Protein 5W4C (pdb70)

Solvent-accessible surface area: 28406 Å² total; per-residue (Å²): 104,57,63,109,122,4,151,144,109,16,63,89,9,214,105,39,68,9,79,0,0,0,9,12,8,12,16,4,0,2,0,0,0,0,4,0,3,100,17,130,8,137,0,5,0,3,10,3,113,118,35,87,63,43,46,46,4,15,64,28,43,101,48,105,92,13,42,37,2,0,1,21,36,90,19,11,51,0,74,93,0,6,88,65,0,76,48,0,0,95,123,39,44,9,109,27,44,64,40,21,8,36,95,5,47,2,60,38,7,13,0,33,0,2,4,88,64,51,80,113,118,137,41,36,8,0,0,38,0,0,0,3,8,37,17,4,33,34,63,58,91,136,17,91,28,1,99,87,20,77,113,36,4,1,2,20,47,1,90,77,32,0,44,62,114,61,6,116,139,87,44,0,0,0,15,7,31,16,48,51,1,4,48,27,0,73,48,0,16,130,35,1,42,44,0,50,2,3,12,74,57,52,63,72,207,5,45,81,55,56,12,55,50,10,62,89,54,117,66,9,46,17,40,92,20,7,52,9,60,64,3,74,29,102,68,142,25,0,48,12,0,23,27,84,31,77,141,105,37,137,86,36,81,22,84,2,25,0,0,0,3,8,56,33,40,88,7,20,5,92,26,2,131,115,56,8,92,45,38,119,66,19,12,5,74,25,56,84,38,30,2,24,0,9,2,42,0,0,6,1,0,5,17,0,33,21,80,127,21,93,42,17,1,11,8,0,3,22,0,0,31,0,0,9,16,0,2,76,14,8,0,80,28,33,1,68,62,149,102,28,116,14,82,96,11,31,31,9,34,28,13,67,17,0,49,60,106,61,63,110,130,6,152,126,118,15,116,84,8,205,103,38,70,10,81,0,0,0,8,12,9,13,13,4,0,1,0,0,0,0,17,0,6,99,36,120,20,128,0,6,0,5,10,4,124,116,35,62,61,25,45,46,4,15,52,27,29,104,35,117,83,10,27,22,2,0,2,24,26,162,19,19,59,0,78,90,0,5,92,62,0,72,33,0,0,95,111,42,46,12,121,32,39,59,41,22,7,31,151,6,46,0,61,43,6,10,0,38,0,23,6,96,66,54,87,44,142,131,48,22,11,0,0,42,0,0,0,2,8,26,16,2,30,33,43,83,54,171,8,56,15,22,133,64,12,66,113,35,3,0,2,12,15,0,32,58,33,0,38,60,115,56,7,112,111,82,37,0,0,0,16,4,14,4,58,6,0,4,26,6,0,27,62,0,16,72,47,0,46,48,0,48,0,2,0,135,92,60,121,7,84,8,59,89,46,20,16,50,30,6,62,68,19,88,60,7,50,14,44,79,23,9,24,7,50,73,4,87,29,101,58,64,50,1,58,11,0,22,24,87,34,66,152,96,37,130,87,32,83,13,79,0,33,0,0,0,1,0,32,11,16,40,19,19,4,97,32,2,119,116,57,8,82,35,34,122,85,13,10,6,86,25,54,83,36,28,2,28,0,8,3,46,0,0,6,0,0,6,15,0,32,19,78,95,18,28,5,20,1,13,11,0,3,22,0,0,30,0,1,40,30,0,56,128,10,11,49,82,26,96,31,47,93,208

Nearest PDB structures (foldseek):
  5w4c-assembly1_A  TM=1.003E+00  e=9.247E-76  Cryptococcus neoformans H99
  5w4c-assembly1_B  TM=9.927E-01  e=5.467E-64  Cryptococcus neoformans H99
  3itj-assembly2_B  TM=8.661E-01  e=1.093E-48  Saccharomyces cerevisiae W303
  4up3-assembly1_B  TM=7.907E-01  e=8.663E-45  Entamoeba histolytica
  4a65-assembly1_A  TM=6.947E-01  e=6.330E-44  Entamoeba histolytica

B-factor: mean 33.09, std 12.88, range [12.99, 96.42]

Foldseek 3Di:
DAADEAAQPDDAAPQAEAQEEEEAAELQRLLLLLQCLLLVRQYEYAQEPCVVNDHRHPPQVVAAWDCPPPPCPPTDRSVVVSVVSVCSSPVSRHRYHHWHWDAWDQRHPQIWTATPPQPPPNSTHGYRFYEYAHAWFADDDPAACCVQAVVQAEEADLVRCLQPVLAAQWEAEEEEAAPQRLVSQVVSVVGYVAYEYEELAQDHNYDRVSCVVQVVDPRYDYDHNKDFHHFDDDRRFTFWTWMARNPVGDTDIGTTRHYYYRHFIQAPCVRQQPPWDADPRGAFADDPPAQHTSYPRYGYAAPSHDRDPRDSNRRNVRSNRVSVVSQVVQLVVQVVPPVDDPVRRRDDDPDDDDDD/DAAAEAAAPDDAAPVAEFQEEEEAAELQRLLLLLLCLLVVRQYEYAQEQCPLVDHRHPPQQPAQWDCPDPPCPPTGRSVVVSVVSVVSSPVSHHRYHHFHWDAWDQRHPQIWTHTPPQPPPNSTHGYRFYEYAHFWHFDDDDAACCVQAVVQFEDADLVRCLADLLQAQAEEEEEDQEDLLLVSQVVSVVGYVAYEYFHQAQHRPYDPVSVVVQCPDPRYHYDHQKDFHYFDDPSRFTFWTWMARNVPRDIDIGTHRHYYYSDGGQQPQPRQVVNWDAPPRQAFDAPPPAQRISYPRYGYAANSHDPDDRDSNRRNVRSNRRSVVSVVVSVVVVVPPD

Radius of gyration: 27.3 Å; Cα contacts (8 Å, |Δi|>4): 1794; chains: 2; bounding box: 53×91×64 Å

Organism: Cryptococcus neoformans (strain H99 / ATCC 208821 / CBS 10515 / FGSC 9487) (NCBI:txid235443)

Secondary structure (DSSP, 8-state):
---B---S-PPPPSS-EEEEEEE--SHHHHHHHHHHHHTT---EEE--SSGGG--TTGGGGG-SEE-SSTT-TT-EEHHHHHHHHHHHHHHTT-EEE---EEEEE-SSSSEEEEETT--SGGG-EEEEEEEE---EEE-----TTHHHHBTTTEES-HHHHTTSGGGTTSEEEEE--SHHHHHHHHHHTTTSSEEEEE-SSSS-SS-TTHHHH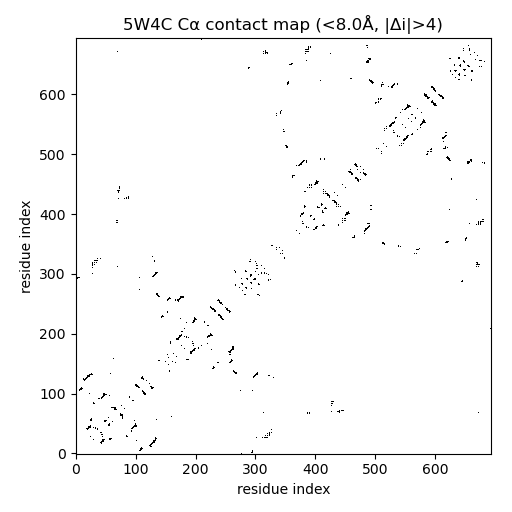HHT-TTEEEETTEEEEEEEESSSSEEEEEEEETTT--EEEE--SEEEE-S-EEE--GGGTTTS-B-TTSPBP-STTS-B-SBTTEEE-GGGG-SS---HHHHHHHHHHHHHHHHHHHHHHHHS-TTS-GGGS------SS---/---B---S-PPPPSS-EEEEEEE--SHHHHHHHHHHHHTT---EEE--SSGGG--TT-GGGG-S-B-SSTT-TT-B-HHHHHHHHHHHHHHTT-EEE---EEEEE-SSSSEEEEETT--SGGG-EEEEEEEE---EEE-PPP-TTHHHHBTTTEES-HHHHTTSGGGTTSEEEEE-SSHHHHHHHHHHHTTSSEEEEE-SSSS-SS-HHHHHHHHT-TTEEEETTEEEEEEEESSSSEEEEEEEETTT--EEEEE-SEEEES--EEE--GGGTTTS-B-TTSPBP--TTS-B-SBTTEEE-GGGG-SS---HHHHHHHHHHHHHHHHHHHHHHHHH--

CATH classification: 3.50.50.60

Sequence (694 aa):
FGVREPKRTGEVSKKMHSKVVIIGSGPGGHTAAIYLARANLEPVLYEGMLANGFAPGGQLTTTTDVENFPGFPEGVTGTEMMDKFRAQSERFGTKIITETVARVDLSVRPFKYWTEGEEEEHEFMTADTIILATGASAKRLFLPGEETYWQSGISACAVCDGAVPIFRQKPLAVIGGGDSAAEEATYLTKYGSHVYVLVRRDELRASKIMAKRLTSHPKVTVLWNTVATEAKGDGEVLTSLTIKNTKTGETGDLPVNGLFYAIGHEPATSLVKSQVELDSDGYIKTVPGTSQTSVHGVFAAGDVQDKKYRQAITSAGSGCIAALEAERLISEEEADDESLQTEDVHVPAEHYLGTDFGVREPKRTGEVSKKMHSKVVIIGSGPGGHTAAIYLARANLEPVLYEGMLANGFAPGGQLTTTTDVENFPGFPEGVTGTEMMDKFRAQSERFGTKIITETVARVDLSVRPFKYWTEGEEEEHEFMTADTIILATGASAKRLFLPGEETYWQSGISACAVCDGAVPIFRQKPLAVIGGGDSAAEEATYLTKYGSHVYVLVRRDELRASKIMAKRLTSHPKVTVLWNTVATEAKGDGEVLTSLTIKNTKTGETGDLPVNGLFYAIGHEPATSLVKSQVELDSDGYIKTVPGTSQTSVHGVFAAGDVQDKKYRQAITSAGSGCIAALEAERLISEEEADDE

Structure (mmCIF, N/CA/C/O backbone):
data_5W4C
#
_entry.id   5W4C
#
_cell.length_a   86.140
_cell.length_b   108.828
_cell.length_c   70.354
_cell.angle_alpha   90.00
_cell.angle_beta   90.00
_cell.angle_gamma   90.00
#
_symmetry.space_group_name_H-M   'P 21 21 21'
#
loop_
_entity.id
_entity.type
_entity.pdbx_description
1 polymer 'Thioredoxin reductase'
2 non-polymer 'FLAVIN-ADENINE DINUCLEOTIDE'
3 non-polymer GLYCEROL
4 non-polymer DI(HYDROXYETHYL)ETHER
5 non-polymer 'CALCIUM ION'
6 non-polymer 'ACETATE ION'
7 water water
#
loop_
_atom_site.group_PDB
_atom_site.id
_atom_site.type_symbol
_atom_site.label_atom_id
_atom_site.label_alt_id
_atom_site.label_comp_id
_atom_site.label_asym_id
_atom_site.label_entity_id
_atom_site.label_seq_id
_atom_site.pdbx_PDB_ins_code
_atom_site.Cartn_x
_atom_site.Cartn_y
_atom_site.Cartn_z
_atom_site.occupancy
_atom_site.B_iso_or_equiv
_atom_site.auth_seq_id
_atom_site.auth_comp_id
_atom_site.auth_asym_id
_atom_site.auth_atom_id
_atom_site.pdbx_PDB_model_num
ATOM 1 N N . PHE A 1 14 ? -15.290 6.243 16.793 0.50 48.80 14 PHE A N 1
ATOM 2 C CA . PHE A 1 14 ? -14.461 6.339 17.988 0.50 45.27 14 PHE A CA 1
ATOM 3 C C . PHE A 1 14 ? -14.554 7.741 18.587 0.50 46.03 14 PHE A C 1
ATOM 4 O O . PHE A 1 14 ? -15.036 8.669 17.936 0.50 44.61 14 PHE A O 1
ATOM 12 N N . GLY A 1 15 ? -14.094 7.891 19.832 1.00 52.70 15 GLY A N 1
ATOM 13 C CA . GLY A 1 15 ? -14.077 9.177 20.498 1.00 54.28 15 GLY A CA 1
ATOM 14 C C . GLY A 1 15 ? -12.676 9.760 20.542 1.00 50.81 15 GLY A C 1
ATOM 15 O O . GLY A 1 15 ? -11.694 9.056 20.315 1.00 53.91 15 GLY A O 1
ATOM 16 N N . VAL A 1 16 ? -12.591 11.064 20.817 1.00 41.89 16 VAL A N 1
ATOM 17 C CA . VAL A 1 16 ? -11.307 11.760 20.914 1.00 38.80 16 VAL A CA 1
ATOM 18 C C . VAL A 1 16 ? -11.045 12.067 22.384 1.00 40.52 16 VAL A C 1
ATOM 19 O O . VAL A 1 16 ? -11.744 12.882 22.999 1.00 46.08 16 VAL A O 1
ATOM 23 N N . ARG A 1 17 ? -10.039 11.412 22.948 1.00 30.08 17 ARG A N 1
ATOM 24 C CA . ARG A 1 17 ? -9.632 11.707 24.312 1.00 28.10 17 ARG A CA 1
ATOM 25 C C . ARG A 1 17 ? -8.885 13.032 24.342 1.00 27.32 17 ARG A C 1
ATOM 26 O O . ARG A 1 17 ? -8.062 13.330 23.465 1.00 27.11 17 ARG A O 1
ATOM 34 N N . GLU A 1 18 ? -9.188 13.837 25.347 1.00 27.50 18 GLU A N 1
ATOM 35 C CA . GLU A 1 18 ? -8.546 15.129 25.498 1.00 31.64 18 GLU A CA 1
ATOM 36 C C . GLU A 1 18 ? -7.537 15.023 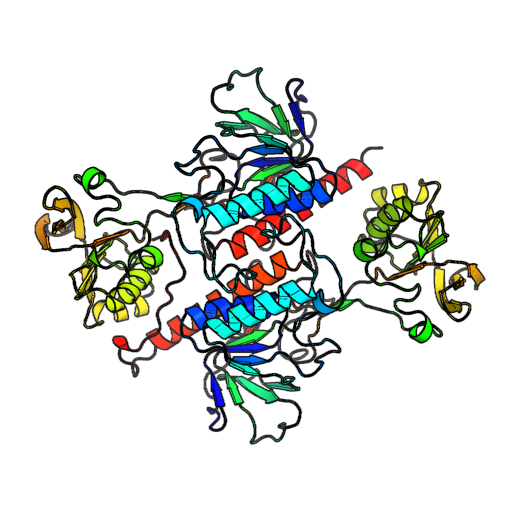26.624 1.00 31.92 18 GLU A C 1
ATOM 37 O O . GLU A 1 18 ? -7.945 14.901 27.789 1.00 30.60 18 GLU A O 1
ATOM 43 N N . PRO A 1 19 ? -6.234 15.029 26.344 1.00 29.11 19 PRO A N 1
ATOM 44 C CA . PRO A 1 19 ? -5.257 14.869 27.427 1.00 26.04 19 PRO A CA 1
ATOM 45 C C . PRO A 1 19 ? -5.226 16.112 28.292 1.00 29.09 19 PRO A C 1
ATOM 46 O O . PRO A 1 19 ? -5.392 17.226 27.796 1.00 36.32 19 PRO A O 1
ATOM 50 N N . LYS A 1 20 ? -5.054 15.914 29.599 1.00 27.37 20 LYS A N 1
ATOM 51 C CA . LYS A 1 20 ? -4.808 17.053 30.469 1.00 26.95 20 LYS A CA 1
ATOM 52 C C . LYS A 1 20 ? -3.503 17.720 30.068 1.00 26.10 20 LYS A C 1
ATOM 53 O O . LYS A 1 20 ? -2.541 17.060 29.667 1.00 25.23 20 LYS A O 1
ATOM 59 N N . ARG A 1 21 ? -3.485 19.040 30.136 1.00 28.05 21 ARG A N 1
ATOM 60 C CA . ARG A 1 21 ? -2.313 19.803 29.711 1.00 35.76 21 ARG A CA 1
ATOM 61 C C . ARG A 1 21 ? -1.423 20.119 30.904 1.00 37.49 21 ARG A C 1
ATOM 62 O O . ARG A 1 21 ? -0.937 21.228 31.097 1.00 33.67 21 ARG A O 1
ATOM 70 N N . THR A 1 22 ? -1.197 19.085 31.711 1.00 37.18 22 THR A N 1
ATOM 71 C CA . THR A 1 22 ? -0.530 19.203 32.997 1.00 39.48 22 THR A CA 1
ATOM 72 C C . THR A 1 22 ? 0.873 18.608 33.002 1.00 22.69 22 THR A C 1
ATOM 73 O O . THR A 1 22 ? 1.482 18.513 34.071 1.00 33.12 22 THR A O 1
ATOM 77 N N . GLY A 1 23 ? 1.405 18.201 31.843 1.00 28.64 23 GLY A N 1
ATOM 78 C CA . GLY A 1 23 ? 2.731 17.608 31.805 1.00 25.63 23 GLY A CA 1
ATOM 79 C C . GLY A 1 23 ? 3.847 18.647 31.855 1.00 30.92 23 GLY A C 1
ATOM 80 O O . GLY A 1 23 ? 3.675 19.821 31.517 1.00 24.40 23 GLY A O 1
ATOM 81 N N . GLU A 1 24 ? 5.023 18.203 32.286 1.00 25.51 24 GLU A N 1
ATOM 82 C CA . GLU A 1 24 ? 6.164 19.102 32.354 1.00 24.38 24 GLU A CA 1
ATOM 83 C C . GLU A 1 24 ? 6.725 19.375 30.962 1.00 23.08 24 GLU A C 1
ATOM 84 O O . GLU A 1 24 ? 6.609 18.556 30.043 1.00 26.65 24 GLU A O 1
ATOM 86 N N . VAL A 1 25 ? 7.331 20.535 30.816 1.00 21.78 25 VAL A N 1
ATOM 87 C CA . VAL A 1 25 ? 7.992 20.941 29.583 1.00 25.93 25 VAL A CA 1
ATOM 88 C C . VAL A 1 25 ? 9.423 20.437 29.633 1.00 25.29 25 VAL A C 1
ATOM 89 O O . VAL A 1 25 ? 10.074 20.481 30.680 1.00 28.65 25 VAL A O 1
ATOM 93 N N . SER A 1 26 ? 9.907 19.906 28.519 1.00 27.83 26 SER A N 1
ATOM 94 C CA . SER A 1 26 ? 11.280 19.425 28.489 1.00 28.24 26 SER A CA 1
ATOM 95 C C . SER A 1 26 ? 12.247 20.599 28.481 1.00 25.99 26 SER A C 1
ATOM 96 O O . SER A 1 26 ? 12.122 21.513 27.664 1.00 26.49 26 SER A O 1
ATOM 99 N N . LYS A 1 27 ? 13.215 20.571 29.390 1.00 27.83 27 LYS A N 1
ATOM 100 C CA . LYS A 1 27 ? 14.332 21.505 29.324 1.00 29.00 27 LYS A CA 1
ATOM 101 C C . LYS A 1 27 ? 15.331 21.127 28.242 1.00 27.86 27 LYS A C 1
ATOM 102 O O . LYS A 1 27 ? 16.133 21.974 27.836 1.00 45.68 27 LYS A O 1
ATOM 108 N N . LYS A 1 28 ? 15.301 19.884 27.762 1.00 28.41 28 LYS A N 1
ATOM 109 C CA . LYS A 1 28 ? 16.205 19.487 26.687 1.00 27.82 28 LYS A CA 1
ATOM 110 C C . LYS A 1 28 ? 15.742 20.055 25.348 1.00 32.05 28 LYS A C 1
ATOM 111 O O . LYS A 1 28 ? 16.517 20.709 24.647 1.00 34.63 28 LYS A O 1
ATOM 117 N N . MET A 1 29 ? 14.482 19.830 24.984 1.00 29.82 29 MET A N 1
ATOM 118 C CA . MET A 1 29 ? 13.916 20.467 23.802 1.00 21.56 29 MET A CA 1
ATOM 119 C C . MET A 1 29 ? 12.398 20.399 23.880 1.00 27.53 29 MET A C 1
ATOM 120 O O . MET A 1 29 ? 11.826 19.333 24.156 1.00 26.09 29 MET A O 1
ATOM 125 N N . HIS A 1 30 ? 11.761 21.547 23.657 1.00 24.92 30 HIS A N 1
ATOM 126 C CA . HIS A 1 30 ? 10.318 21.657 23.532 1.00 23.67 30 HIS A CA 1
ATOM 127 C C . HIS A 1 30 ? 9.966 22.221 22.165 1.00 25.60 30 HIS A C 1
ATOM 128 O O . HIS A 1 30 ? 10.576 23.196 21.709 1.00 28.95 30 HIS A O 1
ATOM 135 N N . SER A 1 31 ? 8.960 21.630 21.528 1.00 22.15 31 SER A N 1
ATOM 136 C CA . SER A 1 31 ? 8.497 22.091 20.226 1.00 22.30 31 SER A CA 1
ATOM 137 C C . SER A 1 31 ? 6.981 22.196 20.215 1.00 20.87 31 SER A C 1
ATOM 138 O O . SER A 1 31 ? 6.279 21.463 20.921 1.00 25.23 31 SER A O 1
ATOM 141 N N . LYS A 1 32 ? 6.477 23.106 19.389 1.00 23.59 32 LYS A N 1
ATOM 142 C CA . LYS A 1 32 ? 5.033 23.218 19.249 1.00 27.13 32 LYS A CA 1
ATOM 143 C C . LYS A 1 32 ? 4.469 22.089 18.396 1.00 22.02 32 LYS A C 1
ATOM 144 O O . LYS A 1 32 ? 3.324 21.668 18.609 1.00 24.74 32 LYS A O 1
ATOM 150 N N . VAL A 1 33 ? 5.262 21.578 17.458 1.00 15.77 33 VAL A N 1
ATOM 151 C CA . VAL A 1 33 ? 4.835 20.509 16.565 1.00 19.43 33 VAL A CA 1
ATOM 152 C C . VAL A 1 33 ? 6.050 19.662 16.200 1.00 24.78 33 VAL A C 1
ATOM 153 O O . VAL A 1 33 ? 7.091 20.181 15.774 1.00 20.30 33 VAL A O 1
ATOM 157 N N . VAL A 1 34 ? 5.925 18.351 16.390 1.00 20.39 34 VAL A N 1
ATOM 158 C CA . VAL A 1 34 ? 6.962 17.406 16.009 1.00 15.44 34 VAL A CA 1
ATOM 159 C C . VAL A 1 34 ? 6.373 16.478 14.952 1.00 20.17 34 VAL A C 1
ATOM 160 O O . VAL A 1 34 ? 5.261 15.961 15.121 1.00 18.53 34 VAL A O 1
ATOM 164 N N . ILE A 1 35 ? 7.098 16.287 13.856 1.00 17.76 35 ILE A N 1
ATOM 165 C CA . ILE A 1 35 ? 6.687 15.365 12.803 1.00 20.26 35 ILE A CA 1
ATOM 166 C C . ILE A 1 35 ? 7.555 14.114 12.894 1.00 19.67 35 ILE A C 1
ATOM 167 O O . ILE A 1 35 ? 8.792 14.209 12.894 1.00 14.85 35 ILE A O 1
ATOM 172 N N . ILE A 1 36 ? 6.920 12.941 12.933 1.00 19.85 36 ILE A N 1
ATOM 173 C CA . ILE A 1 36 ? 7.642 11.668 12.958 1.00 18.95 36 ILE A CA 1
ATOM 174 C C . ILE A 1 36 ? 7.455 10.978 11.609 1.00 19.20 36 ILE A C 1
ATOM 175 O O . ILE A 1 36 ? 6.355 10.525 11.278 1.00 18.68 36 ILE A O 1
ATOM 180 N N . GLY A 1 37 ? 8.529 10.912 10.818 1.00 23.25 37 GLY A N 1
ATOM 181 C CA . GLY A 1 37 ? 8.493 10.244 9.529 1.00 22.94 37 GLY A CA 1
ATOM 182 C C . GLY A 1 37 ? 8.871 11.157 8.381 1.00 23.92 37 GLY A C 1
ATOM 183 O O . GLY A 1 37 ? 8.587 12.363 8.432 1.00 19.28 37 GLY A O 1
ATOM 184 N N . SER A 1 38 ? 9.500 10.607 7.335 1.00 13.98 38 SER A N 1
ATOM 185 C CA . SER A 1 38 ? 10.128 11.440 6.303 1.00 18.23 38 SER A CA 1
ATOM 186 C C . SER A 1 38 ? 9.734 11.038 4.888 1.00 18.49 38 SER A C 1
ATOM 187 O O . SER A 1 38 ? 10.510 11.243 3.939 1.00 14.96 38 SER A O 1
ATOM 190 N N . GLY A 1 39 ? 8.538 10.482 4.718 1.00 16.92 39 GLY A N 1
ATOM 191 C CA . GLY A 1 39 ? 8.027 10.248 3.395 1.00 15.57 39 GLY A CA 1
ATOM 192 C C . GLY A 1 39 ? 7.299 11.480 2.895 1.00 23.82 39 GLY A C 1
ATOM 193 O O . GLY A 1 39 ? 7.374 12.567 3.488 1.00 18.26 39 GLY A O 1
ATOM 194 N N . PRO A 1 40 ? 6.560 11.322 1.796 1.00 16.85 40 PRO A N 1
ATOM 195 C CA . PRO A 1 40 ? 5.821 12.465 1.239 1.00 19.36 40 PRO A CA 1
ATOM 196 C C . PRO A 1 40 ? 4.849 13.078 2.238 1.00 22.93 40 PRO A C 1
ATOM 197 O O . PRO A 1 40 ? 4.650 14.303 2.233 1.00 19.87 40 PRO A O 1
ATOM 201 N N . GLY A 1 41 ? 4.271 12.267 3.122 1.00 17.66 41 GLY A N 1
ATOM 202 C CA . GLY A 1 41 ? 3.389 12.767 4.159 1.00 13.09 41 GLY A CA 1
ATOM 203 C C . GLY A 1 41 ? 4.072 13.723 5.124 1.00 19.67 41 GLY A C 1
ATOM 204 O O . GLY A 1 41 ? 3.618 14.860 5.311 1.00 17.15 41 GLY A O 1
ATOM 205 N N . GLY A 1 42 ? 5.173 13.281 5.737 1.00 18.07 42 GLY A N 1
ATOM 206 C CA . GLY A 1 42 ? 5.832 14.105 6.743 1.00 14.02 42 GLY A CA 1
ATOM 207 C C . GLY A 1 42 ? 6.456 15.374 6.180 1.00 17.51 42 GLY A C 1
ATOM 208 O O . GLY A 1 42 ? 6.400 16.438 6.809 1.00 13.61 42 GLY A O 1
ATOM 209 N N . HIS A 1 43 ? 7.070 15.284 4.995 1.00 18.51 43 HIS A N 1
ATOM 210 C CA . HIS A 1 43 ? 7.722 16.466 4.434 1.00 23.23 43 HIS A CA 1
ATOM 211 C C . HIS A 1 43 ? 6.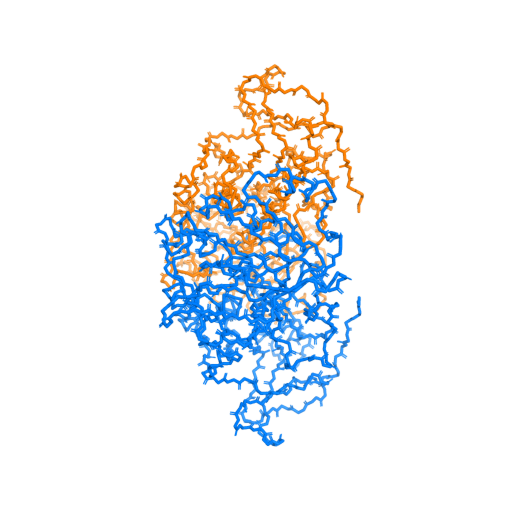731 17.531 3.990 1.00 17.38 43 HIS A C 1
ATOM 212 O O . HIS A 1 43 ? 7.039 18.723 4.080 1.00 22.66 43 HIS A O 1
ATOM 219 N N . THR A 1 44 ? 5.552 17.134 3.508 1.00 19.40 44 THR A N 1
ATOM 220 C CA . THR A 1 44 ? 4.550 18.123 3.132 1.00 13.58 44 THR A CA 1
ATOM 221 C C . THR A 1 44 ? 4.009 18.832 4.364 1.00 17.74 44 THR A C 1
ATOM 222 O O . THR A 1 44 ? 3.811 20.056 4.345 1.00 17.80 44 THR A O 1
ATOM 226 N N . ALA A 1 45 ? 3.787 18.082 5.452 1.00 15.70 45 ALA A N 1
ATOM 227 C CA . ALA A 1 45 ? 3.486 18.711 6.740 1.00 20.02 45 ALA A CA 1
ATOM 228 C C . ALA A 1 45 ? 4.569 19.707 7.135 1.00 16.89 45 ALA A C 1
ATOM 229 O O . ALA A 1 45 ? 4.268 20.817 7.589 1.00 24.21 45 ALA A O 1
ATOM 231 N N . ALA A 1 46 ? 5.840 19.330 6.961 1.00 19.47 46 ALA A N 1
ATOM 232 C CA . ALA A 1 46 ? 6.921 20.210 7.380 1.00 20.83 46 ALA A CA 1
ATOM 233 C C . ALA A 1 46 ? 6.954 21.479 6.537 1.00 17.35 46 ALA A C 1
ATOM 234 O O . ALA A 1 46 ? 7.118 22.580 7.079 1.00 22.41 46 ALA A O 1
ATOM 236 N N . ILE A 1 47 ? 6.815 21.340 5.216 1.00 15.41 47 ILE A N 1
ATOM 237 C CA . ILE A 1 47 ? 6.791 22.507 4.330 1.00 18.77 47 ILE A CA 1
ATOM 238 C C . ILE A 1 47 ? 5.751 23.510 4.809 1.00 25.08 47 ILE A C 1
ATOM 239 O O . ILE A 1 47 ? 6.034 24.706 4.958 1.00 24.60 47 ILE A O 1
ATOM 244 N N . TYR A 1 48 ? 4.544 23.024 5.097 1.00 21.98 48 TYR A N 1
ATOM 245 C CA . TYR A 1 48 ? 3.465 23.916 5.495 1.00 16.98 48 TYR A CA 1
ATOM 246 C C . TYR A 1 48 ? 3.735 24.551 6.857 1.00 17.77 48 TYR A C 1
ATOM 247 O O . TYR A 1 48 ? 3.597 25.768 7.021 1.00 19.63 48 TYR A O 1
ATOM 256 N N . LEU A 1 49 ? 4.164 23.754 7.832 1.00 20.15 49 LEU A N 1
ATOM 257 C CA . LEU A 1 49 ? 4.429 24.288 9.166 1.00 25.60 49 LEU A CA 1
ATOM 258 C C . LEU A 1 49 ? 5.647 25.200 9.178 1.00 27.13 49 LEU A C 1
ATOM 259 O O . LEU A 1 49 ? 5.669 26.203 9.904 1.00 19.30 49 LEU A O 1
ATOM 264 N N . ALA A 1 50 ? 6.695 24.843 8.432 1.00 20.24 50 ALA A N 1
ATOM 265 C CA . ALA A 1 50 ? 7.859 25.722 8.357 1.00 25.57 50 ALA A CA 1
ATOM 266 C C . ALA A 1 50 ? 7.485 27.071 7.735 1.00 31.90 50 ALA A C 1
ATOM 267 O O . ALA A 1 50 ? 7.847 28.130 8.262 1.00 28.95 50 ALA A O 1
ATOM 269 N N . ARG A 1 51 ? 6.721 27.062 6.637 1.00 25.52 51 ARG A N 1
ATOM 270 C CA . ARG A 1 51 ? 6.315 28.342 6.059 1.00 25.55 51 ARG A CA 1
ATOM 271 C C . ARG A 1 51 ? 5.425 29.133 7.008 1.00 24.97 51 ARG A C 1
ATOM 272 O O . ARG A 1 51 ? 5.387 30.363 6.934 1.00 29.21 51 ARG A O 1
ATOM 280 N N . ALA A 1 52 ? 4.711 28.455 7.910 1.00 25.47 52 ALA A N 1
ATOM 281 C CA . ALA A 1 52 ? 3.894 29.133 8.913 1.00 21.52 52 ALA A CA 1
ATOM 282 C C . ALA A 1 52 ? 4.718 29.637 10.093 1.00 21.34 52 ALA A C 1
ATOM 283 O O . ALA A 1 52 ? 4.138 30.095 11.081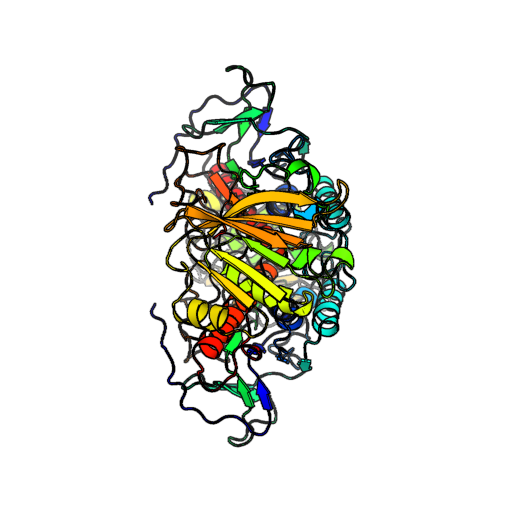 1.00 25.49 52 ALA A O 1
ATOM 285 N N . ASN A 1 53 ? 6.043 29.533 9.993 1.00 16.29 53 ASN A N 1
ATOM 286 C CA . ASN A 1 53 ? 6.990 29.951 11.018 1.00 32.65 53 ASN A CA 1
ATOM 287 C C . ASN A 1 53 ? 6.753 29.229 12.339 1.00 33.71 53 ASN A C 1
ATOM 288 O O . ASN A 1 53 ? 7.082 29.743 13.409 1.00 30.93 53 ASN A O 1
ATOM 293 N N . LEU A 1 54 ? 6.212 28.016 12.282 1.00 27.55 54 LEU A N 1
ATOM 294 C CA . LEU A 1 54 ? 5.975 27.258 13.497 1.00 23.61 54 LEU A CA 1
ATOM 295 C C . LEU A 1 54 ? 7.192 26.460 13.924 1.00 22.95 54 LEU A C 1
ATOM 296 O O . LEU A 1 54 ? 7.132 25.764 14.939 1.00 26.80 54 LEU A O 1
ATOM 301 N N . GLU A 1 55 ? 8.298 26.577 13.193 1.00 24.13 55 GLU A N 1
ATOM 302 C CA . GLU A 1 55 ? 9.534 25.868 13.478 1.00 26.70 55 GLU A CA 1
ATOM 303 C C . GLU A 1 55 ? 9.348 24.359 13.703 1.00 27.42 55 GLU A C 1
ATOM 304 O O . GLU A 1 55 ? 9.736 23.834 14.758 1.00 23.41 55 GLU A O 1
ATOM 310 N N . PRO A 1 56 ? 8.798 23.635 12.735 1.00 25.34 56 PRO A N 1
ATOM 311 C CA . PRO A 1 56 ? 8.579 22.199 12.935 1.00 23.33 56 PRO A CA 1
ATOM 312 C C . PRO A 1 56 ? 9.902 21.458 13.095 1.00 21.68 56 PRO A C 1
ATOM 313 O O . PRO A 1 56 ? 10.916 21.807 12.485 1.00 24.51 56 PRO A O 1
ATOM 317 N N . VAL A 1 57 ? 9.883 20.434 13.942 1.00 17.61 57 VAL A N 1
ATOM 318 C CA . VAL A 1 57 ? 10.959 19.454 14.036 1.00 15.51 57 VAL A CA 1
ATOM 319 C C . VAL A 1 57 ? 10.481 18.163 13.362 1.00 23.04 57 VAL A C 1
ATOM 320 O O . VAL A 1 57 ? 9.409 17.634 13.692 1.00 15.55 57 VAL A O 1
ATOM 324 N N . LEU A 1 58 ? 11.250 17.663 12.401 1.00 20.13 58 LEU A N 1
ATOM 325 C CA . LEU A 1 58 ? 10.896 16.430 11.700 1.00 18.65 58 LEU A CA 1
ATOM 326 C C . LEU A 1 58 ? 11.957 15.376 11.975 1.00 20.63 58 LEU A C 1
ATOM 327 O O . LEU A 1 58 ? 13.144 15.602 11.727 1.00 20.31 58 LEU A O 1
ATOM 332 N N . TYR A 1 59 ? 11.527 14.224 12.472 1.00 20.60 59 TYR A N 1
ATOM 333 C CA . TYR A 1 59 ? 12.428 13.094 12.672 1.00 18.44 59 TYR A CA 1
ATOM 334 C C . TYR A 1 59 ? 12.354 12.192 11.453 1.00 15.16 59 TYR A C 1
ATOM 335 O O . TYR A 1 59 ? 11.278 11.695 11.107 1.00 21.54 59 TYR A O 1
ATOM 344 N N . GLU A 1 60 ? 13.475 12.041 10.758 1.00 22.37 60 GLU A N 1
ATOM 345 C CA . GLU A 1 60 ? 13.460 11.311 9.500 1.00 18.17 60 GLU A CA 1
ATOM 346 C C . GLU A 1 60 ? 13.925 9.875 9.656 1.00 21.62 60 GLU A C 1
ATOM 347 O O . GLU A 1 60 ? 13.838 9.102 8.698 1.00 20.54 60 GLU A O 1
ATOM 353 N N . GLY A 1 61 ? 14.392 9.502 10.832 1.00 22.02 61 GLY A N 1
ATOM 354 C CA . GLY A 1 61 ? 14.750 8.119 11.059 1.00 21.30 61 GLY A CA 1
ATOM 355 C C . GLY A 1 61 ? 16.218 7.866 10.799 1.00 31.00 61 GLY A C 1
ATOM 356 O O . GLY A 1 61 ? 16.874 8.547 10.006 1.00 21.55 61 GLY A O 1
ATOM 357 N N . MET A 1 62 ? 16.744 6.869 11.503 1.00 31.74 62 MET A N 1
ATOM 358 C CA . MET A 1 62 ? 18.051 6.282 11.231 1.00 28.32 62 MET A CA 1
ATOM 359 C C . MET A 1 62 ? 17.776 4.861 10.748 1.00 27.55 62 MET A C 1
ATOM 360 O O . MET A 1 62 ? 17.787 3.899 11.521 1.00 22.54 62 MET A O 1
ATOM 365 N N . LEU A 1 63 ? 17.487 4.737 9.456 1.00 31.88 63 LEU A N 1
ATOM 366 C CA . LEU A 1 63 ? 16.939 3.493 8.918 1.00 34.81 63 LEU A CA 1
ATOM 367 C C . LEU A 1 63 ? 15.715 3.055 9.724 1.00 31.38 63 LEU A C 1
ATOM 368 O O . LEU A 1 63 ? 15.528 1.876 10.023 1.00 26.45 63 LEU A O 1
ATOM 373 N N . ALA A 1 64 ? 14.871 4.017 10.094 1.00 31.85 64 ALA A N 1
ATOM 374 C CA . ALA A 1 64 ? 13.695 3.688 10.888 1.00 32.55 64 ALA A CA 1
ATOM 375 C C . ALA A 1 64 ? 12.800 2.706 10.131 1.00 32.52 64 ALA A C 1
ATOM 376 O O . ALA A 1 64 ? 12.496 2.905 8.949 1.00 24.96 64 ALA A O 1
ATOM 378 N N . ASN A 1 65 ? 12.407 1.623 10.807 1.00 27.02 65 ASN A N 1
ATOM 379 C CA . ASN A 1 65 ? 11.547 0.596 10.223 1.00 28.68 65 ASN A CA 1
ATOM 380 C C . ASN A 1 65 ? 12.145 -0.010 8.948 1.00 25.10 65 ASN A C 1
ATOM 381 O O . ASN A 1 65 ? 11.419 -0.535 8.108 1.00 28.97 65 ASN A O 1
ATOM 386 N N . GLY A 1 66 ? 13.458 0.084 8.767 1.00 27.13 66 GLY A N 1
ATOM 387 C CA . GLY A 1 66 ? 14.107 -0.479 7.605 1.00 25.13 66 GLY A CA 1
ATOM 388 C C . GLY A 1 66 ? 14.263 0.454 6.418 1.00 32.43 66 GLY A C 1
ATOM 389 O O . GLY A 1 66 ? 14.905 0.065 5.441 1.00 32.36 66 GLY A O 1
ATOM 390 N N . PHE A 1 67 ? 13.710 1.667 6.462 1.00 25.68 67 PHE A N 1
ATOM 391 C CA . PHE A 1 67 ? 13.766 2.582 5.328 1.00 22.15 67 PHE A CA 1
ATOM 392 C C . PHE A 1 67 ? 14.744 3.713 5.604 1.00 22.62 67 PHE A C 1
ATOM 393 O O . PHE A 1 67 ? 14.812 4.226 6.723 1.00 28.41 67 PHE A O 1
ATOM 401 N N . ALA A 1 68 ? 15.512 4.086 4.582 1.00 25.81 68 ALA A N 1
ATOM 402 C CA . ALA A 1 68 ? 16.262 5.329 4.617 1.00 23.03 68 ALA A CA 1
ATOM 403 C C . ALA A 1 68 ? 15.305 6.508 4.809 1.00 20.58 68 ALA A C 1
ATOM 404 O O . ALA A 1 68 ? 14.103 6.398 4.530 1.00 26.26 68 ALA A O 1
ATOM 406 N N . PRO A 1 69 ? 15.806 7.641 5.309 1.00 18.43 69 PRO A N 1
ATOM 407 C CA . PRO A 1 69 ? 15.022 8.885 5.231 1.00 20.93 69 PRO A CA 1
ATOM 408 C C . PRO A 1 69 ? 14.473 9.062 3.826 1.00 21.61 69 PRO A C 1
ATOM 409 O O . PRO A 1 69 ? 15.157 8.783 2.840 1.00 25.40 69 PRO A O 1
ATOM 413 N N . GLY A 1 70 ? 13.204 9.445 3.731 1.00 21.14 70 GLY A N 1
ATOM 414 C CA . GLY A 1 70 ? 12.533 9.578 2.455 1.00 18.08 70 GLY A CA 1
ATOM 415 C C . GLY A 1 70 ? 11.483 8.520 2.172 1.00 26.67 70 GLY A C 1
ATOM 416 O O . GLY A 1 70 ? 10.621 8.739 1.305 1.00 21.10 70 GLY A O 1
ATOM 417 N N . GLY A 1 71 ? 11.535 7.376 2.845 1.00 17.28 71 GLY A N 1
ATOM 418 C CA . GLY A 1 71 ? 10.388 6.481 2.862 1.00 17.78 71 GLY A CA 1
ATOM 419 C C . GLY A 1 71 ? 10.365 5.490 1.715 1.00 24.89 71 GLY A C 1
ATOM 420 O O . GLY A 1 71 ? 11.376 5.197 1.063 1.00 21.67 71 GLY A O 1
ATOM 421 N N . GLN A 1 72 ? 9.157 4.985 1.452 1.00 19.03 72 GLN A N 1
ATOM 422 C CA . GLN A 1 72 ? 8.991 3.892 0.492 1.00 24.33 72 GLN A CA 1
ATOM 423 C C . GLN A 1 72 ? 9.455 4.261 -0.912 1.00 26.07 72 GLN A C 1
ATOM 424 O O . GLN A 1 72 ? 9.902 3.386 -1.661 1.00 25.38 72 GLN A O 1
ATOM 430 N N . LEU A 1 73 ? 9.353 5.538 -1.289 1.00 22.41 73 LEU A N 1
ATOM 431 C CA . LEU A 1 73 ? 9.749 5.951 -2.626 1.00 20.81 73 LEU A CA 1
ATOM 432 C C . LEU A 1 73 ? 11.237 5.765 -2.880 1.00 19.87 73 LEU A C 1
ATOM 433 O O . LEU A 1 73 ? 11.647 5.677 -4.046 1.00 28.31 73 LEU A O 1
ATOM 438 N N . THR A 1 74 ? 12.058 5.714 -1.829 1.00 18.17 74 THR A N 1
ATOM 439 C CA . THR A 1 74 ? 13.469 5.409 -2.040 1.00 21.26 74 THR A CA 1
ATOM 440 C C . THR A 1 74 ? 13.701 3.930 -2.329 1.00 23.70 74 THR A C 1
ATOM 441 O O . THR A 1 74 ? 14.858 3.529 -2.552 1.00 20.86 74 THR A O 1
ATOM 445 N N . THR A 1 75 ? 12.651 3.106 -2.354 1.00 17.14 75 THR A N 1
ATOM 446 C CA . THR A 1 75 ? 12.815 1.733 -2.816 1.00 21.28 75 THR A CA 1
ATOM 447 C C . THR A 1 75 ? 12.204 1.491 -4.192 1.00 25.24 75 THR A C 1
ATOM 448 O O . THR A 1 75 ? 12.159 0.343 -4.638 1.00 26.48 75 THR A O 1
ATOM 452 N N . THR A 1 76 ? 11.766 2.533 -4.896 1.00 22.57 76 THR A N 1
ATOM 453 C CA . THR A 1 76 ? 11.299 2.357 -6.270 1.00 20.86 76 THR A CA 1
ATOM 454 C C . THR A 1 76 ? 12.203 3.128 -7.216 1.00 23.10 76 THR A C 1
ATOM 455 O O . THR A 1 76 ? 13.146 3.808 -6.800 1.00 27.02 76 THR A O 1
ATOM 459 N N . THR A 1 77 ? 11.908 3.014 -8.507 1.00 17.35 77 THR A N 1
ATOM 460 C CA . THR A 1 77 ? 12.666 3.771 -9.492 1.00 20.53 77 THR A CA 1
ATOM 461 C C . THR A 1 77 ? 11.860 4.973 -9.996 1.00 19.99 77 THR A C 1
ATOM 462 O O . THR A 1 77 ? 11.653 5.946 -9.263 1.00 28.33 77 THR A O 1
ATOM 466 N N . ASP A 1 78 ? 11.410 4.929 -11.241 1.00 19.09 78 ASP A N 1
ATOM 467 C CA . ASP A 1 78 ? 10.690 6.058 -11.809 1.00 25.73 78 ASP A CA 1
ATOM 468 C C . ASP A 1 78 ? 9.301 6.191 -11.195 1.00 28.22 78 ASP A C 1
ATOM 469 O O . ASP A 1 78 ? 8.593 5.204 -10.969 1.00 31.71 78 ASP A O 1
ATOM 474 N N . VAL A 1 79 ? 8.917 7.419 -10.906 1.00 25.53 79 VAL A N 1
ATOM 475 C CA . VAL A 1 79 ? 7.555 7.736 -10.505 1.00 28.74 79 VAL A CA 1
ATOM 476 C C . VAL A 1 79 ? 6.925 8.566 -11.614 1.00 23.09 79 VAL A C 1
ATOM 477 O O . VAL A 1 79 ? 7.512 9.558 -12.061 1.00 18.70 79 VAL A O 1
ATOM 481 N N . GLU A 1 80 ? 5.739 8.160 -12.066 1.00 24.14 80 GLU A N 1
ATOM 482 C CA . GLU A 1 80 ? 5.126 8.779 -13.229 1.00 21.13 80 GLU A CA 1
ATOM 483 C C . GLU A 1 80 ? 3.735 9.329 -12.973 1.00 20.95 80 GLU A C 1
ATOM 484 O O . GLU A 1 80 ? 3.214 10.055 -13.827 1.00 22.65 80 GLU A O 1
ATOM 490 N N . ASN A 1 81 ? 3.131 9.018 -11.829 1.00 20.99 81 ASN A N 1
ATOM 491 C CA . ASN A 1 81 ? 1.811 9.504 -11.464 1.00 16.60 81 ASN A CA 1
ATOM 492 C C . ASN A 1 81 ? 1.835 10.568 -10.364 1.00 22.41 81 ASN A C 1
ATOM 493 O O . ASN A 1 81 ? 0.781 10.872 -9.793 1.00 25.95 81 ASN A O 1
ATOM 498 N N . PHE A 1 82 ? 2.998 11.130 -10.030 1.00 18.72 82 PHE A N 1
ATOM 499 C CA . PHE A 1 82 ? 3.016 12.317 -9.176 1.00 21.21 82 PHE A CA 1
ATOM 500 C C . PHE A 1 82 ? 2.980 13.560 -10.054 1.00 20.01 82 PHE A C 1
ATOM 501 O O . PHE A 1 82 ? 3.920 13.790 -10.830 1.00 20.26 82 PHE A O 1
ATOM 509 N N . PRO A 1 83 ? 1.934 14.371 -9.968 1.00 21.64 83 PRO A N 1
ATOM 510 C CA . PRO A 1 83 ? 1.734 15.434 -10.957 1.00 21.01 83 PRO A CA 1
ATOM 511 C C . PRO A 1 83 ? 2.767 16.543 -10.825 1.00 17.79 83 PRO A C 1
ATOM 512 O O . PRO A 1 83 ? 3.242 16.854 -9.736 1.00 23.65 83 PRO A O 1
ATOM 516 N N . GLY A 1 84 ? 3.080 17.172 -11.957 1.00 23.13 84 GLY A N 1
ATOM 517 C CA . GLY A 1 84 ? 4.132 18.161 -12.015 1.00 22.12 84 GLY A CA 1
ATOM 518 C C . GLY A 1 84 ? 5.422 17.647 -12.600 1.00 22.32 84 GLY A C 1
ATOM 519 O O . GLY A 1 84 ? 6.376 18.423 -12.740 1.00 19.95 84 GLY A O 1
ATOM 520 N N . PHE A 1 85 ? 5.477 16.371 -12.969 1.00 21.25 85 PHE A N 1
ATOM 521 C CA . PHE A 1 85 ? 6.668 15.757 -13.548 1.00 18.45 85 PHE A CA 1
ATOM 522 C C . PHE A 1 85 ? 6.255 15.028 -14.824 1.00 23.49 85 PHE A C 1
ATOM 523 O O . PHE A 1 85 ? 6.132 13.795 -14.840 1.00 23.44 85 PHE A O 1
ATOM 531 N N . PRO A 1 86 ? 6.031 15.764 -15.916 1.00 23.15 86 PRO A N 1
ATOM 532 C CA . PRO A 1 86 ? 5.541 15.122 -17.149 1.00 26.42 86 PRO A CA 1
ATOM 533 C C . PRO A 1 86 ? 6.508 14.126 -17.761 1.00 28.74 86 PRO A C 1
ATOM 534 O O . PRO A 1 86 ? 6.076 13.260 -18.522 1.00 29.34 86 PRO A O 1
ATOM 538 N N . GLU A 1 87 ? 7.797 14.203 -17.468 1.00 36.37 87 GLU A N 1
ATOM 539 C CA . GLU A 1 87 ? 8.740 13.224 -17.989 1.00 37.78 87 GLU A CA 1
ATOM 540 C C . GLU A 1 87 ? 9.154 12.212 -16.929 1.00 33.55 87 GLU A C 1
ATOM 541 O O . GLU A 1 87 ? 10.116 11.472 -17.130 1.00 32.90 87 GLU A O 1
ATOM 543 N N . GLY A 1 88 ? 8.454 12.166 -15.807 1.00 26.80 88 GLY A N 1
ATOM 544 C CA . GLY A 1 88 ? 8.805 11.250 -14.753 1.00 15.16 88 GLY A CA 1
ATOM 545 C C . GLY A 1 88 ? 9.945 11.772 -13.903 1.00 24.01 88 GLY A C 1
ATOM 546 O O . GLY A 1 88 ? 10.679 12.681 -14.280 1.00 24.24 88 GLY A O 1
ATOM 547 N N . VAL A 1 89 ? 10.075 11.175 -12.721 1.00 24.65 89 VAL A N 1
ATOM 548 C CA . VAL A 1 89 ? 11.133 11.486 -11.769 1.00 21.63 89 VAL A CA 1
ATOM 549 C C . VAL A 1 89 ? 11.362 10.235 -10.936 1.00 24.85 89 VAL A C 1
ATOM 550 O O . VAL A 1 89 ? 10.406 9.558 -10.547 1.00 28.11 89 VAL A O 1
ATOM 554 N N . THR A 1 90 ? 12.625 9.905 -10.674 1.00 26.42 90 THR A N 1
ATOM 555 C CA . THR A 1 90 ? 12.901 8.790 -9.773 1.00 28.60 90 THR A CA 1
ATOM 556 C C . THR A 1 90 ? 12.409 9.099 -8.350 1.00 27.22 90 THR A C 1
ATOM 557 O O . THR A 1 90 ? 12.396 10.250 -7.901 1.00 24.10 90 THR A O 1
ATOM 561 N N . GLY A 1 91 ? 11.990 8.044 -7.643 1.00 28.62 91 GLY A N 1
ATOM 562 C CA . GLY A 1 91 ? 11.615 8.191 -6.246 1.00 21.45 91 GLY A CA 1
ATOM 563 C C . GLY A 1 91 ? 12.706 8.826 -5.406 1.00 28.24 91 GLY A C 1
ATOM 564 O O . GLY A 1 91 ? 12.416 9.589 -4.480 1.00 31.23 91 GLY A O 1
ATOM 565 N N . THR A 1 92 ? 13.973 8.552 -5.736 1.00 20.59 92 THR A N 1
ATOM 566 C CA . THR A 1 92 ? 15.079 9.145 -4.988 1.00 21.91 92 THR A CA 1
ATOM 567 C C . THR A 1 92 ? 15.140 10.661 -5.181 1.00 25.26 92 THR A C 1
ATOM 568 O O . THR A 1 92 ? 15.251 11.419 -4.205 1.00 21.17 92 THR A O 1
ATOM 572 N N . GLU A 1 93 ? 15.102 11.116 -6.442 1.00 22.17 93 GLU A N 1
ATOM 573 C CA . GLU A 1 93 ? 15.138 12.545 -6.734 1.00 26.66 93 GLU A CA 1
ATOM 574 C C . GLU A 1 93 ? 13.937 13.261 -6.134 1.00 21.36 93 GLU A C 1
ATOM 575 O O . GLU A 1 93 ? 14.054 14.386 -5.635 1.00 23.91 93 GLU A O 1
ATOM 581 N N . MET A 1 94 ? 12.762 12.638 -6.211 1.00 14.97 94 MET A N 1
ATOM 582 C CA . MET A 1 94 ? 11.568 13.302 -5.719 1.00 18.68 94 MET A CA 1
ATOM 583 C C . MET A 1 94 ? 11.695 13.589 -4.232 1.00 22.65 94 MET A C 1
ATOM 584 O O . MET A 1 94 ? 11.371 14.696 -3.775 1.00 21.21 94 MET A O 1
ATOM 589 N N . MET A 1 95 ? 12.236 12.627 -3.474 1.00 16.32 95 MET A N 1
ATOM 590 C CA . MET A 1 95 ? 12.304 12.792 -2.031 1.00 23.17 95 MET A CA 1
ATOM 591 C C . MET A 1 95 ? 13.468 13.681 -1.621 1.00 23.17 95 MET A C 1
ATOM 592 O O . MET A 1 95 ? 13.406 14.316 -0.561 1.00 26.44 95 MET A O 1
ATOM 597 N N . ASP A 1 96 ? 14.519 13.761 -2.448 1.00 23.83 96 ASP A N 1
ATOM 598 C CA . ASP A 1 96 ? 15.501 14.832 -2.276 1.00 26.02 96 ASP A CA 1
ATOM 599 C C . ASP A 1 96 ? 14.850 16.194 -2.451 1.00 21.37 96 ASP A C 1
ATOM 600 O O . ASP A 1 96 ? 15.143 17.137 -1.707 1.00 22.37 96 ASP A O 1
ATOM 605 N N . LYS A 1 97 ? 13.978 16.324 -3.452 1.00 24.08 97 LYS A N 1
ATOM 606 C CA . LYS A 1 97 ? 13.292 17.592 -3.661 1.00 28.36 97 LYS A CA 1
ATOM 607 C C . LYS A 1 97 ? 12.439 17.947 -2.450 1.00 23.96 97 LYS A C 1
ATOM 608 O O . LYS A 1 97 ? 12.492 19.083 -1.953 1.00 18.54 97 LYS A O 1
ATOM 614 N N . PHE A 1 98 ? 11.653 16.976 -1.954 1.00 17.57 98 PHE A N 1
ATOM 615 C CA . PHE A 1 98 ? 10.817 17.204 -0.777 1.00 19.41 98 PHE A CA 1
ATOM 616 C C . PHE A 1 98 ? 11.663 17.678 0.398 1.00 20.08 98 PHE A C 1
ATOM 617 O O . PHE A 1 98 ? 11.344 18.682 1.040 1.00 19.40 98 PHE A O 1
ATOM 625 N N . ARG A 1 99 ? 12.756 16.963 0.680 1.00 18.75 99 ARG A N 1
ATOM 626 C CA . ARG A 1 99 ? 13.588 17.280 1.833 1.00 22.47 99 ARG A CA 1
ATOM 627 C C . ARG A 1 99 ? 14.215 18.664 1.699 1.00 24.13 99 ARG A C 1
ATOM 628 O O . ARG A 1 99 ? 14.343 19.386 2.691 1.00 17.36 99 ARG A O 1
ATOM 636 N N . ALA A 1 100 ? 14.616 19.044 0.481 1.00 20.72 100 ALA A N 1
ATOM 637 C CA . ALA A 1 100 ? 15.217 20.360 0.271 1.00 25.57 100 ALA A CA 1
ATOM 638 C C . ALA A 1 100 ? 14.198 21.468 0.508 1.00 25.03 100 ALA A C 1
ATOM 639 O O . ALA A 1 100 ? 14.519 22.498 1.115 1.00 26.01 100 ALA A O 1
ATOM 641 N N . GLN A 1 101 ? 12.960 21.250 0.059 1.00 22.14 101 GLN A N 1
ATOM 642 C CA . GLN A 1 101 ? 11.882 22.210 0.254 1.00 22.03 101 GLN A CA 1
ATOM 643 C C . GLN A 1 101 ? 11.539 22.357 1.735 1.00 23.19 101 GLN A C 1
ATOM 644 O O . GLN A 1 101 ? 11.357 23.477 2.231 1.00 18.19 101 GLN A O 1
ATOM 650 N N . SER A 1 102 ? 11.427 21.235 2.451 1.00 19.04 102 SER A N 1
ATOM 651 C CA . SER A 1 102 ? 11.230 21.266 3.900 1.00 20.06 102 SER A CA 1
ATOM 652 C C . SER A 1 102 ? 12.331 22.061 4.586 1.00 20.28 102 SER A C 1
ATOM 653 O O . SER A 1 102 ? 12.066 22.936 5.420 1.00 22.46 102 SER A O 1
ATOM 656 N N . GLU A 1 103 ? 13.580 21.755 4.243 1.00 20.84 103 GLU A N 1
ATOM 657 C CA . GLU A 1 103 ? 14.719 22.419 4.869 1.00 26.72 103 GLU A CA 1
ATOM 658 C C . GLU A 1 103 ? 14.738 23.900 4.530 1.00 28.46 103 GLU A C 1
ATOM 659 O O . GLU A 1 103 ? 14.942 24.748 5.408 1.00 27.63 103 GLU A O 1
ATOM 665 N N . ARG A 1 104 ? 14.513 24.225 3.258 1.00 25.56 104 ARG A N 1
ATOM 666 C CA . ARG A 1 104 ? 14.616 25.606 2.803 1.00 26.61 104 ARG A CA 1
ATOM 667 C C . ARG A 1 104 ? 13.792 26.545 3.671 1.00 29.35 104 ARG A C 1
ATOM 668 O O . ARG A 1 104 ? 14.247 27.634 4.026 1.00 22.18 104 ARG A O 1
ATOM 676 N N . PHE A 1 105 ? 12.591 26.136 4.054 1.00 24.14 105 PHE A N 1
ATOM 677 C CA . PHE A 1 105 ? 11.731 27.041 4.792 1.00 22.94 105 PHE A CA 1
ATOM 678 C C . PHE A 1 105 ? 11.940 26.960 6.299 1.00 22.21 105 PHE A C 1
ATOM 679 O O . PHE A 1 105 ? 11.199 27.600 7.048 1.00 17.44 105 PHE A O 1
ATOM 687 N N . GLY A 1 106 ? 12.959 26.236 6.751 1.00 20.81 106 GLY A N 1
ATOM 688 C CA . GLY A 1 106 ? 13.320 26.237 8.152 1.00 27.23 106 GLY A CA 1
ATOM 689 C C . GLY A 1 106 ? 12.868 25.049 8.978 1.00 25.62 106 GLY A C 1
ATOM 690 O O . GLY A 1 106 ? 12.867 25.147 10.205 1.00 20.63 106 GLY A O 1
ATOM 691 N N . THR A 1 107 ? 12.479 23.939 8.359 1.00 28.80 107 THR A N 1
ATOM 692 C CA . THR A 1 107 ? 12.274 22.727 9.135 1.00 26.79 107 THR A CA 1
ATOM 693 C C . THR A 1 107 ? 13.588 22.328 9.778 1.00 24.41 107 THR A C 1
ATOM 694 O O . THR A 1 107 ? 14.637 22.354 9.125 1.00 24.66 107 THR A O 1
ATOM 698 N N . LYS A 1 108 ? 13.529 21.956 11.055 1.00 22.92 108 LYS A N 1
ATOM 699 C CA . LYS A 1 108 ? 14.661 21.316 11.727 1.00 25.99 108 LYS A CA 1
ATOM 700 C C . LYS A 1 108 ? 14.567 19.805 11.482 1.00 24.26 108 LYS A C 1
ATOM 701 O O . LYS A 1 108 ? 13.764 19.104 12.108 1.00 23.65 108 LYS A O 1
ATOM 707 N N . ILE A 1 109 ? 15.373 19.293 10.562 1.00 25.76 109 ILE A N 1
ATOM 708 C CA . ILE A 1 109 ? 15.309 17.884 10.184 1.00 28.48 109 ILE A CA 1
ATOM 709 C C . ILE A 1 109 ? 16.365 17.120 10.975 1.00 27.81 109 ILE A C 1
ATOM 710 O O . ILE A 1 109 ? 17.564 17.410 10.877 1.00 29.35 109 ILE A O 1
ATOM 715 N N . ILE A 1 110 ? 15.932 16.143 11.765 1.00 21.58 110 ILE A N 1
ATOM 716 C CA . ILE A 1 110 ? 16.834 15.406 12.645 1.00 24.19 110 ILE A CA 1
ATOM 717 C C . ILE A 1 110 ? 16.893 13.957 12.177 1.00 28.69 110 ILE A C 1
ATOM 718 O O . ILE A 1 110 ? 15.870 13.262 12.123 1.00 25.37 110 ILE A O 1
ATOM 723 N N . THR A 1 111 ? 18.095 13.503 11.830 1.00 30.01 111 THR A N 1
ATOM 724 C CA . THR A 1 111 ? 18.291 12.134 11.352 1.00 33.46 111 THR A CA 1
ATOM 725 C C . THR A 1 111 ? 18.363 11.192 12.554 1.00 32.86 111 THR A C 1
ATOM 726 O O . THR A 1 111 ? 19.411 10.679 12.939 1.00 28.27 111 THR A O 1
ATOM 730 N N . GLU A 1 112 ? 17.202 10.980 13.165 1.00 30.94 112 GLU A N 1
ATOM 731 C CA . GLU A 1 112 ? 17.096 10.112 14.321 1.00 25.11 112 GLU A CA 1
ATOM 732 C C . GLU A 1 112 ? 15.767 9.382 14.260 1.00 27.72 112 GLU A C 1
ATOM 733 O O . GLU A 1 112 ? 14.788 9.880 13.695 1.00 24.90 112 GLU A O 1
ATOM 739 N N . THR A 1 113 ? 15.761 8.174 14.805 1.00 17.48 113 THR A N 1
ATOM 740 C CA . THR A 1 113 ? 14.537 7.410 14.983 1.00 21.66 113 THR A CA 1
ATOM 741 C C . THR A 1 113 ? 13.927 7.802 16.319 1.00 18.03 113 THR A C 1
ATOM 742 O O . THR A 1 113 ? 14.642 7.872 17.325 1.00 21.42 113 THR A O 1
ATOM 746 N N . VAL A 1 114 ? 12.631 8.104 16.315 1.00 16.70 114 VAL A N 1
ATOM 747 C CA . VAL A 1 114 ? 11.877 8.283 17.555 1.00 18.76 114 VAL A CA 1
ATOM 748 C C . VAL A 1 114 ? 11.567 6.902 18.127 1.00 23.79 114 VAL A C 1
ATOM 749 O O . VAL A 1 114 ? 10.905 6.081 17.474 1.00 19.47 114 VAL A O 1
ATOM 753 N N . ALA A 1 1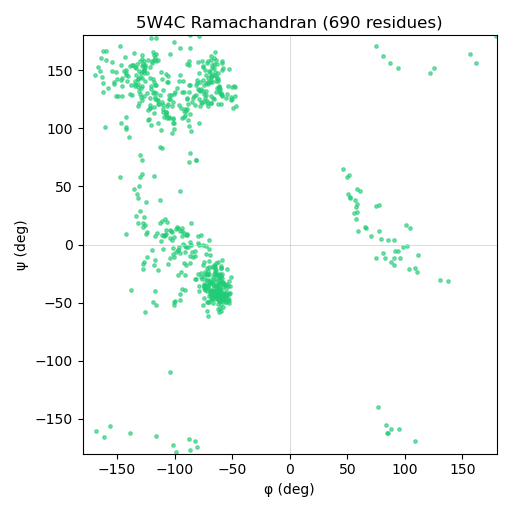15 ? 12.064 6.636 19.344 1.00 21.53 115 ALA A N 1
ATOM 754 C CA . ALA A 1 115 ? 11.965 5.303 19.939 1.00 23.37 115 ALA A CA 1
ATOM 755 C C . ALA A 1 115 ? 10.715 5.101 20.789 1.00 25.89 115 ALA A C 1
ATOM 756 O O . ALA A 1 115 ? 10.248 3.965 20.923 1.00 18.33 115 ALA A O 1
ATOM 758 N N . ARG A 1 116 ? 10.152 6.167 21.354 1.00 18.26 116 ARG A N 1
ATOM 759 C CA . ARG A 1 116 ? 9.046 6.025 22.285 1.00 18.51 116 ARG A CA 1
ATOM 760 C C . ARG A 1 116 ? 8.334 7.362 22.427 1.00 23.14 116 ARG A C 1
ATOM 761 O O . ARG A 1 116 ? 8.986 8.407 22.479 1.00 19.63 116 ARG A O 1
ATOM 769 N N . VAL A 1 117 ? 6.999 7.323 22.478 1.00 27.95 117 VAL A N 1
ATOM 770 C CA . VAL A 1 117 ? 6.184 8.501 22.774 1.00 24.37 117 VAL A CA 1
ATOM 771 C C . VAL A 1 117 ? 5.248 8.165 23.928 1.00 26.60 117 VAL A C 1
ATOM 772 O O . VAL A 1 117 ? 4.855 7.012 24.116 1.00 28.05 117 VAL A O 1
ATOM 776 N N . ASP A 1 118 ? 4.904 9.178 24.720 1.00 22.78 118 ASP A N 1
ATOM 777 C CA . ASP A 1 118 ? 3.943 9.037 25.810 1.00 19.44 118 ASP A CA 1
ATOM 778 C C . ASP A 1 118 ? 2.824 10.042 25.579 1.00 25.95 118 ASP A C 1
ATOM 779 O O . ASP A 1 118 ? 3.008 11.244 25.816 1.00 23.91 118 ASP A O 1
ATOM 784 N N . LEU A 1 119 ? 1.652 9.549 25.178 1.00 20.75 119 LEU A N 1
ATOM 785 C CA . LEU A 1 119 ? 0.519 10.407 24.841 1.00 23.04 119 LEU A CA 1
ATOM 786 C C . LEU A 1 119 ? -0.393 10.705 26.023 1.00 23.54 119 LEU A C 1
ATOM 787 O O . LEU A 1 119 ? -1.465 11.287 25.826 1.00 23.91 119 LEU A O 1
ATOM 792 N N . SER A 1 120 ? -0.003 10.323 27.238 1.00 25.55 120 SER A N 1
ATOM 793 C CA . SER A 1 120 ? -0.915 10.415 28.377 1.00 26.42 120 SER A CA 1
ATOM 794 C C . SER A 1 120 ? -1.321 11.862 28.663 1.00 27.92 120 SER A C 1
ATOM 795 O O . SER A 1 120 ? -2.514 12.173 28.769 1.00 32.41 120 SER A O 1
ATOM 798 N N . VAL A 1 121 ? -0.343 12.764 28.789 1.00 26.65 121 VAL A N 1
ATOM 799 C CA . VAL A 1 121 ? -0.611 14.166 29.084 1.00 22.27 121 VAL A CA 1
ATOM 800 C C . VAL A 1 121 ? 0.110 15.043 28.074 1.00 23.72 121 VAL A C 1
ATOM 801 O O . VAL A 1 121 ? 1.076 14.634 27.422 1.00 19.80 121 VAL A O 1
ATOM 805 N N . ARG A 1 122 ? -0.365 16.265 27.970 1.00 21.38 122 ARG A N 1
ATOM 806 C CA . ARG A 1 122 ? 0.230 17.248 27.098 1.00 28.76 122 ARG A CA 1
ATOM 807 C C . ARG A 1 122 ? 1.007 18.269 27.920 1.00 30.98 122 ARG A C 1
ATOM 808 O O . ARG A 1 122 ? 0.628 18.561 29.060 1.00 25.19 122 ARG A O 1
ATOM 816 N N . PRO A 1 123 ? 2.136 18.774 27.402 1.00 28.31 123 PRO A N 1
ATOM 817 C CA . PRO A 1 123 ? 2.739 18.421 26.104 1.00 19.02 123 PRO A CA 1
ATOM 818 C C . PRO A 1 123 ? 3.297 16.989 26.045 1.00 20.99 123 PRO A C 1
ATOM 819 O O . PRO A 1 123 ? 3.808 16.494 27.053 1.00 24.12 123 PRO A O 1
ATOM 823 N N . PHE A 1 124 ? 3.212 16.350 24.880 1.00 20.16 124 PHE A N 1
ATOM 824 C CA . PHE A 1 124 ? 3.571 14.939 24.775 1.00 22.75 124 PHE A CA 1
ATOM 825 C C . PHE A 1 124 ? 5.069 14.755 24.977 1.00 22.19 124 PHE A C 1
ATOM 826 O O . PHE A 1 124 ? 5.875 15.600 24.581 1.00 25.28 124 PHE A O 1
ATOM 834 N N . LYS A 1 125 ? 5.434 13.657 25.611 1.00 24.14 125 LYS A N 1
ATOM 835 C CA . LYS A 1 125 ? 6.833 13.295 25.787 1.00 24.62 125 LYS A CA 1
ATOM 836 C C . LYS A 1 125 ? 7.242 12.325 24.693 1.00 21.14 125 LYS A C 1
ATOM 837 O O . LYS A 1 125 ? 6.466 11.442 24.313 1.00 23.04 125 LYS A O 1
ATOM 843 N N . TYR A 1 126 ? 8.463 12.488 24.186 1.00 23.70 126 TYR A N 1
ATOM 844 C CA . TYR A 1 126 ? 9.023 11.503 23.266 1.00 20.84 126 TYR A CA 1
ATOM 845 C C . TYR A 1 126 ? 10.520 11.351 23.534 1.00 18.85 126 TYR A C 1
ATOM 846 O O . TYR A 1 126 ? 11.149 12.192 24.184 1.00 19.21 126 TYR A O 1
ATOM 855 N N . TRP A 1 127 ? 11.073 10.235 23.062 1.00 18.81 127 TRP A N 1
ATOM 856 C CA . TRP A 1 127 ? 12.482 9.898 23.219 1.00 21.37 127 TRP A CA 1
ATOM 857 C C . TRP A 1 127 ? 13.023 9.393 21.889 1.00 26.43 127 TRP A C 1
ATOM 858 O O . TRP A 1 127 ? 12.360 8.605 21.203 1.00 19.13 127 TRP A O 1
ATOM 869 N N . THR A 1 128 ? 14.224 9.851 21.526 1.00 28.32 128 THR A N 1
ATOM 870 C CA . THR A 1 128 ? 14.921 9.324 20.358 1.00 21.16 128 THR A CA 1
ATOM 871 C C . THR A 1 128 ? 15.746 8.114 20.758 1.00 20.45 128 THR A C 1
ATOM 872 O O . THR A 1 128 ? 16.140 7.953 21.924 1.00 22.09 128 THR A O 1
ATOM 876 N N . GLU A 1 129 ? 15.987 7.256 19.772 1.00 20.63 129 GLU A N 1
ATOM 877 C CA . GLU A 1 129 ? 16.792 6.057 19.943 1.00 24.13 129 GLU A CA 1
ATOM 878 C C . GLU A 1 129 ? 18.167 6.400 20.489 1.00 29.23 129 GLU A C 1
ATOM 879 O O . GLU A 1 129 ? 18.882 7.232 19.925 1.00 33.78 129 GLU A O 1
ATOM 885 N N . GLY A 1 130 ? 18.537 5.753 21.592 1.00 27.72 130 GLY A N 1
ATOM 886 C CA . GLY A 1 130 ? 19.790 6.033 22.260 1.00 22.53 130 GLY A CA 1
ATOM 887 C C . GLY A 1 130 ? 19.725 7.099 23.336 1.00 24.19 130 GLY A C 1
ATOM 888 O O . GLY A 1 130 ? 20.633 7.179 24.161 1.00 33.28 130 GLY A O 1
ATOM 889 N N . GLU A 1 131 ? 18.684 7.923 23.348 1.00 29.29 131 GLU A N 1
ATOM 890 C CA . GLU A 1 131 ? 18.496 8.907 24.404 1.00 22.04 131 GLU A CA 1
ATOM 891 C C . GLU A 1 131 ? 17.191 8.587 25.127 1.00 22.10 131 GLU A C 1
ATOM 892 O O . GLU A 1 131 ? 16.282 9.425 25.170 1.00 21.14 131 GLU A O 1
ATOM 898 N N . GLU A 1 132 ? 17.084 7.384 25.687 1.00 21.63 132 GLU A N 1
ATOM 899 C CA . GLU A 1 132 ? 15.811 6.841 26.143 1.00 29.17 132 GLU A CA 1
ATOM 900 C C . GLU A 1 132 ? 15.673 6.756 27.659 1.00 32.17 132 GLU A C 1
ATOM 901 O O . GLU A 1 132 ? 14.676 6.211 28.136 1.00 33.41 132 GLU A O 1
ATOM 907 N N . GLU A 1 133 ? 16.616 7.292 28.425 1.00 24.95 133 GLU A N 1
ATOM 908 C CA . GLU A 1 133 ? 16.396 7.425 29.860 1.00 30.06 133 GLU A CA 1
ATOM 909 C C . GLU A 1 133 ? 15.221 8.363 30.131 1.00 28.29 133 GLU A C 1
ATOM 910 O O . GLU A 1 133 ? 14.895 9.245 29.326 1.00 24.66 133 GLU A O 1
ATOM 916 N N . GLU A 1 134 ? 14.606 8.174 31.302 1.00 28.95 134 GLU A N 1
ATOM 917 C CA . GLU A 1 134 ? 13.391 8.902 31.657 1.00 26.09 134 GLU A CA 1
ATOM 918 C C . GLU A 1 134 ? 13.606 10.414 31.621 1.00 38.01 134 GLU A C 1
ATOM 919 O O . GLU A 1 134 ? 12.753 11.154 31.119 1.00 33.13 134 GLU A O 1
ATOM 925 N N . HIS A 1 135 ? 14.743 10.892 32.127 1.00 24.26 135 HIS A N 1
ATOM 926 C CA . HIS A 1 135 ? 15.020 12.322 32.188 1.00 33.44 135 HIS A CA 1
ATOM 927 C C . HIS A 1 135 ? 15.491 12.915 30.862 1.00 36.15 135 HIS A C 1
ATOM 928 O O . HIS A 1 135 ? 15.767 14.115 30.820 1.00 39.54 135 HIS A O 1
ATOM 935 N N . GLU A 1 136 ? 15.595 12.134 29.782 1.00 26.02 136 GLU A N 1
ATOM 936 C CA . GLU A 1 136 ? 15.989 12.681 28.489 1.00 24.90 136 GLU A CA 1
ATOM 937 C C . GLU A 1 136 ? 14.806 12.979 27.582 1.00 27.73 136 GLU A C 1
ATOM 938 O O . GLU A 1 136 ? 14.998 13.167 26.376 1.00 26.55 136 GLU A O 1
ATOM 944 N N . PHE A 1 137 ? 13.590 13.011 28.118 1.00 26.63 137 PHE A N 1
ATOM 945 C CA . PHE A 1 137 ? 12.430 13.231 27.264 1.00 23.77 137 PHE A CA 1
ATOM 946 C C . PHE A 1 137 ? 12.461 14.629 26.647 1.00 20.54 137 PHE A C 1
ATOM 947 O O . PHE A 1 137 ? 13.045 15.567 27.187 1.00 22.65 137 PHE A O 1
ATOM 955 N N . MET A 1 138 ? 11.853 14.740 25.484 1.00 28.57 138 MET A N 1
ATOM 956 C CA . MET A 1 138 ? 11.591 16.004 24.827 1.00 26.07 138 MET A CA 1
ATOM 957 C C . MET A 1 138 ? 10.077 16.127 24.737 1.00 19.14 138 MET A C 1
ATOM 958 O O . MET A 1 138 ? 9.359 15.133 24.873 1.00 21.21 138 MET A O 1
ATOM 963 N N . THR A 1 139 ? 9.569 17.337 24.544 1.00 19.41 139 THR A N 1
ATOM 964 C CA . THR A 1 139 ? 8.124 17.492 24.539 1.00 18.73 139 THR A CA 1
ATOM 965 C C . THR A 1 139 ? 7.664 18.185 23.273 1.00 20.45 139 THR A C 1
ATOM 966 O O . THR A 1 139 ? 8.418 18.901 22.606 1.00 21.12 139 THR A O 1
ATOM 970 N N . ALA A 1 140 ? 6.390 17.961 22.972 1.00 19.63 140 ALA A N 1
ATOM 971 C CA . ALA A 1 140 ? 5.753 18.442 21.757 1.00 17.80 140 ALA A CA 1
ATOM 972 C C . ALA A 1 140 ? 4.306 18.780 22.089 1.00 25.63 140 ALA A C 1
ATOM 973 O O . ALA A 1 140 ? 3.596 17.940 22.649 1.00 21.38 140 ALA A O 1
ATOM 975 N N . ASP A 1 141 ? 3.864 20.001 21.742 1.00 17.16 141 ASP A N 1
ATOM 976 C CA . ASP A 1 141 ? 2.475 20.344 22.018 1.00 20.25 141 ASP A CA 1
ATOM 977 C C . ASP A 1 141 ? 1.540 19.551 21.133 1.00 23.55 141 ASP A C 1
ATOM 978 O O . ASP A 1 141 ? 0.409 19.253 21.540 1.00 23.95 141 ASP A O 1
ATOM 983 N N . THR A 1 142 ? 1.990 19.243 19.916 1.00 18.39 142 THR A N 1
ATOM 984 C CA . THR A 1 142 ? 1.265 18.440 18.948 1.00 22.29 142 THR A CA 1
ATOM 985 C C . THR A 1 142 ? 2.272 17.556 18.221 1.00 19.50 142 THR A C 1
ATOM 986 O O . THR A 1 142 ? 3.438 17.918 18.056 1.00 18.70 142 THR A O 1
ATOM 990 N N . ILE A 1 143 ? 1.807 16.391 17.791 1.00 17.60 143 ILE A N 1
ATOM 991 C CA . ILE A 1 143 ? 2.615 15.414 17.070 1.00 15.54 143 ILE A CA 1
ATOM 992 C C . ILE A 1 143 ? 1.857 15.024 15.817 1.00 15.17 143 ILE A C 1
ATOM 993 O O . ILE A 1 143 ? 0.653 14.759 15.873 1.00 19.82 143 ILE A O 1
ATOM 998 N N . ILE A 1 144 ? 2.559 14.971 14.697 1.00 16.82 144 ILE A N 1
ATOM 999 C CA . ILE A 1 144 ? 2.003 14.468 13.453 1.00 15.00 144 ILE A CA 1
ATOM 1000 C C . ILE A 1 144 ? 2.705 13.145 13.192 1.00 19.51 144 ILE A C 1
ATOM 1001 O O . ILE A 1 144 ? 3.932 13.110 13.042 1.00 17.18 144 ILE A O 1
ATOM 1006 N N . LEU A 1 145 ? 1.943 12.054 13.194 1.00 19.84 145 LEU A N 1
ATOM 1007 C CA . LEU A 1 145 ? 2.489 10.726 12.936 1.00 14.60 145 LEU A CA 1
ATOM 1008 C C . LEU A 1 145 ? 2.435 10.469 11.437 1.00 14.27 145 LEU A C 1
ATOM 1009 O O . LEU A 1 145 ? 1.355 10.450 10.840 1.00 15.87 145 LEU A O 1
ATOM 1014 N N . ALA A 1 146 ? 3.600 10.312 10.828 1.00 15.52 146 ALA A N 1
ATOM 1015 C CA . ALA A 1 146 ? 3.695 10.074 9.395 1.00 19.97 146 ALA A CA 1
ATOM 1016 C C . ALA A 1 146 ? 4.692 8.948 9.132 1.00 19.62 146 ALA A C 1
ATOM 1017 O O . ALA A 1 146 ? 5.580 9.047 8.282 1.00 23.79 146 ALA A O 1
ATOM 1019 N N . THR A 1 147 ? 4.547 7.857 9.876 1.00 19.43 147 THR A N 1
ATOM 1020 C CA . THR A 1 147 ? 5.584 6.835 9.930 1.00 17.36 147 THR A CA 1
ATOM 1021 C C . THR A 1 147 ? 5.495 5.815 8.803 1.00 19.07 147 THR A C 1
ATOM 1022 O O . THR A 1 147 ? 6.394 4.972 8.690 1.00 25.32 147 THR A O 1
ATOM 1026 N N . GLY A 1 148 ? 4.451 5.860 7.981 1.00 13.98 148 GLY A N 1
ATOM 1027 C CA . GLY A 1 148 ? 4.418 5.046 6.781 1.00 15.47 148 GLY A CA 1
ATOM 1028 C C . GLY A 1 148 ? 3.950 3.614 6.998 1.00 17.54 148 GLY A C 1
ATOM 1029 O O . GLY A 1 148 ? 3.188 3.293 7.922 1.00 19.45 148 GLY A O 1
ATOM 1030 N N . ALA A 1 149 ? 4.389 2.746 6.086 1.00 24.25 149 ALA A N 1
ATOM 1031 C CA . ALA A 1 149 ? 3.977 1.343 6.057 1.00 20.88 149 ALA A CA 1
ATOM 1032 C C . ALA A 1 149 ? 5.007 0.555 5.258 1.00 22.58 149 ALA A C 1
ATOM 1033 O O . ALA A 1 149 ? 5.867 1.124 4.578 1.00 26.06 149 ALA A O 1
ATOM 1035 N N . SER A 1 150 ? 4.923 -0.773 5.370 1.00 24.15 150 SER A N 1
ATOM 1036 C CA . SER A 1 150 ? 5.728 -1.668 4.547 1.00 30.20 150 SER A CA 1
ATOM 1037 C C . SER A 1 150 ? 4.847 -2.786 4.006 1.00 29.91 150 SER A C 1
ATOM 1038 O O . SER A 1 150 ? 3.826 -3.138 4.601 1.00 33.51 150 SER A O 1
ATOM 1041 N N . ALA A 1 151 ? 5.235 -3.330 2.861 1.00 25.88 151 ALA A N 1
ATOM 1042 C CA . ALA A 1 151 ? 4.452 -4.405 2.263 1.00 33.34 151 ALA A CA 1
ATOM 1043 C C . ALA A 1 151 ? 4.636 -5.694 3.052 1.00 29.85 151 ALA A C 1
ATOM 1044 O O . ALA A 1 151 ? 5.732 -6.010 3.521 1.00 35.03 151 ALA A O 1
ATOM 1046 N N . LYS A 1 152 ? 3.545 -6.418 3.238 1.00 27.43 152 LYS A N 1
ATOM 1047 C CA . LYS A 1 152 ? 3.601 -7.656 3.995 1.00 34.87 152 LYS A CA 1
ATOM 1048 C C . LYS A 1 152 ? 4.258 -8.760 3.164 1.00 36.66 152 LYS A C 1
ATOM 1049 O O . LYS A 1 152 ? 3.898 -8.972 2.000 1.00 36.06 152 LYS A O 1
ATOM 1055 N N . ARG A 1 153 ? 5.244 -9.432 3.759 1.00 34.54 153 ARG A N 1
ATOM 1056 C CA . ARG A 1 153 ? 5.893 -10.614 3.204 1.00 37.63 153 ARG A CA 1
ATOM 1057 C C . ARG A 1 153 ? 5.683 -11.798 4.148 1.00 38.54 153 ARG A C 1
ATOM 1058 O O . ARG A 1 153 ? 5.264 -11.633 5.299 1.00 45.77 153 ARG A O 1
ATOM 1066 N N . LEU A 1 154 ? 5.954 -13.009 3.647 1.00 36.18 154 LEU A N 1
ATOM 1067 C CA . LEU A 1 154 ? 5.846 -14.220 4.462 1.00 37.07 154 LEU A CA 1
ATOM 1068 C C . LEU A 1 154 ? 7.198 -14.762 4.911 1.00 36.65 154 LEU A C 1
ATOM 1069 O O . LEU A 1 154 ? 7.233 -15.663 5.760 1.00 31.89 154 LEU A O 1
ATOM 1074 N N . PHE A 1 155 ? 8.298 -14.253 4.349 1.00 39.00 155 PHE A N 1
ATOM 1075 C CA . PHE A 1 155 ? 9.654 -14.677 4.696 1.00 42.08 155 PHE A CA 1
ATOM 1076 C C . PHE A 1 155 ? 9.792 -16.200 4.620 1.00 46.25 155 PHE A C 1
ATOM 1077 O O . PHE A 1 155 ? 10.107 -16.884 5.595 1.00 39.86 155 PHE A O 1
ATOM 1085 N N . LEU A 1 156 ? 9.538 -16.715 3.420 1.00 43.23 156 LEU A N 1
ATOM 1086 C CA . LEU A 1 156 ? 9.658 -18.133 3.161 1.00 38.00 156 LEU A CA 1
ATOM 1087 C C . LEU A 1 156 ? 11.122 -18.561 3.205 1.00 37.22 156 LEU A C 1
ATOM 1088 O O . LEU A 1 156 ? 12.013 -17.789 2.841 1.00 36.87 156 LEU A O 1
ATOM 1093 N N . PRO A 1 157 ? 11.396 -19.796 3.625 1.00 29.45 157 PRO A N 1
ATOM 1094 C CA . PRO A 1 157 ? 12.731 -20.356 3.390 1.00 31.59 157 PRO A CA 1
ATOM 1095 C C . PRO A 1 157 ? 13.154 -20.176 1.935 1.00 38.48 157 PRO A C 1
ATOM 1096 O O . PRO A 1 157 ? 12.506 -20.678 1.014 1.00 48.93 157 PRO A O 1
ATOM 1100 N N . GLY A 1 158 ? 14.227 -19.419 1.725 1.00 35.30 158 GLY A N 1
ATOM 1101 C CA . GLY A 1 158 ? 14.688 -19.039 0.418 1.00 34.77 158 GLY A CA 1
ATOM 1102 C C . GLY A 1 158 ? 14.364 -17.606 0.049 1.00 44.37 158 GLY A C 1
ATOM 1103 O O . GLY A 1 158 ? 15.032 -17.040 -0.822 1.00 51.17 158 GLY A O 1
ATOM 1104 N N . GLU A 1 159 ? 13.371 -17.002 0.710 1.00 43.39 159 GLU A N 1
ATOM 1105 C CA . GLU A 1 159 ? 12.958 -15.644 0.373 1.00 43.50 159 GLU A CA 1
ATOM 1106 C C . GLU A 1 159 ? 14.092 -14.647 0.575 1.00 52.25 159 GLU A C 1
ATOM 1107 O O . GLU A 1 159 ? 14.243 -13.702 -0.211 1.00 58.07 159 GLU A O 1
ATOM 1113 N N . GLU A 1 160 ? 14.905 -14.841 1.617 1.00 53.20 160 GLU A N 1
ATOM 1114 C CA . GLU A 1 160 ? 16.042 -13.955 1.837 1.00 53.64 160 GLU A CA 1
ATOM 1115 C C . GLU A 1 160 ? 16.942 -13.914 0.611 1.00 58.29 160 GLU A C 1
ATOM 1116 O O . GLU A 1 160 ? 17.500 -12.864 0.271 1.00 66.92 160 GLU A O 1
ATOM 1118 N N . THR A 1 161 ? 17.066 -15.042 -0.086 1.00 51.35 161 THR A N 1
ATOM 1119 C CA . THR A 1 161 ? 17.936 -15.104 -1.254 1.00 45.02 161 THR A CA 1
ATOM 1120 C C . THR A 1 161 ? 17.322 -14.383 -2.452 1.00 49.16 161 THR A C 1
ATOM 1121 O O . THR A 1 161 ? 18.001 -13.607 -3.137 1.00 50.58 161 THR A O 1
ATOM 1125 N N . TYR A 1 162 ? 16.037 -14.618 -2.722 1.00 45.47 162 TYR A N 1
ATOM 1126 C CA . TYR A 1 162 ? 15.432 -14.190 -3.975 1.00 42.82 162 TYR A CA 1
ATOM 1127 C C . TYR A 1 162 ? 14.545 -12.962 -3.835 1.00 44.86 162 TYR A C 1
ATOM 1128 O O . TYR A 1 162 ? 13.920 -12.554 -4.820 1.00 42.79 162 TYR A O 1
ATOM 1137 N N . TRP A 1 163 ? 14.492 -12.347 -2.655 1.00 42.40 163 TRP A N 1
ATOM 1138 C CA . TRP A 1 163 ? 13.813 -11.065 -2.535 1.00 42.44 163 TRP A CA 1
ATOM 1139 C C . TRP A 1 163 ? 14.460 -10.053 -3.470 1.00 47.47 163 TRP A C 1
ATOM 1140 O O . TRP A 1 163 ? 15.685 -9.899 -3.490 1.00 53.52 163 TRP A O 1
ATOM 1151 N N . GLN A 1 164 ? 13.629 -9.390 -4.270 1.00 44.97 164 GLN A N 1
ATOM 1152 C CA . GLN A 1 164 ? 14.036 -8.486 -5.341 1.00 45.07 164 GLN A CA 1
ATOM 1153 C C . GLN A 1 164 ? 14.896 -9.167 -6.386 1.00 49.04 164 GLN A C 1
ATOM 1154 O O . GLN A 1 164 ? 15.493 -8.492 -7.231 1.00 52.84 164 GLN A O 1
ATOM 1160 N N . SER A 1 165 ? 14.973 -10.490 -6.348 1.00 50.38 165 SER A N 1
ATOM 1161 C CA . SER A 1 165 ? 15.592 -11.305 -7.376 1.00 43.52 165 SER A CA 1
ATOM 1162 C C . SER A 1 165 ? 14.591 -12.342 -7.872 1.00 37.36 165 SER A C 1
ATOM 1163 O O . SER A 1 165 ? 14.938 -13.494 -8.162 1.00 37.22 165 SER A O 1
ATOM 1166 N N . GLY A 1 166 ? 13.321 -11.945 -7.957 1.00 29.76 166 GLY A N 1
ATOM 1167 C CA . GLY A 1 166 ? 12.272 -12.841 -8.409 1.00 31.45 166 GLY A CA 1
ATOM 1168 C C . GLY A 1 166 ? 11.028 -12.705 -7.559 1.00 27.54 166 GLY A C 1
ATOM 1169 O O . GLY A 1 166 ? 9.903 -12.878 -8.030 1.00 26.06 166 GLY A O 1
ATOM 1170 N N . ILE A 1 167 ? 11.228 -12.383 -6.293 1.00 26.12 167 ILE A N 1
ATOM 1171 C CA . ILE A 1 167 ? 10.138 -12.195 -5.349 1.00 25.25 167 ILE A CA 1
ATOM 1172 C C . ILE A 1 167 ? 9.902 -10.700 -5.203 1.00 22.12 167 ILE A C 1
ATOM 1173 O O . ILE A 1 167 ? 10.845 -9.932 -4.989 1.00 25.83 167 ILE A O 1
ATOM 1178 N N . SER A 1 168 ? 8.651 -10.286 -5.337 1.00 22.77 168 SER A N 1
ATOM 1179 C CA . SER A 1 168 ? 8.269 -8.888 -5.314 1.00 28.38 168 SER A CA 1
ATOM 1180 C C . SER A 1 168 ? 7.037 -8.724 -4.433 1.00 30.56 168 SER A C 1
ATOM 1181 O O . SER A 1 168 ? 6.362 -9.697 -4.076 1.00 28.93 168 SER A O 1
ATOM 1184 N N . ALA A 1 169 ? 6.760 -7.467 -4.065 1.00 32.78 169 ALA A N 1
ATOM 1185 C CA . ALA A 1 169 ? 5.533 -7.118 -3.362 1.00 31.87 169 ALA A CA 1
ATOM 1186 C C . ALA A 1 169 ? 4.788 -5.984 -4.052 1.00 31.20 169 ALA A C 1
ATOM 1187 O O . ALA A 1 169 ? 3.879 -5.397 -3.456 1.00 33.68 169 ALA A O 1
ATOM 1189 N N . CYS A 1 170 ? 5.133 -5.669 -5.294 1.00 29.39 170 CYS A N 1
ATOM 1190 C CA . CYS A 1 170 ? 4.360 -4.708 -6.072 1.00 38.52 170 CYS A CA 1
ATOM 1191 C C . CYS A 1 170 ? 4.315 -5.190 -7.520 1.00 41.73 170 CYS A C 1
ATOM 1192 O O . CYS A 1 170 ? 5.276 -5.001 -8.277 1.00 36.24 170 CYS A O 1
ATOM 1195 N N . ALA A 1 171 ? 3.184 -5.794 -7.898 1.00 42.96 171 ALA A N 1
ATOM 1196 C CA . ALA A 1 171 ? 3.042 -6.370 -9.231 1.00 34.64 171 ALA A CA 1
ATOM 1197 C C . ALA A 1 171 ? 3.013 -5.294 -10.303 1.00 34.00 171 ALA A C 1
ATOM 1198 O O . ALA A 1 171 ? 3.607 -5.460 -11.373 1.00 36.84 171 ALA A O 1
ATOM 1200 N N . VAL A 1 172 ? 2.335 -4.175 -10.036 1.00 37.78 172 VAL A N 1
ATOM 1201 C CA . VAL A 1 172 ? 2.307 -3.102 -11.018 1.00 35.39 172 VAL A CA 1
ATOM 1202 C C . VAL A 1 172 ? 3.655 -2.408 -11.124 1.00 32.49 172 VAL A C 1
ATOM 1203 O O . VAL A 1 172 ? 3.971 -1.847 -12.176 1.00 37.13 172 VAL A O 1
ATOM 1207 N N . CYS A 1 173 ? 4.498 -2.494 -10.091 1.00 33.36 173 CYS A N 1
ATOM 1208 C CA . CYS A 1 173 ? 5.833 -1.906 -10.175 1.00 34.63 173 CYS A CA 1
ATOM 1209 C C . CYS A 1 173 ? 6.795 -2.774 -10.967 1.00 39.97 173 CYS A C 1
ATOM 1210 O O . CYS A 1 173 ? 7.628 -2.255 -11.714 1.00 46.69 173 CYS A O 1
ATOM 1213 N N . ASP A 1 174 ? 6.733 -4.089 -10.786 1.00 37.91 174 ASP A N 1
ATOM 1214 C CA . ASP A 1 174 ? 7.769 -4.973 -11.290 1.00 33.07 174 ASP A CA 1
ATOM 1215 C C . ASP A 1 174 ? 7.295 -5.834 -12.447 1.00 28.60 174 ASP A C 1
ATOM 1216 O O . ASP A 1 174 ? 8.112 -6.541 -13.044 1.00 31.63 174 ASP A O 1
ATOM 1221 N N . GLY A 1 175 ? 6.008 -5.756 -12.803 1.00 27.34 175 GLY A N 1
ATOM 1222 C CA . GLY A 1 175 ? 5.441 -6.699 -13.757 1.00 29.52 175 GLY A CA 1
ATOM 1223 C C . GLY A 1 175 ? 6.177 -6.728 -15.084 1.00 38.50 175 GLY A C 1
ATOM 1224 O O . GLY A 1 175 ? 6.492 -7.799 -15.613 1.00 30.45 175 GLY A O 1
ATOM 1225 N N . ALA A 1 176 ? 6.469 -5.550 -15.639 1.00 34.95 176 ALA A N 1
ATOM 1226 C CA . ALA A 1 176 ? 7.084 -5.477 -16.957 1.00 28.62 176 ALA A CA 1
ATOM 1227 C C . ALA A 1 176 ? 8.579 -5.757 -16.933 1.00 25.97 176 ALA A C 1
ATOM 1228 O O . ALA A 1 176 ? 9.206 -5.748 -17.991 1.00 28.71 176 ALA A O 1
ATOM 1230 N N . VAL A 1 177 ? 9.161 -6.027 -15.769 1.00 32.19 177 VAL A N 1
ATOM 1231 C CA . VAL A 1 177 ? 10.610 -6.256 -15.719 1.00 34.55 177 VAL A CA 1
ATOM 1232 C C . VAL A 1 177 ? 10.957 -7.466 -16.579 1.00 44.99 177 VAL A C 1
ATOM 1233 O O . VAL A 1 177 ? 10.253 -8.498 -16.505 1.00 48.32 177 VAL A O 1
ATOM 1237 N N . PRO A 1 178 ? 12.016 -7.404 -17.407 1.00 42.26 178 PRO A N 1
ATOM 1238 C CA . PRO A 1 178 ? 12.301 -8.496 -18.359 1.00 36.71 178 PRO A CA 1
ATOM 1239 C C . PRO A 1 178 ? 12.344 -9.894 -17.763 1.00 36.79 178 PRO A C 1
ATOM 1240 O O . PRO A 1 178 ? 12.056 -10.864 -18.468 1.00 29.21 178 PRO A O 1
ATOM 1244 N N . ILE A 1 179 ? 12.684 -10.025 -16.482 1.00 43.37 179 ILE A N 1
ATOM 1245 C CA . ILE A 1 179 ? 12.853 -11.330 -15.854 1.00 39.16 179 ILE A CA 1
ATOM 1246 C C . ILE A 1 179 ? 11.540 -12.116 -15.772 1.00 38.44 179 ILE A C 1
ATOM 1247 O O . ILE A 1 179 ? 11.565 -13.343 -15.615 1.00 39.83 179 ILE A O 1
ATOM 1252 N N . PHE A 1 180 ? 10.392 -11.444 -15.883 1.00 27.33 180 PHE A N 1
ATOM 1253 C CA . PHE A 1 180 ? 9.089 -12.086 -15.807 1.00 22.03 180 PHE A CA 1
ATOM 1254 C C . PHE A 1 180 ? 8.453 -12.332 -17.170 1.00 24.02 180 PHE A C 1
ATOM 1255 O O . PHE A 1 180 ? 7.463 -13.075 -17.251 1.00 21.39 180 PHE A O 1
ATOM 1263 N N . ARG A 1 181 ? 9.015 -11.765 -18.240 1.00 24.16 181 ARG A N 1
ATOM 1264 C CA . ARG A 1 181 ? 8.311 -11.697 -19.515 1.00 26.62 181 ARG A CA 1
ATOM 1265 C C . ARG A 1 181 ? 8.160 -13.086 -20.128 1.00 24.43 181 ARG A C 1
ATOM 1266 O O . ARG A 1 181 ? 9.151 -13.778 -20.384 1.00 26.12 181 ARG A O 1
ATOM 1274 N N . GLN A 1 182 ? 6.911 -13.474 -20.374 1.00 27.48 182 GLN A N 1
ATOM 1275 C CA . GLN A 1 182 ? 6.560 -14.789 -20.911 1.00 30.67 182 GLN A CA 1
ATOM 1276 C C . GLN A 1 182 ? 7.096 -15.927 -20.044 1.00 27.68 182 GLN A C 1
ATOM 1277 O O . GLN A 1 182 ? 7.512 -16.978 -20.535 1.00 27.27 182 GLN A O 1
ATOM 1283 N N . LYS A 1 183 ? 7.047 -15.729 -18.743 1.00 31.53 183 LYS A N 1
ATOM 1284 C CA . LYS A 1 183 ? 7.450 -16.722 -17.773 1.00 25.17 183 LYS A CA 1
ATOM 1285 C C . LYS A 1 183 ? 6.271 -17.034 -16.865 1.00 23.47 183 LYS A C 1
ATOM 1286 O O . LYS A 1 183 ? 5.371 -16.205 -16.717 1.00 24.96 183 LYS A O 1
ATOM 1292 N N . PRO A 1 184 ? 6.208 -18.232 -16.290 1.00 18.98 184 PRO A N 1
ATOM 1293 C CA . PRO A 1 184 ? 5.150 -18.501 -15.315 1.00 20.72 184 PRO A CA 1
ATOM 1294 C C . PRO A 1 184 ? 5.363 -17.658 -14.062 1.00 25.99 184 PRO A C 1
ATOM 1295 O O . PRO A 1 184 ? 6.492 -17.477 -13.598 1.00 18.21 184 PRO A O 1
ATOM 1299 N N . LEU A 1 185 ? 4.265 -17.138 -13.519 1.00 31.84 185 LEU A N 1
ATOM 1300 C CA . LEU A 1 185 ? 4.307 -16.242 -12.373 1.00 29.79 185 LEU A CA 1
ATOM 1301 C C . LEU A 1 185 ? 3.309 -16.704 -11.322 1.00 22.30 185 LEU A C 1
ATOM 1302 O O . LEU A 1 185 ? 2.264 -17.277 -11.642 1.00 23.48 185 LEU A O 1
ATOM 1307 N N . ALA A 1 186 ? 3.625 -16.443 -10.059 1.00 21.22 186 ALA A N 1
ATOM 1308 C CA . ALA A 1 186 ? 2.706 -16.745 -8.972 1.00 25.07 186 ALA A CA 1
ATOM 1309 C C . ALA A 1 186 ? 2.327 -15.466 -8.244 1.00 28.89 186 ALA A C 1
ATOM 1310 O O . ALA A 1 186 ? 3.158 -14.566 -8.074 1.00 24.78 186 ALA A O 1
ATOM 1312 N N . VAL A 1 187 ? 1.062 -15.393 -7.835 1.00 25.34 187 VAL A N 1
ATOM 1313 C CA . VAL A 1 187 ? 0.563 -14.348 -6.947 1.00 30.68 187 VAL A CA 1
ATOM 1314 C C . VAL A 1 187 ? 0.046 -15.012 -5.678 1.00 29.29 187 VAL A C 1
ATOM 1315 O O . VAL A 1 187 ? -0.727 -15.975 -5.747 1.00 31.38 187 VAL A O 1
ATOM 1319 N N . ILE A 1 188 ? 0.474 -14.504 -4.525 1.00 31.50 188 ILE A N 1
ATOM 1320 C CA . ILE A 1 188 ? -0.026 -14.964 -3.233 1.00 30.12 188 ILE A CA 1
ATOM 1321 C C . ILE A 1 188 ? -0.958 -13.893 -2.687 1.00 35.43 188 ILE A C 1
ATOM 1322 O O . ILE A 1 188 ? -0.551 -12.740 -2.487 1.00 30.54 188 ILE A O 1
ATOM 1327 N N . GLY A 1 189 ? -2.200 -14.276 -2.447 1.00 33.24 189 GLY A N 1
ATOM 1328 C CA . GLY A 1 189 ? -3.218 -13.345 -2.019 1.00 38.65 189 GLY A CA 1
ATOM 1329 C C . GLY A 1 189 ? -4.584 -13.875 -2.355 1.00 49.90 189 GLY A C 1
ATOM 1330 O O . GLY A 1 189 ? -4.749 -14.797 -3.156 1.00 49.01 189 GLY A O 1
ATOM 1331 N N . GLY A 1 190 ? -5.587 -13.280 -1.724 1.00 57.59 190 GLY A N 1
ATOM 1332 C CA . GLY A 1 190 ? -6.943 -13.739 -1.929 1.00 64.06 190 GLY A CA 1
ATOM 1333 C C . GLY A 1 190 ? -7.959 -12.623 -1.968 1.00 65.57 190 GLY A C 1
ATOM 1334 O O . GLY A 1 190 ? -9.167 -12.878 -1.974 1.00 69.23 190 GLY A O 1
ATOM 1335 N N . GLY A 1 191 ? -7.484 -11.378 -1.992 1.00 65.34 191 GLY A N 1
ATOM 1336 C CA . GLY A 1 191 ? -8.349 -10.221 -1.995 1.00 65.74 191 GLY A CA 1
ATOM 1337 C C . GLY A 1 191 ? -8.491 -9.602 -3.374 1.00 61.19 191 GLY A C 1
ATOM 1338 O O . GLY A 1 191 ? -8.044 -10.142 -4.388 1.00 55.20 191 GLY A O 1
ATOM 1339 N N . ASP A 1 192 ? -9.155 -8.444 -3.399 0.50 66.77 192 ASP A N 1
ATOM 1340 C CA . ASP A 1 192 ? -9.193 -7.648 -4.619 0.50 70.57 192 ASP A CA 1
ATOM 1341 C C . ASP A 1 192 ? -7.790 -7.292 -5.083 1.00 65.36 192 ASP A C 1
ATOM 1342 O O . ASP A 1 192 ? -7.543 -7.184 -6.289 1.00 66.67 192 ASP A O 1
ATOM 1347 N N . SER A 1 193 ? -6.860 -7.117 -4.141 1.00 63.86 193 SER A N 1
ATOM 1348 C CA . SER A 1 193 ? -5.476 -6.819 -4.493 1.00 59.94 193 SER A CA 1
ATOM 1349 C C . SER A 1 193 ? -4.890 -7.907 -5.387 1.00 59.32 193 SER A C 1
ATOM 1350 O O . SER A 1 193 ? -4.271 -7.615 -6.418 1.00 62.53 193 SER A O 1
ATOM 1353 N N . ALA A 1 194 ? -5.097 -9.173 -5.014 1.00 50.34 194 ALA A N 1
ATOM 1354 C CA . ALA A 1 194 ? -4.471 -10.276 -5.737 1.00 48.13 194 ALA A CA 1
ATOM 1355 C C . ALA A 1 194 ? -5.105 -10.471 -7.113 1.00 44.07 194 ALA A C 1
ATOM 1356 O O . ALA A 1 194 ? -4.401 -10.564 -8.127 1.00 44.03 194 ALA A O 1
ATOM 1358 N N . ALA A 1 195 ? -6.438 -10.535 -7.165 1.00 36.11 195 ALA A N 1
ATOM 1359 C CA . ALA A 1 195 ? -7.129 -10.697 -8.438 1.00 39.91 195 ALA A CA 1
ATOM 1360 C C . ALA A 1 195 ? -6.851 -9.538 -9.384 1.00 36.43 195 ALA A C 1
ATOM 1361 O O . ALA A 1 195 ? -6.797 -9.730 -10.604 1.00 41.90 195 ALA A O 1
ATOM 1363 N N . GLU A 1 196 ? -6.667 -8.336 -8.848 1.00 32.61 196 GLU A N 1
ATOM 1364 C CA . GLU A 1 196 ? -6.285 -7.215 -9.695 0.50 31.44 196 GLU A CA 1
ATOM 1365 C C . GLU A 1 196 ? -4.853 -7.373 -10.172 1.00 39.39 196 GLU A C 1
ATOM 1366 O O . GLU A 1 196 ? -4.571 -7.244 -11.368 1.00 40.26 196 GLU A O 1
ATOM 1368 N N . GLU A 1 197 ? -3.929 -7.658 -9.249 1.00 40.03 197 GLU A N 1
ATOM 1369 C CA . GLU A 1 197 ? -2.535 -7.787 -9.649 0.50 39.12 197 GLU A CA 1
ATOM 1370 C C . GLU A 1 197 ? -2.340 -8.986 -10.569 1.00 34.63 197 GLU A C 1
ATOM 1371 O O . GLU A 1 197 ? -1.542 -8.928 -11.513 1.00 35.97 197 GLU A O 1
ATOM 1377 N N . ALA A 1 198 ? -3.086 -10.068 -10.342 1.00 30.59 198 ALA A N 1
ATOM 1378 C CA . ALA A 1 198 ? -2.959 -11.230 -11.220 1.00 33.16 198 ALA A CA 1
ATOM 1379 C C . ALA A 1 198 ? -3.388 -10.899 -12.641 1.00 37.72 198 ALA A C 1
ATOM 1380 O O . ALA A 1 198 ? -2.726 -11.294 -13.607 1.00 34.28 198 ALA A O 1
ATOM 1382 N N . THR A 1 199 ? -4.498 -10.175 -12.788 1.00 38.10 199 THR A N 1
ATOM 1383 C CA . THR A 1 199 ? -4.978 -9.829 -14.121 1.00 37.11 199 THR A CA 1
ATOM 1384 C C . THR A 1 199 ? -3.953 -8.982 -14.858 1.00 37.78 199 THR A C 1
ATOM 1385 O O . THR A 1 199 ? -3.671 -9.206 -16.044 1.00 40.75 199 THR A O 1
ATOM 1389 N N . TYR A 1 200 ? -3.360 -8.030 -14.148 1.00 30.60 200 TYR A N 1
ATOM 1390 C CA . TYR A 1 200 ? -2.316 -7.189 -14.708 1.00 31.78 200 TYR A CA 1
ATOM 1391 C C . TYR A 1 200 ? -1.109 -8.011 -15.149 1.00 30.49 200 TYR A C 1
ATOM 1392 O O . TYR A 1 200 ? -0.549 -7.772 -16.226 1.00 35.81 200 TYR A O 1
ATOM 1401 N N . LEU A 1 201 ? -0.690 -8.980 -14.325 1.00 24.49 201 LEU A N 1
ATOM 1402 C CA . LEU A 1 201 ? 0.489 -9.781 -14.640 1.00 27.38 201 LEU A CA 1
ATOM 1403 C C . LEU A 1 201 ? 0.299 -10.643 -15.878 1.00 25.76 201 LEU A C 1
ATOM 1404 O O . LEU A 1 201 ? 1.295 -11.070 -16.473 1.00 27.37 201 LEU A O 1
ATOM 1409 N N . THR A 1 202 ? -0.946 -10.914 -16.281 1.00 21.26 202 THR A N 1
ATOM 1410 C CA . THR A 1 202 ? -1.161 -11.637 -17.532 1.00 28.84 202 THR A CA 1
ATOM 1411 C C . THR A 1 202 ? -0.790 -10.815 -18.756 1.00 28.21 202 THR A C 1
ATOM 1412 O O . THR A 1 202 ? -0.784 -11.361 -19.860 1.00 28.33 202 THR A O 1
ATOM 1416 N N . LYS A 1 203 ? -0.503 -9.524 -18.600 1.00 25.85 203 LYS A N 1
ATOM 1417 C CA . LYS A 1 203 ? 0.046 -8.778 -19.724 1.00 28.19 203 LYS A CA 1
ATOM 1418 C C . LYS A 1 203 ? 1.468 -9.221 -20.037 1.00 27.17 203 LYS A C 1
ATOM 1419 O O . LYS A 1 203 ? 1.910 -9.084 -21.180 1.00 35.92 203 LYS A O 1
ATOM 1425 N N . TYR A 1 204 ? 2.196 -9.757 -19.050 1.00 30.20 204 TYR A N 1
ATOM 1426 C CA . TYR A 1 204 ? 3.629 -10.007 -19.191 1.00 32.11 204 TYR A CA 1
ATOM 1427 C C . TYR A 1 204 ? 4.019 -11.469 -19.059 1.00 31.33 204 TYR A C 1
ATOM 1428 O O . TYR A 1 204 ? 4.803 -11.968 -19.877 1.00 27.90 204 TYR A O 1
ATOM 1437 N N . GLY A 1 205 ? 3.553 -12.155 -18.018 1.00 26.70 205 GLY A N 1
ATOM 1438 C CA . GLY A 1 205 ? 3.919 -13.541 -17.832 1.00 36.43 205 GLY A CA 1
ATOM 1439 C C . GLY A 1 205 ? 3.326 -14.450 -18.895 1.00 33.23 205 GLY A C 1
ATOM 1440 O O . GLY A 1 205 ? 2.375 -14.111 -19.600 1.00 26.86 205 GLY A O 1
ATOM 1441 N N . SER A 1 206 ? 3.903 -15.643 -19.020 1.00 27.76 206 SER A N 1
ATOM 1442 C CA . SER A 1 206 ? 3.243 -16.639 -19.858 1.00 29.31 206 SER A CA 1
ATOM 1443 C C . SER A 1 206 ? 2.019 -17.227 -19.158 1.00 27.73 206 SER A C 1
ATOM 1444 O O . SER A 1 206 ? 1.075 -17.669 -19.823 1.00 32.01 206 SER A O 1
ATOM 1447 N N . HIS A 1 207 ? 2.012 -17.238 -17.827 1.00 24.27 207 HIS A N 1
ATOM 1448 C CA . HIS A 1 207 ? 0.926 -17.828 -17.056 1.00 28.49 207 HIS A CA 1
ATOM 1449 C C . HIS A 1 207 ? 1.044 -17.292 -15.638 1.00 22.00 207 HIS A C 1
ATOM 1450 O O . HIS A 1 207 ? 2.151 -17.048 -15.157 1.00 27.93 207 HIS A O 1
ATOM 1457 N N . VAL A 1 208 ? -0.095 -17.066 -14.992 1.00 22.24 208 VAL A N 1
ATOM 1458 C CA . VAL A 1 208 ? -0.135 -16.534 -13.638 1.00 20.20 208 VAL A CA 1
ATOM 1459 C C . VAL A 1 208 ? -0.906 -17.517 -12.755 1.00 29.25 208 VAL A C 1
ATOM 1460 O O . VAL A 1 208 ? -2.112 -17.730 -12.950 1.00 29.16 208 VAL A O 1
ATOM 1464 N N . TYR A 1 209 ? -0.220 -18.105 -11.779 1.00 23.50 209 TYR A N 1
ATOM 1465 C CA . TYR A 1 209 ? -0.873 -18.895 -10.740 1.00 22.01 209 TYR A CA 1
ATOM 1466 C C . TYR A 1 209 ? -1.203 -18.012 -9.543 1.00 25.86 209 TYR A C 1
ATOM 1467 O O . TYR A 1 209 ? -0.342 -17.277 -9.049 1.00 28.22 209 TYR A O 1
ATOM 1476 N N . VAL A 1 210 ? -2.439 -18.099 -9.062 1.00 31.90 210 VAL A N 1
ATOM 1477 C CA . VAL A 1 210 ? -2.877 -17.358 -7.881 1.00 28.32 210 VAL A CA 1
ATOM 1478 C C . VAL A 1 210 ? -3.021 -18.359 -6.738 1.00 27.15 210 VAL A C 1
ATOM 1479 O O . VAL A 1 210 ? -3.888 -19.238 -6.778 1.00 21.71 210 VAL A O 1
ATOM 1483 N N . LEU A 1 211 ? -2.181 -18.233 -5.714 1.00 31.77 211 LEU A N 1
ATOM 1484 C CA . LEU A 1 211 ? -2.247 -19.117 -4.551 1.00 29.40 211 LEU A CA 1
ATOM 1485 C C . LEU A 1 211 ? -3.154 -18.474 -3.508 1.00 35.77 211 LEU A C 1
ATOM 1486 O O . LEU A 1 211 ? -2.846 -17.393 -2.989 1.00 37.86 211 LEU A O 1
ATOM 1491 N N . VAL A 1 212 ? -4.277 -19.125 -3.226 1.00 31.61 212 VAL A N 1
ATOM 1492 C CA . VAL A 1 212 ? -5.261 -18.661 -2.256 1.00 40.52 212 VAL A CA 1
ATOM 1493 C C . VAL A 1 212 ? -5.291 -19.647 -1.098 1.00 42.09 212 VAL A C 1
ATOM 1494 O O . VAL A 1 212 ? -5.495 -20.850 -1.310 1.00 41.31 212 VAL A O 1
ATOM 1498 N N . ARG A 1 213 ? -5.079 -19.141 0.123 1.00 41.75 213 ARG A N 1
ATOM 1499 C CA . ARG A 1 213 ? -5.121 -20.005 1.299 1.00 51.09 213 ARG A CA 1
ATOM 1500 C C . ARG A 1 213 ? -6.491 -20.640 1.478 1.00 51.62 213 ARG A C 1
ATOM 1501 O O . ARG A 1 213 ? -6.589 -21.783 1.938 0.50 53.40 213 ARG A O 1
ATOM 1503 N N . ARG A 1 214 ? -7.552 -19.936 1.096 1.00 55.44 214 ARG A N 1
ATOM 1504 C CA . ARG A 1 214 ? -8.919 -20.397 1.286 0.50 61.09 214 ARG A CA 1
ATOM 1505 C C . ARG A 1 214 ? -9.487 -20.981 -0.004 1.00 64.11 214 ARG A C 1
ATOM 1506 O O . ARG A 1 214 ? -8.869 -20.934 -1.069 1.00 64.87 214 ARG A O 1
ATOM 1508 N N . ASP A 1 215 ? -10.687 -21.544 0.106 0.50 64.10 215 ASP A N 1
ATOM 1509 C CA . ASP A 1 215 ? -11.386 -22.090 -1.049 1.00 65.99 215 ASP A CA 1
ATOM 1510 C C . ASP A 1 215 ? -12.272 -21.067 -1.741 1.00 70.42 215 ASP A C 1
ATOM 1511 O O . ASP A 1 215 ? -12.886 -21.396 -2.761 1.00 80.18 215 ASP A O 1
ATOM 1513 N N . GLU A 1 216 ? -12.356 -19.847 -1.223 0.50 60.36 216 GLU A N 1
ATOM 1514 C CA . GLU A 1 216 ? -13.275 -18.854 -1.764 0.50 53.97 216 GLU A CA 1
ATOM 1515 C C . GLU A 1 216 ? -12.572 -17.502 -1.811 0.50 53.34 216 GLU A C 1
ATOM 1516 O O . GLU A 1 216 ? -11.344 -17.398 -1.715 0.50 47.71 216 GLU A O 1
ATOM 1518 N N . LEU A 1 217 ? -13.373 -16.448 -1.924 0.50 59.83 217 LEU A N 1
ATOM 1519 C CA . LEU A 1 217 ? -12.949 -15.171 -2.470 0.50 61.59 217 LEU A CA 1
ATOM 1520 C C . LEU A 1 217 ? -13.153 -14.054 -1.457 0.50 62.93 217 LEU A C 1
ATOM 1521 O O . LEU A 1 217 ? -14.136 -14.053 -0.708 0.50 66.58 217 LEU A O 1
ATOM 1526 N N . ARG A 1 218 ? -12.226 -13.099 -1.446 0.50 57.53 218 ARG A N 1
ATOM 1527 C CA . ARG A 1 218 ? -12.512 -11.790 -0.876 0.50 53.62 218 ARG A CA 1
ATOM 1528 C C . ARG A 1 218 ? -13.039 -10.838 -1.942 0.50 52.27 218 ARG A C 1
ATOM 1529 O O . ARG A 1 218 ? -13.961 -10.060 -1.679 0.50 51.02 218 ARG A O 1
ATOM 1537 N N . ALA A 1 219 ? -12.477 -10.909 -3.147 0.50 51.59 219 ALA A N 1
ATOM 1538 C CA . ALA A 1 219 ? -12.927 -10.083 -4.256 0.50 51.94 219 ALA A CA 1
ATOM 1539 C C . ALA A 1 219 ? -14.329 -10.488 -4.696 0.50 53.11 219 ALA A C 1
ATOM 1540 O O . ALA A 1 219 ? -14.757 -11.630 -4.505 0.50 53.08 219 ALA A O 1
ATOM 1542 N N . SER A 1 220 ? -15.043 -9.527 -5.290 0.50 51.70 220 SER A N 1
ATOM 1543 C CA . SER A 1 220 ? -16.432 -9.716 -5.705 0.50 49.74 220 SER A CA 1
ATOM 1544 C C . SER A 1 220 ? -16.589 -10.990 -6.521 0.50 49.94 220 SER A C 1
ATOM 1545 O O . SER A 1 220 ? -15.916 -11.175 -7.538 0.50 49.88 220 SER A O 1
ATOM 1546 N N . LYS A 1 221 ? -17.508 -11.852 -6.075 0.50 54.92 221 LYS A N 1
ATOM 1547 C CA . LYS A 1 221 ? -17.610 -13.218 -6.582 0.50 56.43 221 LYS A CA 1
ATOM 1548 C C . LYS A 1 221 ? -17.747 -13.294 -8.097 0.50 63.61 221 LYS A C 1
ATOM 1549 O O . LYS A 1 221 ? -17.460 -14.345 -8.682 0.50 64.56 221 LYS A O 1
ATOM 1551 N N . ILE A 1 222 ? -18.182 -12.214 -8.746 0.50 66.14 222 ILE A N 1
ATOM 1552 C CA . ILE A 1 222 ? -18.227 -12.214 -10.203 0.50 61.31 222 ILE A CA 1
ATOM 1553 C C . ILE A 1 222 ? -16.857 -11.895 -10.782 0.01 64.48 222 ILE A C 1
ATOM 1554 O O . ILE A 1 222 ? -16.515 -12.366 -11.872 0.50 63.06 222 ILE A O 1
ATOM 1556 N N . MET A 1 223 ? -16.049 -11.111 -10.067 0.50 69.90 223 MET A N 1
ATOM 1557 C CA . MET A 1 223 ? -14.757 -10.695 -10.603 0.50 74.37 223 MET A CA 1
ATOM 1558 C C . MET A 1 223 ? -13.781 -11.862 -10.671 0.50 72.78 223 MET A C 1
ATOM 1559 O O . MET A 1 223 ? -13.145 -12.090 -11.705 0.50 77.04 223 MET A O 1
ATOM 1564 N N . ALA A 1 224 ? -13.634 -12.609 -9.576 0.50 63.73 224 ALA A N 1
ATOM 1565 C CA . ALA A 1 224 ? -12.756 -13.771 -9.632 0.50 57.84 224 ALA A CA 1
ATOM 1566 C C . ALA A 1 224 ? -13.338 -14.889 -10.484 0.50 53.33 224 ALA A C 1
ATOM 1567 O O . ALA A 1 224 ? -12.612 -15.822 -10.842 0.50 54.50 224 ALA A O 1
ATOM 1569 N N . LYS A 1 225 ? -14.625 -14.820 -10.819 0.50 49.91 225 LYS A N 1
ATOM 1570 C CA . LYS A 1 225 ? -15.128 -15.662 -11.894 0.50 52.53 225 LYS A CA 1
ATOM 1571 C C . LYS A 1 225 ? -14.435 -15.310 -13.204 0.50 55.52 225 LYS A C 1
ATOM 1572 O O . LYS A 1 225 ? -14.183 -16.186 -14.043 1.00 57.49 225 LYS A O 1
ATOM 1574 N N . ARG A 1 226 ? -14.099 -14.029 -13.389 1.00 55.82 226 ARG A N 1
ATOM 1575 C CA . ARG A 1 226 ? -13.313 -13.646 -14.556 0.50 57.23 226 ARG A CA 1
ATOM 1576 C C . ARG A 1 226 ? -11.868 -14.113 -14.432 0.50 61.55 226 ARG A C 1
ATOM 1577 O O . ARG A 1 226 ? -11.191 -14.292 -15.450 0.50 61.89 226 ARG A O 1
ATOM 1579 N N . LEU A 1 227 ? -11.377 -14.305 -13.204 1.00 65.84 227 LEU A N 1
ATOM 1580 C CA . LEU A 1 227 ? -10.056 -14.897 -13.010 1.00 63.78 227 LEU A CA 1
ATOM 1581 C C . LEU A 1 227 ? -10.013 -16.304 -13.583 1.00 63.04 227 LEU A C 1
ATOM 1582 O O . LEU A 1 227 ? -9.194 -16.614 -14.454 1.00 60.45 227 LEU A O 1
ATOM 1587 N N . THR A 1 228 ? -10.902 -17.170 -13.094 1.00 62.96 228 THR A N 1
ATOM 1588 C CA . THR A 1 228 ? -10.907 -18.565 -13.515 1.00 59.93 228 THR A CA 1
ATOM 1589 C C . THR A 1 228 ? -11.072 -18.693 -15.024 1.00 57.15 228 THR A C 1
ATOM 1590 O O . THR A 1 228 ? -10.359 -19.469 -15.670 1.00 61.43 228 THR A O 1
ATOM 1594 N N . SER A 1 229 ? -11.985 -17.914 -15.607 0.50 48.55 229 SER A N 1
ATOM 1595 C CA . SER A 1 229 ? -12.260 -18.005 -17.036 0.50 42.44 229 SER A CA 1
ATOM 1596 C C . SER A 1 229 ? -11.052 -17.658 -17.894 0.50 36.88 229 SER A C 1
ATOM 1597 O O . SER A 1 229 ? -11.053 -17.945 -19.094 0.50 33.14 229 SER A O 1
ATOM 1600 N N . HIS A 1 230 ? -10.038 -17.051 -17.320 1.00 40.79 230 HIS A N 1
ATOM 1601 C CA . HIS A 1 230 ? -8.908 -16.568 -18.104 1.00 43.31 230 HIS A CA 1
ATOM 1602 C C . HIS A 1 230 ? -7.975 -17.722 -18.471 1.00 46.07 230 HIS A C 1
ATOM 1603 O O . HIS A 1 230 ? -7.614 -18.526 -17.601 1.00 45.21 230 HIS A O 1
ATOM 1610 N N . PRO A 1 231 ? -7.569 -17.834 -19.742 1.00 42.19 231 PRO A N 1
ATOM 1611 C CA . PRO A 1 231 ? -6.702 -18.952 -20.148 1.00 38.54 231 PRO A CA 1
ATOM 1612 C C . PRO A 1 231 ? -5.275 -18.848 -19.647 1.00 37.21 231 PRO A C 1
ATOM 1613 O O . PRO A 1 231 ? -4.574 -19.867 -19.617 1.00 45.51 231 PRO A O 1
ATOM 1617 N N . LYS A 1 232 ? -4.813 -17.660 -19.277 1.00 34.52 232 LYS A N 1
ATOM 1618 C CA . LYS A 1 232 ? -3.478 -17.493 -18.724 1.00 36.08 232 LYS A CA 1
ATOM 1619 C C . LYS A 1 232 ? -3.460 -17.495 -17.195 1.00 36.35 232 LYS A C 1
ATOM 1620 O O . LYS A 1 232 ? -2.431 -17.169 -16.596 1.00 32.57 232 LYS A O 1
ATOM 1626 N N . VAL A 1 233 ? -4.562 -17.870 -16.548 1.00 36.21 233 VAL A N 1
ATOM 1627 C CA . VAL A 1 233 ? -4.673 -17.768 -15.101 1.00 33.92 233 VAL A CA 1
ATOM 1628 C C . VAL A 1 233 ? -5.168 -19.087 -14.533 1.00 34.66 233 VAL A C 1
ATOM 1629 O O . VAL A 1 233 ? -6.173 -19.633 -15.000 1.00 38.99 233 VAL A O 1
ATOM 1633 N N . THR A 1 234 ? -4.466 -19.590 -13.523 1.00 35.31 234 THR A N 1
ATOM 1634 C CA . THR A 1 234 ? -4.900 -20.751 -12.759 1.00 32.76 234 THR A CA 1
ATOM 1635 C C . THR A 1 234 ? -5.010 -20.335 -11.302 1.00 35.87 234 THR A C 1
ATOM 1636 O O . THR A 1 234 ? -4.013 -19.931 -10.691 1.00 35.79 234 THR A O 1
ATOM 1640 N N . VAL A 1 235 ? -6.217 -20.407 -10.756 1.00 34.07 235 VAL A N 1
ATOM 1641 C CA . VAL A 1 235 ? -6.429 -20.166 -9.335 1.00 33.69 235 VAL A CA 1
ATOM 1642 C C . VAL A 1 235 ? -6.249 -21.497 -8.616 1.00 32.90 235 VAL A C 1
ATOM 1643 O O . VAL A 1 235 ? -6.939 -22.476 -8.915 1.00 37.80 235 VAL A O 1
ATOM 1647 N N . LEU A 1 236 ? -5.302 -21.545 -7.691 1.00 35.81 236 LEU A N 1
ATOM 1648 C CA . LEU A 1 236 ? -5.060 -22.734 -6.877 1.00 36.55 236 LEU A CA 1
ATOM 1649 C C . LEU A 1 236 ? -5.678 -22.486 -5.506 1.00 30.96 236 LEU A C 1
ATOM 1650 O O . LEU A 1 236 ? -5.063 -21.871 -4.631 1.00 30.46 236 LEU A O 1
ATOM 1655 N N . TRP A 1 237 ? -6.902 -22.965 -5.317 1.00 37.55 237 TRP A N 1
ATOM 1656 C CA . TRP A 1 237 ? -7.548 -22.813 -4.021 1.00 42.25 237 TRP A CA 1
ATOM 1657 C C . TRP A 1 237 ? -6.896 -23.721 -2.980 1.00 41.29 237 TRP A C 1
ATOM 1658 O O . TRP A 1 237 ? -6.248 -24.722 -3.306 1.00 35.20 237 TRP A O 1
ATOM 1669 N N . ASN A 1 238 ? -7.072 -23.342 -1.707 1.00 41.94 238 ASN A N 1
ATOM 1670 C CA . ASN A 1 238 ? -6.563 -24.106 -0.565 1.00 39.15 238 ASN A CA 1
ATOM 1671 C C . ASN A 1 238 ? -5.060 -24.341 -0.667 1.00 45.37 238 ASN A C 1
ATOM 1672 O O . ASN A 1 238 ? -4.532 -25.318 -0.131 1.00 50.96 238 ASN A O 1
ATOM 1677 N N . THR A 1 239 ? -4.354 -23.450 -1.356 1.00 39.04 239 THR A N 1
ATOM 1678 C CA . THR A 1 239 ? -2.961 -23.674 -1.703 1.00 34.79 239 THR A CA 1
ATOM 1679 C C . THR A 1 239 ? -2.092 -22.635 -1.020 1.00 33.98 239 THR A C 1
ATOM 1680 O O . THR A 1 239 ? -2.433 -21.449 -0.996 1.00 31.24 239 THR A O 1
ATOM 1684 N N . VAL A 1 240 ? -0.962 -23.080 -0.478 1.00 31.91 240 VAL A N 1
ATOM 1685 C CA . VAL A 1 240 ? 0.007 -22.170 0.120 1.00 33.78 240 VAL A CA 1
ATOM 1686 C C . VAL A 1 240 ? 1.395 -22.505 -0.389 1.00 29.00 240 VAL A C 1
ATOM 1687 O O . VAL A 1 240 ? 1.686 -23.647 -0.765 1.00 30.33 240 VAL A O 1
ATOM 1691 N N . ALA A 1 241 ? 2.261 -21.501 -0.356 1.00 22.62 241 ALA A N 1
ATOM 1692 C CA . ALA A 1 241 ? 3.664 -21.649 -0.706 1.00 25.40 241 ALA A CA 1
ATOM 1693 C C . ALA A 1 241 ? 4.474 -21.825 0.566 1.00 32.34 241 ALA A C 1
ATOM 1694 O O . ALA A 1 241 ? 4.274 -21.092 1.539 1.00 40.92 241 ALA A O 1
ATOM 1696 N N . THR A 1 242 ? 5.391 -22.794 0.554 1.00 30.40 242 THR A N 1
ATOM 1697 C CA . THR A 1 242 ? 6.151 -23.148 1.740 1.00 32.62 242 THR A CA 1
ATOM 1698 C C . THR A 1 242 ? 7.650 -22.967 1.578 1.00 35.51 242 THR A C 1
ATOM 1699 O O . THR A 1 242 ? 8.383 -23.182 2.548 1.00 31.12 242 THR A O 1
ATOM 1703 N N . GLU A 1 243 ? 8.126 -22.609 0.385 1.00 35.28 243 GLU A N 1
ATOM 1704 C CA . GLU A 1 243 ? 9.555 -22.464 0.134 1.00 35.68 243 GLU A CA 1
ATOM 1705 C C . GLU A 1 243 ? 9.754 -21.804 -1.218 1.00 36.98 243 GLU A C 1
ATOM 1706 O O . GLU A 1 243 ? 8.975 -22.027 -2.150 1.00 38.30 243 GLU A O 1
ATOM 1712 N N . ALA A 1 244 ? 10.810 -20.998 -1.306 1.00 34.54 244 ALA A N 1
ATOM 1713 C CA . ALA A 1 244 ? 11.238 -20.340 -2.534 1.00 33.96 244 ALA A CA 1
ATOM 1714 C C . ALA A 1 244 ? 12.592 -20.910 -2.938 1.00 34.87 244 ALA A C 1
ATOM 1715 O O . ALA A 1 244 ? 13.560 -20.805 -2.179 1.00 43.42 244 ALA A O 1
ATOM 1717 N N . LYS A 1 245 ? 12.661 -21.496 -4.133 1.00 28.84 245 LYS A N 1
ATOM 1718 C CA . LYS A 1 245 ? 13.884 -22.086 -4.654 1.00 28.72 245 LYS A CA 1
ATOM 1719 C C . LYS A 1 245 ? 14.349 -21.341 -5.898 1.00 33.84 245 LYS A C 1
ATOM 1720 O O . LYS A 1 245 ? 13.595 -20.585 -6.521 1.00 32.81 245 LYS A O 1
ATOM 1726 N N . GLY A 1 246 ? 15.603 -21.572 -6.256 1.00 37.27 246 GLY A N 1
ATOM 1727 C CA . GLY A 1 246 ? 16.177 -20.901 -7.398 1.00 38.97 246 GLY A CA 1
ATOM 1728 C C . GLY A 1 246 ? 17.502 -21.510 -7.785 1.00 43.90 246 GLY A C 1
ATOM 1729 O O . GLY A 1 246 ? 17.817 -22.639 -7.409 1.00 43.90 246 GLY A O 1
ATOM 1730 N N . ASP A 1 247 ? 18.283 -20.738 -8.543 1.00 52.51 247 ASP A N 1
ATOM 1731 C CA . ASP A 1 247 ? 19.529 -21.222 -9.126 1.00 58.96 247 ASP A CA 1
ATOM 1732 C C . ASP A 1 247 ? 20.736 -20.369 -8.756 1.00 72.54 247 ASP A C 1
ATOM 1733 O O . ASP A 1 247 ? 21.800 -20.527 -9.365 1.00 80.34 247 ASP A O 1
ATOM 1738 N N . GLY A 1 248 ? 20.595 -19.453 -7.802 1.00 80.73 248 GLY A N 1
ATOM 1739 C CA . GLY A 1 248 ? 21.671 -18.559 -7.433 1.00 81.87 248 GLY A CA 1
ATOM 1740 C C . GLY A 1 248 ? 21.600 -17.183 -8.056 1.00 77.62 248 GLY A C 1
ATOM 1741 O O . GLY A 1 248 ? 22.458 -16.342 -7.757 1.00 77.01 248 GLY A O 1
ATOM 1742 N N . GLU A 1 249 ? 20.611 -16.925 -8.907 1.00 72.57 249 GLU A N 1
ATOM 1743 C CA . GLU A 1 249 ? 20.461 -15.605 -9.506 1.00 65.01 249 GLU A CA 1
ATOM 1744 C C . GLU A 1 249 ? 19.001 -15.166 -9.527 1.00 60.53 249 GLU A C 1
ATOM 1745 O O . GLU A 1 249 ? 18.697 -13.991 -9.298 1.00 54.34 249 GLU A O 1
ATOM 1751 N N . VAL A 1 250 ? 18.090 -16.098 -9.800 1.00 57.58 250 VAL A N 1
ATOM 1752 C CA . VAL A 1 250 ? 16.670 -15.793 -9.904 1.00 46.20 250 VAL A CA 1
ATOM 1753 C C . VAL A 1 250 ? 15.877 -16.941 -9.299 1.00 38.54 250 VAL A C 1
ATOM 1754 O O . VAL A 1 250 ? 16.282 -18.107 -9.371 1.00 34.74 250 VAL A O 1
ATOM 1758 N N . LEU A 1 251 ? 14.752 -16.589 -8.675 1.00 28.51 251 LEU A N 1
ATOM 1759 C CA . LEU A 1 251 ? 13.731 -17.567 -8.317 1.00 34.49 251 LEU A CA 1
ATOM 1760 C C . LEU A 1 251 ? 13.383 -18.444 -9.517 1.00 30.48 251 LEU A C 1
ATOM 1761 O O . LEU A 1 251 ? 13.222 -17.953 -10.637 1.00 24.54 251 LEU A O 1
ATOM 1766 N N . THR A 1 252 ? 13.283 -19.754 -9.282 1.00 29.72 252 THR A N 1
ATOM 1767 C CA . THR A 1 252 ? 12.879 -20.683 -10.333 1.00 30.71 252 THR A CA 1
ATOM 1768 C C . THR A 1 252 ? 11.704 -21.584 -9.967 1.00 32.92 252 THR A C 1
ATOM 1769 O O . THR A 1 252 ? 11.115 -22.186 -10.876 1.00 33.13 252 THR A O 1
ATOM 1773 N N . SER A 1 253 ? 11.340 -21.704 -8.695 1.00 28.05 253 SER A N 1
ATOM 1774 C CA . SER A 1 253 ? 10.155 -22.475 -8.347 1.00 33.85 253 SER A CA 1
ATOM 1775 C C . SER A 1 253 ? 9.710 -22.154 -6.929 1.00 26.78 253 SER A C 1
ATOM 1776 O O . SER A 1 253 ? 10.474 -21.643 -6.108 1.00 26.33 253 SER A O 1
ATOM 1779 N N . LEU A 1 254 ? 8.452 -22.476 -6.657 1.00 30.27 254 LEU A N 1
ATOM 1780 C CA . LEU A 1 254 ? 7.897 -22.436 -5.315 1.00 20.12 254 LEU A CA 1
ATOM 1781 C C . LEU A 1 254 ? 7.485 -23.842 -4.926 1.00 27.79 254 LEU A C 1
ATOM 1782 O O . LEU A 1 254 ? 6.910 -24.571 -5.738 1.00 32.14 254 LEU A O 1
ATOM 1787 N N . THR A 1 255 ? 7.789 -24.237 -3.694 1.00 32.39 255 THR A N 1
ATOM 1788 C CA . THR A 1 255 ? 7.120 -25.397 -3.132 1.00 24.85 255 THR A CA 1
ATOM 1789 C C . THR A 1 255 ? 5.739 -24.964 -2.670 1.00 29.76 255 THR A C 1
ATOM 1790 O O . THR A 1 255 ? 5.599 -23.995 -1.912 1.00 36.14 255 THR A O 1
ATOM 1794 N N . ILE A 1 256 ? 4.718 -25.654 -3.162 1.00 23.55 256 ILE A N 1
ATOM 1795 C CA . ILE A 1 256 ? 3.340 -25.327 -2.847 1.00 27.06 256 ILE A CA 1
ATOM 1796 C C . ILE A 1 256 ? 2.672 -26.553 -2.245 1.00 34.44 256 ILE A C 1
ATOM 1797 O O . ILE A 1 256 ? 3.110 -27.691 -2.434 1.00 33.09 256 ILE A O 1
ATOM 1802 N N . LYS A 1 257 ? 1.586 -26.308 -1.520 1.00 27.91 257 LYS A N 1
ATOM 1803 C CA . LYS A 1 257 ? 0.843 -27.393 -0.910 1.00 24.82 257 LYS A CA 1
ATOM 1804 C C . LYS A 1 257 ? -0.643 -27.077 -0.894 1.00 25.73 257 LYS A C 1
ATOM 1805 O O . LYS A 1 257 ? -1.047 -25.960 -0.556 1.00 28.10 257 LYS A O 1
ATOM 1811 N N . ASN A 1 258 ? -1.453 -28.071 -1.242 1.00 24.61 258 ASN A N 1
ATOM 1812 C CA . ASN A 1 258 ? -2.887 -27.989 -1.029 1.00 28.10 258 ASN A CA 1
ATOM 1813 C C . ASN A 1 258 ? -3.177 -28.437 0.402 1.00 32.93 258 ASN A C 1
ATOM 1814 O O . ASN A 1 258 ? -2.813 -29.546 0.795 1.00 27.32 258 ASN A O 1
ATOM 1819 N N . THR A 1 259 ? -3.811 -27.566 1.185 1.00 33.77 259 THR A N 1
ATOM 1820 C CA . THR A 1 259 ? -4.018 -27.858 2.593 1.00 35.43 259 THR A CA 1
ATOM 1821 C C . THR A 1 259 ? -5.249 -28.708 2.854 1.00 38.97 259 THR A C 1
ATOM 1822 O O . THR A 1 259 ? -5.424 -29.167 3.982 1.00 46.81 259 THR A O 1
ATOM 1826 N N . LYS A 1 260 ? -6.109 -28.910 1.861 1.00 37.91 260 LYS A N 1
ATOM 1827 C CA . LYS A 1 260 ? -7.242 -29.817 1.993 1.00 23.56 260 LYS A CA 1
ATOM 1828 C C . LYS A 1 260 ? -6.943 -31.207 1.446 1.00 26.56 260 LYS A C 1
ATOM 1829 O O . LYS A 1 260 ? -7.307 -32.211 2.073 1.00 32.27 260 LYS A O 1
ATOM 1835 N N . THR A 1 261 ? -6.282 -31.295 0.294 1.00 23.73 261 THR A N 1
ATOM 1836 C CA . THR A 1 261 ? -5.964 -32.591 -0.293 1.00 34.58 261 THR A CA 1
ATOM 1837 C C . THR A 1 261 ? -4.597 -33.114 0.126 1.00 31.23 261 THR A C 1
ATOM 1838 O O . THR A 1 261 ? -4.327 -34.309 -0.052 1.00 33.07 261 THR A O 1
ATOM 1842 N N . GLY A 1 262 ? -3.729 -32.257 0.668 1.00 28.56 262 GLY A N 1
ATOM 1843 C CA . GLY A 1 262 ? -2.379 -32.656 1.006 1.00 23.37 262 GLY A CA 1
ATOM 1844 C C . GLY A 1 262 ? -1.403 -32.662 -0.149 1.00 27.01 262 GLY A C 1
ATOM 1845 O O . GLY A 1 262 ? -0.206 -32.866 0.085 1.00 28.23 262 GLY A O 1
ATOM 1846 N N . GLU A 1 263 ? -1.869 -32.458 -1.386 1.00 28.98 263 GLU A N 1
ATOM 1847 C CA . GLU A 1 263 ? -0.990 -32.476 -2.551 1.00 32.20 263 GLU A CA 1
ATOM 1848 C C . GLU A 1 263 ? 0.082 -31.397 -2.423 1.00 29.03 263 GLU A C 1
ATOM 1849 O O . GLU A 1 263 ? -0.211 -30.233 -2.119 1.00 26.37 263 GLU A O 1
ATOM 1855 N N . THR A 1 264 ? 1.331 -31.799 -2.615 1.00 27.29 264 THR A N 1
ATOM 1856 C CA . THR A 1 264 ? 2.454 -30.881 -2.529 1.00 32.81 264 THR A CA 1
ATOM 1857 C C . THR A 1 264 ? 3.479 -31.241 -3.589 1.00 31.59 264 THR A C 1
ATOM 1858 O O . THR A 1 264 ? 3.648 -32.415 -3.949 1.00 31.30 264 THR A O 1
ATOM 1862 N N . GLY A 1 265 ? 4.153 -30.213 -4.083 1.00 29.62 265 GLY A N 1
ATOM 1863 C CA . GLY A 1 265 ? 5.113 -30.367 -5.164 1.00 28.75 265 GLY A CA 1
ATOM 1864 C C . GLY A 1 265 ? 5.695 -29.016 -5.524 1.00 27.83 265 GLY A C 1
ATOM 1865 O O . GLY A 1 265 ? 5.359 -27.986 -4.933 1.00 33.10 265 GLY A O 1
ATOM 1866 N N . ASP A 1 266 ? 6.601 -29.037 -6.489 1.00 30.65 266 ASP A N 1
ATOM 1867 C CA . ASP A 1 266 ? 7.301 -27.836 -6.909 1.00 30.45 266 ASP A CA 1
ATOM 1868 C C . ASP A 1 266 ? 6.575 -27.191 -8.084 1.00 33.19 266 ASP A C 1
ATOM 1869 O O . ASP A 1 266 ? 6.215 -27.870 -9.053 1.00 39.97 266 ASP A O 1
ATOM 1874 N N . LEU A 1 267 ? 6.350 -25.881 -7.985 1.00 27.10 267 LEU A N 1
ATOM 1875 C CA . LEU A 1 267 ? 5.712 -25.090 -9.034 1.00 29.23 267 LEU A CA 1
ATOM 1876 C C . LEU A 1 267 ? 6.741 -24.138 -9.615 1.00 20.82 267 LEU A C 1
ATOM 1877 O O . LEU A 1 267 ? 7.013 -23.087 -9.023 1.00 26.97 267 LEU A O 1
ATOM 1882 N N . PRO A 1 268 ? 7.349 -24.456 -10.750 1.00 25.81 268 PRO A N 1
ATOM 1883 C CA . PRO A 1 268 ? 8.366 -23.559 -11.301 1.00 22.55 268 PRO A CA 1
ATOM 1884 C C . PRO A 1 268 ? 7.764 -22.229 -11.724 1.00 33.04 268 PRO A C 1
ATOM 1885 O O . PRO A 1 268 ? 6.805 -22.184 -12.500 1.00 25.32 268 PRO A O 1
ATOM 1889 N N . VAL A 1 269 ? 8.335 -21.152 -11.185 1.00 18.77 269 VAL A N 1
ATOM 1890 C CA . VAL A 1 269 ? 7.963 -19.787 -11.529 1.00 22.70 269 VAL A CA 1
ATOM 1891 C C . VAL A 1 269 ? 9.225 -18.937 -11.441 1.00 28.87 269 VAL A C 1
ATOM 1892 O O . VAL A 1 269 ? 10.061 -19.134 -10.552 1.00 24.62 269 VAL A O 1
ATOM 1896 N N . ASN A 1 270 ? 9.359 -17.989 -12.367 1.00 23.54 270 ASN A N 1
ATOM 1897 C CA . ASN A 1 270 ? 10.386 -16.967 -12.244 1.00 25.29 270 ASN A CA 1
ATOM 1898 C C . ASN A 1 270 ? 9.928 -15.770 -11.426 1.00 25.58 270 ASN A C 1
ATOM 1899 O O . ASN A 1 270 ? 10.752 -14.911 -11.109 1.00 30.00 270 ASN A O 1
ATOM 1904 N N . GLY A 1 271 ? 8.644 -15.682 -11.099 1.00 19.97 271 GLY A N 1
ATOM 1905 C CA . GLY A 1 271 ? 8.158 -14.552 -10.335 1.00 22.11 271 GLY A CA 1
ATOM 1906 C C . GLY A 1 271 ? 7.176 -14.922 -9.244 1.00 24.35 271 GLY A C 1
ATOM 1907 O O . GLY A 1 271 ? 6.281 -15.751 -9.450 1.00 29.22 271 GLY A O 1
ATOM 1908 N N . LEU A 1 272 ? 7.340 -14.313 -8.072 1.00 19.56 272 LEU A N 1
ATOM 1909 C CA . LEU A 1 272 ? 6.378 -14.427 -6.981 1.00 21.72 272 LEU A CA 1
ATOM 1910 C C . LEU A 1 272 ? 6.025 -13.027 -6.515 1.00 30.80 272 LEU A C 1
ATOM 1911 O O . LEU A 1 272 ? 6.915 -12.259 -6.143 1.00 26.30 272 LEU A O 1
ATOM 1916 N N . PHE A 1 273 ? 4.734 -12.701 -6.521 1.00 28.13 273 PHE A N 1
ATOM 1917 C CA . PHE A 1 273 ? 4.260 -11.370 -6.158 1.00 22.97 273 PHE A CA 1
ATOM 1918 C C . PHE A 1 273 ? 3.363 -11.477 -4.937 1.00 25.08 273 PHE A C 1
ATOM 1919 O O . PHE A 1 273 ? 2.282 -12.073 -5.003 1.00 29.34 273 PHE A O 1
ATOM 1927 N N . TYR A 1 274 ? 3.822 -10.915 -3.819 1.00 27.35 274 TYR A N 1
ATOM 1928 C CA . TYR A 1 274 ? 2.984 -10.825 -2.628 1.00 35.56 274 TYR A CA 1
ATOM 1929 C C . TYR A 1 274 ? 1.915 -9.753 -2.826 1.00 30.23 274 TYR A C 1
ATOM 1930 O O . TYR A 1 274 ? 2.224 -8.608 -3.170 1.00 28.90 274 TYR A O 1
ATOM 1939 N N . ALA A 1 275 ? 0.658 -10.132 -2.629 1.00 30.10 275 ALA A N 1
ATOM 1940 C CA . ALA A 1 275 ? -0.466 -9.206 -2.608 1.00 29.35 275 ALA A CA 1
ATOM 1941 C C . ALA A 1 275 ? -1.306 -9.478 -1.354 1.00 34.56 275 ALA A C 1
ATOM 1942 O O . ALA A 1 275 ? -2.494 -9.797 -1.419 1.00 28.54 275 ALA A O 1
ATOM 1944 N N . ILE A 1 276 ? -0.669 -9.371 -0.187 1.00 33.02 276 ILE A N 1
ATOM 1945 C CA . ILE A 1 276 ? -1.338 -9.705 1.063 1.00 37.39 276 ILE A CA 1
ATOM 1946 C C . ILE A 1 276 ? -1.499 -8.495 1.976 1.00 39.28 276 ILE A C 1
ATOM 1947 O O . ILE A 1 276 ? -1.877 -8.651 3.137 1.00 53.91 276 ILE A O 1
ATOM 1952 N N . GLY A 1 277 ? -1.221 -7.295 1.482 1.00 31.57 277 GLY A N 1
ATOM 1953 C CA . GLY A 1 277 ? -1.472 -6.065 2.212 1.00 25.78 277 GLY A CA 1
ATOM 1954 C C . GLY A 1 277 ? -0.192 -5.404 2.687 1.00 28.59 277 GLY A C 1
ATOM 1955 O O . GLY A 1 277 ? 0.925 -5.763 2.302 1.00 31.77 277 GLY A O 1
ATOM 1956 N N . HIS A 1 278 ? -0.372 -4.413 3.549 1.00 30.75 278 HIS A N 1
ATOM 1957 C CA . HIS A 1 278 ? 0.743 -3.644 4.075 1.00 26.69 278 HIS A CA 1
ATOM 1958 C C . HIS A 1 278 ? 0.674 -3.603 5.591 1.00 25.62 278 HIS A C 1
ATOM 1959 O O . HIS A 1 278 ? -0.395 -3.751 6.184 1.00 33.15 278 HIS A O 1
ATOM 1966 N N . GLU A 1 279 ? 1.833 -3.433 6.212 1.00 29.89 279 GLU A N 1
ATOM 1967 C CA . GLU A 1 279 ? 1.918 -3.336 7.664 1.00 32.53 279 GLU A CA 1
ATOM 1968 C C . GLU A 1 279 ? 2.188 -1.891 8.048 1.00 28.91 279 GLU A C 1
ATOM 1969 O O . GLU A 1 279 ? 3.301 -1.389 7.818 1.00 22.36 279 GLU A O 1
ATOM 1975 N N . PRO A 1 280 ? 1.219 -1.193 8.629 1.00 22.86 280 PRO A N 1
ATOM 1976 C CA . PRO A 1 280 ? 1.456 0.200 9.036 1.00 17.47 280 PRO A CA 1
ATOM 1977 C C . PRO A 1 280 ? 2.435 0.290 10.191 1.00 21.08 280 PRO A C 1
ATOM 1978 O O . PRO A 1 280 ? 2.419 -0.527 11.114 1.00 26.67 280 PRO A O 1
ATOM 1982 N N . ALA A 1 281 ? 3.294 1.312 10.136 1.00 31.08 281 ALA A N 1
ATOM 1983 C CA . ALA A 1 281 ? 4.358 1.499 11.126 1.00 22.99 281 ALA A CA 1
ATOM 1984 C C . ALA A 1 281 ? 3.788 2.177 12.374 1.00 21.14 281 ALA A C 1
ATOM 1985 O O . ALA A 1 281 ? 4.055 3.342 12.664 1.00 21.97 281 ALA A O 1
ATOM 1987 N N . THR A 1 282 ? 3.020 1.399 13.135 1.00 15.58 282 THR A N 1
ATOM 1988 C CA . THR A 1 282 ? 2.285 1.882 14.297 1.00 18.48 282 THR A CA 1
ATOM 1989 C C . THR A 1 282 ? 2.937 1.532 15.627 1.00 19.82 282 THR A C 1
ATOM 1990 O O . THR A 1 282 ? 2.323 1.780 16.672 1.00 24.61 282 THR A O 1
ATOM 1994 N N . SER A 1 283 ? 4.181 1.040 15.629 1.00 18.01 283 SER A N 1
ATOM 1995 C CA . SER A 1 283 ? 4.768 0.571 16.885 1.00 25.49 283 SER A CA 1
ATOM 1996 C C . SER A 1 283 ? 4.819 1.665 17.945 1.00 28.86 283 SER A C 1
ATOM 1997 O O . SER A 1 283 ? 4.681 1.369 19.134 1.00 27.82 283 SER A O 1
ATOM 2000 N N . LEU A 1 284 ? 5.010 2.927 17.551 1.00 22.33 284 LEU A N 1
ATOM 2001 C CA . LEU A 1 284 ? 5.114 3.976 18.558 1.00 28.89 284 LEU A CA 1
ATOM 2002 C C . LEU A 1 284 ? 3.822 4.181 19.339 1.00 21.70 284 LEU A C 1
ATOM 2003 O O . LEU A 1 284 ? 3.880 4.662 20.470 1.00 23.96 284 LEU A O 1
ATOM 2008 N N . VAL A 1 285 ? 2.661 3.839 18.778 1.00 20.41 285 VAL A N 1
ATOM 2009 C CA . VAL A 1 285 ? 1.408 4.283 19.389 1.00 23.31 285 VAL A CA 1
ATOM 2010 C C . VAL A 1 285 ? 0.388 3.156 19.558 1.00 27.44 285 VAL A C 1
ATOM 2011 O O . VAL A 1 285 ? -0.803 3.419 19.765 1.00 31.86 285 VAL A O 1
ATOM 2015 N N . LYS A 1 286 ? 0.845 1.903 19.506 1.00 27.65 286 LYS A N 1
ATOM 2016 C CA . LYS A 1 286 ? -0.067 0.759 19.393 1.00 40.18 286 LYS A CA 1
ATOM 2017 C C . LYS A 1 286 ? -1.122 0.725 20.497 1.00 35.78 286 LYS A C 1
ATOM 2018 O O . LYS A 1 286 ? -2.304 0.460 20.240 1.00 46.64 286 LYS A O 1
ATOM 2024 N N . SER A 1 287 ? -0.717 0.983 21.730 1.00 28.07 287 SER A N 1
ATOM 2025 C CA . SER A 1 287 ? -1.638 0.978 22.853 1.00 36.89 287 SER A CA 1
ATOM 2026 C C . SER A 1 287 ? -2.134 2.370 23.221 1.00 30.57 287 SER A C 1
ATOM 2027 O O . SER A 1 287 ? -2.687 2.550 24.310 1.00 29.42 287 SER A O 1
ATOM 2030 N N . GLN A 1 288 ? -1.939 3.366 22.361 1.00 29.56 288 GLN A N 1
ATOM 2031 C CA . GLN A 1 288 ? -2.236 4.746 22.744 1.00 30.35 288 GLN A CA 1
ATOM 2032 C C . GLN A 1 288 ? -3.150 5.493 21.780 1.00 29.28 288 GLN A C 1
ATOM 2033 O O . GLN A 1 288 ? -3.706 6.528 22.169 1.00 30.65 288 GLN A O 1
ATOM 2039 N N . VAL A 1 289 ? -3.328 5.022 20.555 1.00 17.98 289 VAL A N 1
ATOM 2040 C CA . VAL A 1 289 ? -4.350 5.561 19.675 1.00 26.73 289 VAL A CA 1
ATOM 2041 C C . VAL A 1 289 ? -5.181 4.391 19.167 1.00 26.33 289 VAL A C 1
ATOM 2042 O O . VAL A 1 289 ? -4.685 3.266 19.033 1.00 30.00 289 VAL A O 1
ATOM 2046 N N . GLU A 1 290 ? -6.459 4.663 18.898 1.00 20.84 290 GLU A N 1
ATOM 2047 C CA . GLU A 1 290 ? -7.326 3.657 18.298 1.00 22.01 290 GLU A CA 1
ATOM 2048 C C . GLU A 1 290 ? -6.791 3.236 16.934 1.00 26.94 290 GLU A C 1
ATOM 2049 O O . GLU A 1 290 ? -6.422 4.077 16.107 1.00 24.58 290 GLU A O 1
ATOM 2055 N N . LEU A 1 291 ? -6.758 1.928 16.703 1.00 22.72 291 LEU A N 1
ATOM 2056 C CA . LEU A 1 291 ? -6.348 1.349 15.438 1.00 19.78 291 LEU A CA 1
ATOM 2057 C C . LEU A 1 291 ? -7.487 0.534 14.842 1.00 30.20 291 LEU A C 1
ATOM 2058 O O . LEU A 1 291 ? -8.368 0.056 15.556 1.00 34.82 291 LEU A O 1
ATOM 2063 N N . ASP A 1 292 ? -7.459 0.357 13.521 1.00 26.80 292 ASP A N 1
ATOM 2064 C CA . ASP A 1 292 ? -8.486 -0.441 12.871 1.00 25.41 292 ASP A CA 1
ATOM 2065 C C . ASP A 1 292 ? -8.091 -1.925 12.892 1.00 27.62 292 ASP A C 1
ATOM 2066 O O . ASP A 1 292 ? -7.032 -2.303 13.394 1.00 24.09 292 ASP A O 1
ATOM 2071 N N . SER A 1 293 ? -8.943 -2.782 12.329 1.00 31.01 293 SER A N 1
ATOM 2072 C CA . SER A 1 293 ? -8.690 -4.221 12.426 1.00 36.86 293 SER A CA 1
ATOM 2073 C C . SER A 1 293 ? -7.377 -4.615 11.767 1.00 38.62 293 SER A C 1
ATOM 2074 O O . SER A 1 293 ? -6.751 -5.595 12.178 1.00 38.89 293 SER A O 1
ATOM 2077 N N . ASP A 1 294 ? -6.934 -3.865 10.762 1.00 34.82 294 ASP A N 1
ATOM 2078 C CA . ASP A 1 294 ? -5.679 -4.153 10.081 1.00 29.45 294 ASP A CA 1
ATOM 2079 C C . ASP A 1 294 ? -4.497 -3.388 10.661 1.00 30.65 294 ASP A C 1
ATOM 2080 O O . ASP A 1 294 ? -3.405 -3.438 10.092 1.00 27.50 294 ASP A O 1
ATOM 2085 N N . GLY A 1 295 ? -4.686 -2.691 11.779 1.00 22.47 295 GLY A N 1
ATOM 2086 C CA . GLY A 1 295 ? -3.603 -2.014 12.447 1.00 24.87 295 GLY A CA 1
ATOM 2087 C C . GLY A 1 295 ? -3.361 -0.587 12.011 1.00 25.17 295 GLY A C 1
ATOM 2088 O O . GLY A 1 295 ? -2.394 0.023 12.476 1.00 20.69 295 GLY A O 1
ATOM 2089 N N . TYR A 1 296 ? -4.182 -0.040 11.119 1.00 15.96 296 TYR A N 1
ATOM 2090 C CA . TYR A 1 296 ? -3.987 1.334 10.677 1.00 18.23 296 TYR A CA 1
ATOM 2091 C C . TYR A 1 296 ? -4.523 2.297 11.724 1.00 22.42 296 TYR A C 1
ATOM 2092 O O . TYR A 1 296 ? -5.505 2.008 12.419 1.00 22.92 296 TYR A O 1
ATOM 2101 N N . ILE A 1 297 ? -3.869 3.454 11.823 1.00 21.66 297 ILE A N 1
ATOM 2102 C CA . ILE A 1 297 ? -4.346 4.499 12.710 1.00 22.70 297 ILE A CA 1
ATOM 2103 C C . ILE A 1 297 ? -5.680 5.014 12.193 1.00 16.84 297 ILE A C 1
ATOM 2104 O O . ILE A 1 297 ? -5.805 5.396 11.030 1.00 20.63 297 ILE A O 1
ATOM 2109 N N . LYS A 1 298 ? -6.684 5.009 13.053 1.00 18.68 298 LYS A N 1
ATOM 2110 C CA . LYS A 1 298 ? -7.989 5.554 12.704 1.00 24.24 298 LYS A CA 1
ATOM 2111 C C . LYS A 1 298 ? -7.999 7.072 12.828 1.00 29.03 298 LYS A C 1
ATOM 2112 O O . LYS A 1 298 ? -7.463 7.646 13.786 1.00 22.56 298 LYS A O 1
ATOM 2118 N N . THR A 1 299 ? -8.642 7.713 11.866 1.00 30.08 299 THR A N 1
ATOM 2119 C CA . THR A 1 299 ? -8.770 9.160 11.813 1.00 34.59 299 THR A CA 1
ATOM 2120 C C . THR A 1 299 ? -10.231 9.517 11.593 1.00 32.15 299 THR A C 1
ATOM 2121 O O . THR A 1 299 ? -10.948 8.802 10.885 1.00 32.00 299 THR A O 1
ATOM 2125 N N . VAL A 1 300 ? -10.670 10.616 12.204 1.00 29.24 300 VAL A N 1
ATOM 2126 C CA . VAL A 1 300 ? -11.958 11.207 11.853 1.00 23.31 300 VAL A CA 1
ATOM 2127 C C . VAL A 1 300 ? -11.995 11.280 10.331 1.00 30.55 300 VAL A C 1
ATOM 2128 O O . VAL A 1 300 ? -11.036 11.764 9.709 1.00 29.22 300 VAL A O 1
ATOM 2132 N N . PRO A 1 301 ? -13.041 10.761 9.691 1.00 32.89 301 PRO A N 1
ATOM 2133 C CA . PRO A 1 301 ? -12.995 10.581 8.232 1.00 42.06 301 PRO A CA 1
ATOM 2134 C C . PRO A 1 301 ? -12.827 11.913 7.512 1.00 41.20 301 PRO A C 1
ATOM 2135 O O . PRO A 1 301 ? -13.511 12.894 7.816 1.00 38.91 301 PRO A O 1
ATOM 2139 N N . GLY A 1 302 ? -11.879 11.945 6.576 1.00 41.22 302 GLY A N 1
ATOM 2140 C CA . GLY A 1 302 ? -11.541 13.176 5.880 1.00 43.55 302 GLY A CA 1
ATOM 2141 C C . GLY A 1 302 ? -10.726 14.148 6.706 1.00 47.57 302 GLY A C 1
ATOM 2142 O O . GLY A 1 302 ? -10.862 15.367 6.543 1.00 45.90 302 GLY A O 1
ATOM 2143 N N . THR A 1 303 ? -9.862 13.642 7.577 1.00 40.67 303 THR A N 1
ATOM 2144 C CA . THR A 1 303 ? -9.246 14.482 8.589 1.00 38.28 303 THR A CA 1
ATOM 2145 C C . THR A 1 303 ? -7.991 13.765 9.062 1.00 35.71 303 THR A C 1
ATOM 2146 O O . THR A 1 303 ? -7.839 12.559 8.854 1.00 38.53 303 THR A O 1
ATOM 2150 N N . SER A 1 304 ? -7.064 14.524 9.644 1.00 24.62 304 SER A N 1
ATOM 2151 C CA . SER A 1 304 ? -5.848 13.944 10.195 1.00 18.65 304 SER A CA 1
ATOM 2152 C C . SER A 1 304 ? -5.983 13.568 11.669 1.00 19.02 304 SER A C 1
ATOM 2153 O O . SER A 1 304 ? -5.035 13.020 12.245 1.00 25.04 304 SER A O 1
ATOM 2156 N N . GLN A 1 305 ? -7.135 13.817 12.284 1.00 20.83 305 GLN A N 1
ATOM 2157 C CA . GLN A 1 305 ? -7.254 13.744 13.736 1.00 25.70 305 GLN A CA 1
ATOM 2158 C C . GLN A 1 305 ? -7.342 12.296 14.215 1.00 23.05 305 GLN A C 1
ATOM 2159 O O . GLN A 1 305 ? -8.250 11.553 13.822 1.00 19.76 305 GLN A O 1
ATOM 2165 N N . THR A 1 306 ? -6.417 11.903 15.090 1.00 20.80 306 THR A N 1
ATOM 2166 C CA . THR A 1 306 ? -6.461 10.575 15.680 1.00 23.50 306 THR A CA 1
ATOM 2167 C C . THR A 1 306 ? -7.466 10.564 16.822 1.00 27.01 306 THR A C 1
ATOM 2168 O O . THR A 1 306 ? -8.156 11.551 17.088 1.00 24.12 306 THR A O 1
ATOM 2172 N N . SER A 1 307 ? -7.528 9.436 17.534 1.00 20.82 307 SER A N 1
ATOM 2173 C CA . SER A 1 307 ? -8.338 9.330 18.737 1.00 24.62 307 SER A CA 1
ATOM 2174 C C . SER A 1 307 ? -7.763 10.091 19.922 1.00 26.96 307 SER A C 1
ATOM 2175 O O . SER A 1 307 ? -8.398 10.089 20.982 1.00 27.05 307 SER A O 1
ATOM 2178 N N . VAL A 1 308 ? -6.603 10.737 19.787 1.00 30.02 308 VAL A N 1
ATOM 2179 C CA . VAL A 1 308 ? -6.016 11.545 20.856 1.00 19.16 308 VAL A CA 1
ATOM 2180 C C . VAL A 1 308 ? -5.924 12.984 20.365 1.00 23.26 308 VAL A C 1
ATOM 2181 O O . VAL A 1 308 ? -5.240 13.267 19.376 1.00 24.03 308 VAL A O 1
ATOM 2185 N N . HIS A 1 309 ? -6.622 13.884 21.051 1.00 26.10 309 HIS A N 1
ATOM 2186 C CA . HIS A 1 309 ? -6.526 15.316 20.801 1.00 22.66 309 HIS A CA 1
ATOM 2187 C C . HIS A 1 309 ? -5.072 15.776 20.789 1.00 29.38 309 HIS A C 1
ATOM 2188 O O . HIS A 1 309 ? -4.330 15.539 21.744 1.00 28.92 309 HIS A O 1
ATOM 2195 N N . GLY A 1 310 ? -4.672 16.455 19.709 1.00 24.04 310 GLY A N 1
ATOM 2196 C CA . GLY A 1 310 ? -3.316 16.942 19.574 1.00 19.47 310 GLY A CA 1
ATOM 2197 C C . GLY A 1 310 ? -2.374 16.018 18.834 1.00 23.02 310 GLY A C 1
ATOM 2198 O O . GLY A 1 310 ? -1.214 16.397 18.594 1.00 18.86 310 GLY A O 1
ATOM 2199 N N . VAL A 1 311 ? -2.818 14.819 18.476 1.00 22.50 311 VAL A N 1
ATOM 2200 C CA . VAL A 1 311 ? -2.014 13.871 17.708 1.00 17.01 311 VAL A CA 1
ATOM 2201 C C . VAL A 1 311 ? -2.718 13.688 16.375 1.00 21.76 311 VAL A C 1
ATOM 2202 O O . VAL A 1 311 ? -3.913 13.360 16.333 1.00 24.84 311 VAL A O 1
ATOM 2206 N N . PHE A 1 312 ? -1.989 13.925 15.293 1.00 22.01 312 PHE A N 1
ATOM 2207 C CA . PHE A 1 312 ? -2.509 13.790 13.950 1.00 16.33 312 PHE A CA 1
ATOM 2208 C C . PHE A 1 312 ? -1.697 12.739 13.211 1.00 14.74 312 PHE A C 1
ATOM 2209 O O . PHE A 1 312 ? -0.568 12.431 13.578 1.00 18.28 312 PHE A O 1
ATOM 2217 N N . ALA A 1 313 ? -2.289 12.180 12.170 1.00 17.06 313 ALA A N 1
ATOM 2218 C CA . ALA A 1 313 ? -1.636 11.141 11.396 1.00 19.97 313 ALA A CA 1
ATOM 2219 C C . ALA A 1 313 ? -1.800 11.456 9.923 1.00 22.16 313 ALA A C 1
ATOM 2220 O O . ALA A 1 313 ? -2.818 12.008 9.507 1.00 22.98 313 ALA A O 1
ATOM 2222 N N . ALA A 1 314 ? -0.783 11.104 9.142 1.00 17.28 314 ALA A N 1
ATOM 2223 C CA . ALA A 1 314 ? -0.811 11.386 7.721 1.00 18.66 314 ALA A CA 1
ATOM 2224 C C . ALA A 1 314 ? -0.078 10.276 6.991 1.00 16.62 314 ALA A C 1
ATOM 2225 O O . ALA A 1 314 ? 0.804 9.627 7.549 1.00 21.33 314 ALA A O 1
ATOM 2227 N N . GLY A 1 315 ? -0.441 10.080 5.741 1.00 13.47 315 GLY A N 1
ATOM 2228 C CA . GLY A 1 315 ? 0.206 9.086 4.919 1.00 15.34 315 GLY A CA 1
ATOM 2229 C C . GLY A 1 315 ? -0.380 7.696 5.113 1.00 20.91 315 GLY A C 1
ATOM 2230 O O . GLY A 1 315 ? -1.481 7.488 5.645 1.00 15.80 315 GLY A O 1
ATOM 2231 N N . ASP A 1 316 ? 0.414 6.721 4.677 1.00 17.14 316 ASP A N 1
ATOM 2232 C CA . ASP A 1 316 ? -0.028 5.334 4.646 1.00 21.36 316 ASP A CA 1
ATOM 2233 C C . ASP A 1 316 ? -0.348 4.798 6.032 1.00 13.94 316 ASP A C 1
ATOM 2234 O O . ASP A 1 316 ? -1.155 3.875 6.156 1.00 20.93 316 ASP A O 1
ATOM 2239 N N . VAL A 1 317 ? 0.254 5.359 7.083 1.00 15.74 317 VAL A N 1
ATOM 2240 C CA . VAL A 1 317 ? -0.021 4.854 8.429 1.00 17.49 317 VAL A CA 1
ATOM 2241 C C . VAL A 1 317 ? -1.502 4.967 8.767 1.00 20.26 317 VAL A C 1
ATOM 2242 O O . VAL A 1 317 ? -2.000 4.235 9.633 1.00 22.67 317 VAL A O 1
ATOM 2246 N N . GLN A 1 318 ? -2.236 5.825 8.060 1.00 19.29 318 GLN A N 1
ATOM 2247 C CA . GLN A 1 318 ? -3.663 6.008 8.302 1.00 20.86 318 GLN A CA 1
ATOM 2248 C C . GLN A 1 318 ? -4.453 5.863 7.013 1.00 20.20 318 GLN A C 1
ATOM 2249 O O . GLN A 1 318 ? -5.594 6.328 6.939 1.00 19.85 318 GLN A O 1
ATOM 2255 N N . ASP A 1 319 ? -3.860 5.254 5.990 1.00 16.66 319 ASP A N 1
ATOM 2256 C CA . ASP A 1 319 ? -4.551 5.054 4.717 1.00 17.05 319 ASP A CA 1
ATOM 2257 C C . ASP A 1 319 ? -4.164 3.688 4.161 1.00 23.34 319 ASP A C 1
ATOM 2258 O O . ASP A 1 319 ? -3.017 3.486 3.752 1.00 21.47 319 ASP A O 1
ATOM 2263 N N . LYS A 1 320 ? -5.109 2.745 4.167 1.00 27.43 320 LYS A N 1
ATOM 2264 C CA . LYS A 1 320 ? -4.911 1.445 3.537 1.00 34.18 320 LYS A CA 1
ATOM 2265 C C . LYS A 1 320 ? -5.594 1.335 2.184 1.00 29.87 320 LYS A C 1
ATOM 2266 O O . LYS A 1 320 ? -5.447 0.307 1.520 1.00 29.47 320 LYS A O 1
ATOM 2272 N N . LYS A 1 321 ? -6.331 2.364 1.761 1.00 27.38 321 LYS A N 1
ATOM 2273 C CA . LYS A 1 321 ? -7.166 2.291 0.568 1.00 22.01 321 LYS A CA 1
ATOM 2274 C C . LYS A 1 321 ? -6.473 2.824 -0.681 1.00 26.71 321 LYS A C 1
ATOM 2275 O O . LYS A 1 321 ? -6.525 2.177 -1.725 1.00 26.75 321 LYS A O 1
ATOM 2281 N N . TYR A 1 322 ? -5.840 4.000 -0.611 1.00 19.77 322 TYR A N 1
ATOM 2282 C CA . TYR A 1 322 ? -5.305 4.633 -1.817 1.00 21.90 322 TYR A CA 1
ATOM 2283 C C . TYR A 1 322 ? -3.801 4.436 -1.976 1.00 24.32 322 TYR A C 1
ATOM 2284 O O . TYR A 1 322 ? -3.350 4.031 -3.047 1.00 25.13 322 TYR A O 1
ATOM 2293 N N . ARG A 1 323 ? -3.017 4.764 -0.941 1.00 23.58 323 ARG A N 1
ATOM 2294 C CA . ARG A 1 323 ? -1.601 4.389 -0.844 1.00 26.73 323 ARG A CA 1
ATOM 2295 C C . ARG A 1 323 ? -0.762 4.969 -1.980 1.00 23.81 323 ARG A C 1
ATOM 2296 O O . ARG A 1 323 ? 0.062 4.274 -2.575 1.00 26.05 323 ARG A O 1
ATOM 2304 N N . GLN A 1 324 ? -0.946 6.249 -2.274 1.00 22.89 324 GLN A N 1
ATOM 2305 C CA . GLN A 1 324 ? -0.115 6.933 -3.253 1.00 18.10 324 GLN A CA 1
ATOM 2306 C C . GLN A 1 324 ? 0.724 8.012 -2.575 1.00 19.81 324 GLN A C 1
ATOM 2307 O O . GLN A 1 324 ? 0.419 8.484 -1.477 1.00 25.37 324 GLN A O 1
ATOM 2313 N N . ALA A 1 325 ? 1.808 8.385 -3.242 1.00 18.90 325 ALA A N 1
ATOM 2314 C CA . ALA A 1 325 ? 2.570 9.542 -2.799 1.00 19.90 325 ALA A CA 1
ATOM 2315 C C . ALA A 1 325 ? 1.706 10.798 -2.813 1.00 17.99 325 ALA A C 1
ATOM 2316 O O . ALA A 1 325 ? 1.746 11.585 -1.865 1.00 17.91 325 ALA A O 1
ATOM 2318 N N . ILE A 1 326 ? 0.882 10.985 -3.853 1.00 15.31 326 ILE A N 1
ATOM 2319 C CA . ILE A 1 326 ? 0.177 12.264 -3.992 1.00 13.71 326 ILE A CA 1
ATOM 2320 C C . ILE A 1 326 ? -0.916 12.397 -2.937 1.00 19.22 326 ILE A C 1
ATOM 2321 O O . ILE A 1 326 ? -1.170 13.500 -2.441 1.00 20.64 326 ILE A O 1
ATOM 2326 N N . THR A 1 327 ? -1.571 11.282 -2.569 1.00 14.43 327 THR A N 1
ATOM 2327 C CA . THR A 1 327 ? -2.537 11.308 -1.468 1.00 17.10 327 THR A CA 1
ATOM 2328 C C . THR A 1 327 ? -1.833 11.420 -0.118 1.00 20.00 327 THR A C 1
ATOM 2329 O O . THR A 1 327 ? -2.319 12.109 0.787 1.00 17.81 327 THR A O 1
ATOM 2333 N N . SER A 1 328 ? -0.691 10.747 0.042 1.00 16.46 328 SER A N 1
ATOM 2334 C CA . SER A 1 328 ? 0.090 10.906 1.268 1.00 16.04 328 SER A CA 1
ATOM 2335 C C . SER A 1 328 ? 0.522 12.368 1.463 1.00 16.65 328 SER A C 1
ATOM 2336 O O . SER A 1 328 ? 0.462 12.903 2.578 1.00 20.52 328 SER A O 1
ATOM 2339 N N . ALA A 1 329 ? 0.975 13.016 0.385 1.00 16.39 329 ALA A N 1
ATOM 2340 C CA . ALA A 1 329 ? 1.337 14.436 0.427 1.00 14.89 329 ALA A CA 1
ATOM 2341 C C . ALA A 1 329 ? 0.148 15.308 0.824 1.00 14.04 329 ALA A C 1
ATOM 2342 O O . ALA A 1 329 ? 0.235 16.094 1.772 1.00 17.14 329 ALA A O 1
ATOM 2344 N N . GLY A 1 330 ? -0.978 15.188 0.106 1.00 13.96 330 GLY A N 1
ATOM 2345 C CA . GLY A 1 330 ? -2.167 15.941 0.488 1.00 14.04 330 GLY A CA 1
ATOM 2346 C C . GLY A 1 330 ? -2.553 15.726 1.938 1.00 23.82 330 GLY A C 1
ATOM 2347 O O . GLY A 1 330 ? -2.883 16.676 2.656 1.00 23.11 330 GLY A O 1
ATOM 2348 N N . SER A 1 331 ? -2.475 14.470 2.394 1.00 19.66 331 SER A N 1
ATOM 2349 C CA . SER A 1 331 ? -2.787 14.096 3.767 1.00 20.66 331 SER A CA 1
ATOM 2350 C C . SER A 1 331 ? -1.836 14.735 4.781 1.00 19.03 331 SER A C 1
ATOM 2351 O O . SER A 1 331 ? -2.261 15.074 5.885 1.00 17.64 331 SER A O 1
ATOM 2354 N N . GLY A 1 332 ? -0.554 14.889 4.444 1.00 15.23 332 GLY A N 1
ATOM 2355 C CA . GLY A 1 332 ? 0.348 15.581 5.343 1.00 18.31 332 GLY A CA 1
ATOM 2356 C C . GLY A 1 332 ? 0.038 17.065 5.442 1.00 21.00 332 GLY A C 1
ATOM 2357 O O . GLY A 1 332 ? 0.218 17.674 6.501 1.00 23.46 332 GLY A O 1
ATOM 2358 N N . CYS A 1 333 ? -0.451 17.660 4.355 1.00 18.77 333 CYS A N 1
ATOM 2359 C CA . CYS A 1 333 ? -0.870 19.057 4.402 1.00 14.48 333 CYS A CA 1
ATOM 2360 C C . CYS A 1 333 ? -2.040 19.234 5.349 1.00 13.31 333 CYS A C 1
ATOM 2361 O O . CYS A 1 333 ? -2.059 20.173 6.151 1.00 20.11 333 CYS A O 1
ATOM 2364 N N . ILE A 1 334 ? -3.020 18.327 5.284 1.00 16.18 334 ILE A N 1
ATOM 2365 C CA . ILE A 1 334 ? -4.153 18.391 6.206 1.00 22.11 334 ILE A CA 1
ATOM 2366 C C . ILE A 1 334 ? -3.674 18.288 7.652 1.00 23.23 334 ILE A C 1
ATOM 2367 O O . ILE A 1 334 ? -4.100 19.065 8.516 1.00 25.41 334 ILE A O 1
ATOM 2372 N N . ALA A 1 335 ? -2.762 17.350 7.935 1.00 21.60 335 ALA A N 1
ATOM 2373 C CA . ALA A 1 335 ? -2.187 17.251 9.283 1.00 19.43 335 ALA A CA 1
ATOM 2374 C C . ALA A 1 335 ? -1.530 18.564 9.715 1.00 17.14 335 ALA A C 1
ATOM 2375 O O . ALA A 1 335 ? -1.747 19.036 10.834 1.00 16.37 335 ALA A O 1
ATOM 2377 N N . ALA A 1 336 ? -0.721 19.170 8.843 1.00 13.65 336 ALA A N 1
ATOM 2378 C CA . ALA A 1 336 ? -0.107 20.452 9.184 1.00 19.02 336 ALA A CA 1
ATOM 2379 C C . ALA A 1 336 ? -1.166 21.505 9.496 1.00 23.74 336 ALA A C 1
ATOM 2380 O O . ALA A 1 336 ? -1.077 22.216 10.506 1.00 18.63 336 ALA A O 1
ATOM 2382 N N . LEU A 1 337 ? -2.190 21.604 8.644 1.00 19.73 337 LEU A N 1
ATOM 2383 C CA . LEU A 1 337 ? -3.196 22.643 8.820 1.00 20.88 337 LEU A CA 1
ATOM 2384 C C . LEU A 1 337 ? -4.044 22.409 10.065 1.00 25.96 337 LEU A C 1
ATOM 2385 O O . LEU A 1 337 ? -4.495 23.375 10.691 1.00 24.04 337 LEU A O 1
ATOM 2390 N N . GLU A 1 338 ? -4.281 21.148 10.442 1.00 19.83 338 GLU A N 1
ATOM 2391 C CA . GLU A 1 338 ? -5.087 20.910 11.636 1.00 18.02 338 GLU A CA 1
ATOM 2392 C C . GLU A 1 338 ? -4.271 21.113 12.912 1.00 19.15 338 GLU A C 1
ATOM 2393 O O . GLU A 1 338 ? -4.796 21.639 13.901 1.00 19.07 338 GLU A O 1
ATOM 2399 N N . ALA A 1 339 ? -2.981 20.753 12.889 1.00 14.59 339 ALA A N 1
ATOM 2400 C CA . ALA A 1 339 ? -2.119 20.985 14.042 1.00 27.00 339 ALA A CA 1
ATOM 2401 C C . ALA A 1 339 ? -1.902 22.477 14.270 1.00 23.70 339 ALA A C 1
ATOM 2402 O O . ALA A 1 339 ? -1.958 22.955 15.408 1.00 22.31 339 ALA A O 1
ATOM 2404 N N . GLU A 1 340 ? -1.657 23.228 13.193 1.00 17.44 340 GLU A N 1
ATOM 2405 C CA . GLU A 1 340 ? -1.477 24.663 13.323 1.00 19.24 340 GLU A CA 1
ATOM 2406 C C . GLU A 1 340 ? -2.745 25.318 13.863 1.00 23.23 340 GLU A C 1
ATOM 2407 O O . GLU A 1 340 ? -2.673 26.219 14.702 1.00 21.83 340 GLU A O 1
ATOM 2413 N N . ARG A 1 341 ? -3.916 24.854 13.415 1.00 20.12 341 ARG A N 1
ATOM 2414 C CA . ARG A 1 341 ? -5.165 25.436 13.898 1.00 22.53 341 ARG A CA 1
ATOM 2415 C C . ARG A 1 341 ? -5.351 25.209 15.392 1.00 28.09 341 ARG A C 1
ATOM 2416 O O . ARG A 1 341 ? -5.781 26.122 16.111 1.00 31.74 341 ARG A O 1
ATOM 2424 N N . LEU A 1 342 ? -5.040 24.001 15.876 1.00 23.22 342 LEU A N 1
ATOM 2425 C CA . LEU A 1 342 ? -5.084 23.751 17.317 1.00 25.81 342 LEU A CA 1
ATOM 2426 C C . LEU A 1 342 ? -4.089 24.634 18.059 1.00 22.99 342 LEU A C 1
ATOM 2427 O O . LEU A 1 342 ? -4.416 25.227 19.093 1.00 23.66 342 LEU A O 1
ATOM 2432 N N . ILE A 1 343 ? -2.853 24.699 17.556 1.00 19.99 343 ILE A N 1
ATOM 2433 C CA . ILE A 1 343 ? -1.845 25.559 18.164 1.00 19.11 343 ILE A CA 1
ATOM 2434 C C . ILE A 1 343 ? -2.332 27.007 18.193 1.00 27.55 343 ILE A C 1
ATOM 2435 O O . ILE A 1 343 ? -2.247 27.685 19.225 1.00 23.36 343 ILE A O 1
ATOM 2440 N N . SER A 1 344 ? -2.887 27.490 17.072 1.00 22.15 344 SER A N 1
ATOM 2441 C CA . SER A 1 344 ? -3.456 28.837 17.056 1.00 32.73 344 SER A CA 1
ATOM 2442 C C . SER A 1 344 ? -4.584 28.982 18.070 1.00 36.36 344 SER A C 1
ATOM 2443 O O . SER A 1 344 ? -4.664 29.998 18.769 1.00 37.56 344 SER A O 1
ATOM 2446 N N . GLU A 1 345 ? -5.459 27.976 18.178 1.00 33.35 345 GLU A N 1
ATOM 2447 C CA . GLU A 1 345 ? -6.570 28.075 19.125 1.00 34.32 345 GLU A CA 1
ATOM 2448 C C . GLU A 1 345 ? -6.062 28.224 20.556 1.00 32.29 345 GLU A C 1
ATOM 2449 O O . GLU A 1 345 ? -6.526 29.090 21.306 1.00 27.83 345 GLU A O 1
ATOM 2455 N N . GLU A 1 346 ? -5.097 27.392 20.952 1.00 27.20 346 GLU A N 1
ATOM 2456 C CA . GLU A 1 346 ? -4.633 27.429 22.338 1.00 27.35 346 GLU A CA 1
ATOM 2457 C C . GLU A 1 346 ? -3.803 28.674 22.623 1.00 28.61 346 GLU A C 1
ATOM 2458 O O . GLU A 1 346 ? -3.799 29.172 23.758 1.00 31.49 346 GLU A O 1
ATOM 2464 N N . GLU A 1 347 ? -3.094 29.190 21.622 1.00 27.80 347 GLU A N 1
ATOM 2465 C CA . GLU A 1 347 ? -2.346 30.421 21.835 1.00 36.49 347 GLU A CA 1
ATOM 2466 C C . GLU A 1 347 ? -3.284 31.613 21.946 1.00 36.26 347 GLU A C 1
ATOM 2467 O O . GLU A 1 347 ? -2.981 32.575 22.664 1.00 34.66 347 GLU A O 1
ATOM 2473 N N . ALA A 1 348 ? -4.429 31.551 21.261 1.00 30.12 348 ALA A N 1
ATOM 2474 C CA . ALA A 1 348 ? -5.424 32.611 21.376 1.00 36.59 348 ALA A CA 1
ATOM 2475 C C . ALA A 1 348 ? -6.057 32.620 22.760 1.00 33.40 348 ALA A C 1
ATOM 2476 O O . ALA A 1 348 ? -6.272 33.693 23.336 1.00 41.62 348 ALA A O 1
ATOM 2478 N N . ASP A 1 349 ? -6.357 31.437 23.308 1.00 37.61 349 ASP A N 1
ATOM 2479 C CA . ASP A 1 349 ? -6.923 31.288 24.652 1.00 43.04 349 ASP A CA 1
ATOM 2480 C C . ASP A 1 349 ? -5.924 31.564 25.770 1.00 43.22 349 ASP A C 1
ATOM 2481 O O . ASP A 1 349 ? -6.324 31.589 26.938 1.00 48.60 349 ASP A O 1
ATOM 2486 N N . ASP A 1 350 ? -4.644 31.739 25.458 1.00 46.02 350 ASP A N 1
ATOM 2487 C CA . ASP A 1 350 ? -3.618 31.980 26.472 1.00 49.98 350 ASP A CA 1
ATOM 2488 C C . ASP A 1 350 ? -3.572 33.478 26.771 1.00 44.01 350 ASP A C 1
ATOM 2489 O O . ASP A 1 350 ? -2.919 34.248 26.058 1.00 32.66 350 ASP A O 1
ATOM 2494 N N . GLU A 1 351 ? -4.254 33.892 27.844 1.00 43.32 351 GLU A N 1
ATOM 2495 C CA . GLU A 1 351 ? -4.322 35.312 28.184 1.00 45.67 351 GLU A CA 1
ATOM 2496 C C . GLU A 1 351 ? -2.958 35.893 28.551 1.00 44.71 351 GLU A C 1
ATOM 2497 O O . GLU A 1 351 ? -2.784 37.118 28.502 1.00 50.22 351 GLU A O 1
ATOM 2503 N N . SER A 1 352 ? -1.990 35.040 28.896 1.00 34.73 352 SER A N 1
ATOM 2504 C CA . SER A 1 352 ? -0.649 35.510 29.236 1.00 46.37 352 SER A CA 1
ATOM 2505 C C . SER A 1 352 ? 0.099 36.022 28.010 1.00 47.10 352 SER A C 1
ATOM 2506 O O . SER A 1 352 ? 0.865 36.988 28.107 1.00 58.68 352 SER A O 1
ATOM 2509 N N . LEU A 1 353 ? -0.090 35.386 26.856 1.00 41.51 353 LEU A N 1
ATOM 2510 C CA . LEU A 1 353 ? 0.581 35.834 25.639 1.00 42.98 353 LEU A CA 1
ATOM 2511 C C . LEU A 1 353 ? -0.076 37.104 25.097 1.00 38.21 353 LEU A C 1
ATOM 2512 O O . LEU A 1 353 ? -1.302 37.184 24.980 1.00 40.46 353 LEU A O 1
ATOM 2514 N N . GLN A 1 354 ? 0.744 38.101 24.774 1.00 39.42 354 GLN A N 1
ATOM 2515 C CA . GLN A 1 354 ? 0.234 39.319 24.162 1.00 48.22 354 GLN A CA 1
ATOM 2516 C C . GLN A 1 354 ? -0.278 39.024 22.753 1.00 50.26 354 GLN A C 1
ATOM 2517 O O . GLN A 1 354 ? 0.277 38.186 22.033 1.00 49.15 354 GLN A O 1
ATOM 2523 N N . THR A 1 355 ? -1.352 39.728 22.365 1.00 41.42 355 THR A N 1
ATOM 2524 C CA . THR A 1 355 ? -2.010 39.456 21.089 1.00 41.76 355 THR A CA 1
ATOM 2525 C C . THR A 1 355 ? -1.022 39.479 19.932 1.00 37.47 355 THR A C 1
ATOM 2526 O O . THR A 1 355 ? -1.053 38.607 19.060 1.00 36.17 355 THR A O 1
ATOM 2530 N N . GLU A 1 356 ? -0.115 40.453 19.924 1.00 42.53 356 GLU A N 1
ATOM 2531 C CA . GLU A 1 356 ? 0.882 40.522 18.865 1.00 47.52 356 GLU A CA 1
ATOM 2532 C C . GLU A 1 356 ? 1.747 39.265 18.808 1.00 45.89 356 GLU A C 1
ATOM 2533 O O . GLU A 1 356 ? 2.356 38.997 17.767 1.00 38.67 356 GLU A O 1
ATOM 2539 N N . ASP A 1 357 ? 1.782 38.471 19.882 1.00 49.42 357 ASP A N 1
ATOM 2540 C CA . ASP A 1 357 ? 2.595 37.261 19.964 1.00 46.74 357 ASP A CA 1
ATOM 2541 C C . ASP A 1 357 ? 1.818 35.988 19.646 1.00 39.09 357 ASP A C 1
ATOM 2542 O O . ASP A 1 357 ? 2.417 34.914 19.612 1.00 36.43 357 ASP A O 1
ATOM 2547 N N . VAL A 1 358 ? 0.510 36.086 19.425 1.00 34.12 358 VAL A N 1
ATOM 2548 C CA . VAL A 1 358 ? -0.349 34.923 19.203 1.00 36.46 358 VAL A CA 1
ATOM 2549 C C . VAL A 1 358 ? -0.230 34.481 17.750 1.00 40.73 358 VAL A C 1
ATOM 2550 O O . VAL A 1 358 ? -0.376 35.293 16.826 1.00 40.66 358 VAL A O 1
ATOM 2554 N N . HIS A 1 359 ? 0.040 33.193 17.536 1.00 38.42 359 HIS A N 1
ATOM 2555 C CA . HIS A 1 359 ? 0.121 32.688 16.169 1.00 33.74 359 HIS A CA 1
ATOM 2556 C C . HIS A 1 359 ? -1.268 32.616 15.546 1.00 32.44 359 HIS A C 1
ATOM 2557 O O . HIS A 1 359 ? -2.212 32.098 16.157 1.00 34.66 359 HIS A O 1
ATOM 2564 N N . VAL A 1 360 ? -1.388 33.134 14.325 1.00 28.23 360 VAL A N 1
ATOM 2565 C CA . VAL A 1 360 ? -2.633 33.064 13.563 1.00 27.93 360 VAL A CA 1
ATOM 2566 C C . VAL A 1 360 ? -2.310 32.448 12.205 1.00 34.49 360 VAL A C 1
ATOM 2567 O O . VAL A 1 360 ? -1.384 32.909 11.523 1.00 32.11 360 VAL A O 1
ATOM 2571 N N . PRO A 1 361 ? -3.021 31.404 11.781 1.00 32.97 361 PRO A N 1
ATOM 2572 C CA . PRO A 1 361 ? -2.749 30.818 10.464 1.00 36.98 361 PRO A CA 1
ATOM 2573 C C . PRO A 1 361 ? -2.935 31.846 9.362 1.00 39.66 361 PRO A C 1
ATOM 2574 O O . PRO A 1 361 ? -3.655 32.838 9.503 1.00 43.96 361 PRO A O 1
ATOM 2578 N N . ALA A 1 362 ? -2.266 31.591 8.249 1.00 32.46 362 ALA A N 1
ATOM 2579 C CA . ALA A 1 362 ? -2.369 32.422 7.059 1.00 34.60 362 ALA A CA 1
ATOM 2580 C C . ALA A 1 362 ? -2.207 31.505 5.849 1.00 32.11 362 ALA A C 1
ATOM 2581 O O . ALA A 1 362 ? -1.312 31.666 5.019 1.00 29.97 362 ALA A O 1
ATOM 2583 N N . GLU A 1 363 ? -3.084 30.498 5.763 1.00 27.22 363 GLU A N 1
ATOM 2584 C CA . GLU A 1 363 ? -2.923 29.416 4.802 1.00 32.20 363 GLU A CA 1
ATOM 2585 C C . GLU A 1 363 ? -3.871 29.485 3.609 1.00 35.71 363 GLU A C 1
ATOM 2586 O O . GLU A 1 363 ? -3.597 28.842 2.591 1.00 35.06 363 GLU A O 1
ATOM 2592 N N . HIS A 1 364 ? -4.950 30.260 3.696 1.00 42.70 364 HIS A N 1
ATOM 2593 C CA . HIS A 1 364 ? -5.936 30.390 2.631 1.00 47.52 364 HIS A CA 1
ATOM 2594 C C . HIS A 1 364 ? -5.540 31.473 1.623 1.00 44.21 364 HIS A C 1
ATOM 2595 O O . HIS A 1 364 ? -4.619 32.265 1.839 1.00 44.66 364 HIS A O 1
ATOM 2597 N N . TYR A 1 365 ? -6.269 31.502 0.507 1.00 49.32 365 TYR A N 1
ATOM 2598 C CA . TYR A 1 365 ? -6.012 32.438 -0.586 1.00 52.42 365 TYR A CA 1
ATOM 2599 C C . TYR A 1 365 ? -7.288 33.206 -0.887 1.00 55.21 365 TYR A C 1
ATOM 2600 O O . TYR A 1 365 ? -7.317 34.433 -0.783 1.00 57.59 365 TYR A O 1
ATOM 2609 N N . LEU A 1 366 ? -8.352 32.483 -1.213 1.00 54.22 366 LEU A N 1
ATOM 2610 C CA . LEU A 1 366 ? -9.700 33.034 -1.292 1.00 48.14 366 LEU A CA 1
ATOM 2611 C C . LEU A 1 366 ? -10.457 32.644 -0.022 1.00 44.61 366 LEU A C 1
ATOM 2612 O O . LEU A 1 366 ? -10.815 31.472 0.154 1.00 43.98 366 LEU A O 1
ATOM 2617 N N . GLY A 1 367 ? -10.704 33.627 0.853 1.00 42.36 367 GLY A N 1
ATOM 2618 C CA . GLY A 1 367 ? -11.373 33.360 2.116 1.00 35.81 367 GLY A CA 1
ATOM 2619 C C . GLY A 1 367 ? -12.805 32.880 1.941 1.00 40.49 367 GLY A C 1
ATOM 2620 O O . GLY A 1 367 ? -13.410 32.982 0.871 1.00 41.88 367 GLY A O 1
ATOM 2621 N N . THR A 1 368 ? -13.364 32.344 3.033 0.50 41.53 368 THR A N 1
ATOM 2622 C CA . THR A 1 368 ? -14.665 31.678 2.993 0.50 40.17 368 THR A CA 1
ATOM 2623 C C . THR A 1 368 ? -15.676 32.248 3.982 0.50 44.06 368 THR A C 1
ATOM 2624 O O . THR A 1 368 ? -16.749 31.656 4.156 0.50 48.09 368 THR A O 1
ATOM 2628 N N . ASP A 1 369 ? -15.373 33.366 4.638 1.00 38.07 369 ASP A N 1
ATOM 2629 C CA . ASP A 1 369 ? -16.300 33.962 5.590 1.00 40.04 369 ASP A CA 1
ATOM 2630 C C . ASP A 1 369 ? -17.640 34.283 4.934 0.50 43.02 369 ASP A C 1
ATOM 2631 O O . ASP A 1 369 ? -17.715 34.463 3.720 0.50 40.86 369 ASP A O 1
ATOM 2636 N N . PHE B 1 14 ? -26.513 12.001 4.001 0.50 44.00 14 PHE B N 1
ATOM 2637 C CA . PHE B 1 14 ? -27.274 11.839 2.769 0.50 49.67 14 PHE B CA 1
ATOM 2638 C C . PHE B 1 14 ? -27.231 10.400 2.282 0.50 52.27 14 PHE B C 1
ATOM 2639 O O . PHE B 1 14 ? -26.301 9.657 2.603 1.00 57.94 14 PHE B O 1
ATOM 2647 N N . GLY B 1 15 ? -28.241 10.017 1.501 1.00 53.27 15 GLY B N 1
ATOM 2648 C CA . GLY B 1 15 ? -28.189 8.770 0.766 1.00 52.79 15 GLY B CA 1
ATOM 2649 C C . GLY B 1 15 ? -27.517 8.939 -0.588 1.00 50.03 15 GLY B C 1
ATOM 2650 O O . GLY B 1 15 ? -27.443 10.037 -1.140 1.00 54.25 15 GLY B O 1
ATOM 2651 N N . VAL B 1 16 ? -27.013 7.834 -1.120 1.00 45.19 16 VAL B N 1
ATOM 2652 C CA . VAL B 1 16 ? -26.358 7.813 -2.423 1.00 44.62 16 VAL B CA 1
ATOM 2653 C C . VAL B 1 16 ? -27.365 7.256 -3.423 1.00 43.92 16 VAL B C 1
ATOM 2654 O O . VAL B 1 16 ? -27.620 6.051 -3.455 1.00 46.48 16 VAL B O 1
ATOM 2658 N N . ARG B 1 17 ? -27.953 8.125 -4.245 1.00 41.96 17 ARG B N 1
ATOM 2659 C CA . ARG B 1 17 ? -28.882 7.648 -5.263 1.00 36.41 17 ARG B CA 1
ATOM 2660 C C . ARG B 1 17 ? -28.131 6.873 -6.339 1.00 38.25 17 ARG B C 1
ATOM 2661 O O . ARG B 1 17 ? -27.030 7.246 -6.747 1.00 40.89 17 ARG B O 1
ATOM 2669 N N . GLU B 1 18 ? -28.730 5.785 -6.795 1.00 36.94 18 GLU B N 1
ATOM 2670 C CA . GLU B 1 18 ? -28.089 4.908 -7.763 1.00 39.79 18 GLU B CA 1
ATOM 2671 C C . GLU B 1 18 ? -28.856 4.937 -9.079 1.00 46.26 18 GLU B C 1
ATOM 2672 O O . GLU B 1 18 ? -29.941 4.343 -9.170 1.00 48.18 18 GLU B O 1
ATOM 2678 N N . PRO B 1 19 ? -28.360 5.606 -10.116 1.00 47.06 19 PRO B N 1
ATOM 2679 C CA . PRO B 1 19 ? -29.163 5.785 -11.328 1.00 46.01 19 PRO B CA 1
ATOM 2680 C C . PRO B 1 19 ? -29.289 4.499 -12.119 1.00 46.78 19 PRO B C 1
ATOM 2681 O O . PRO B 1 19 ? -28.374 3.676 -12.167 1.00 48.11 19 PRO B O 1
ATOM 2685 N N . LYS B 1 20 ? -30.449 4.342 -12.751 1.00 44.96 20 LYS B N 1
ATOM 2686 C CA . LYS B 1 20 ? -30.610 3.287 -13.738 1.00 46.76 20 LYS B CA 1
ATOM 2687 C C . LYS B 1 20 ? -29.576 3.445 -14.850 1.00 43.66 20 LYS B C 1
ATOM 2688 O O . LYS B 1 20 ? -29.112 4.552 -15.151 1.00 45.90 20 LYS B O 1
ATOM 2694 N N . ARG B 1 21 ? -29.208 2.319 -15.458 1.00 35.61 21 ARG B N 1
ATOM 2695 C CA . ARG B 1 21 ? -28.151 2.268 -16.463 1.00 41.46 21 ARG B CA 1
ATOM 2696 C C . ARG B 1 21 ? -28.708 1.934 -17.838 1.00 41.51 21 ARG B 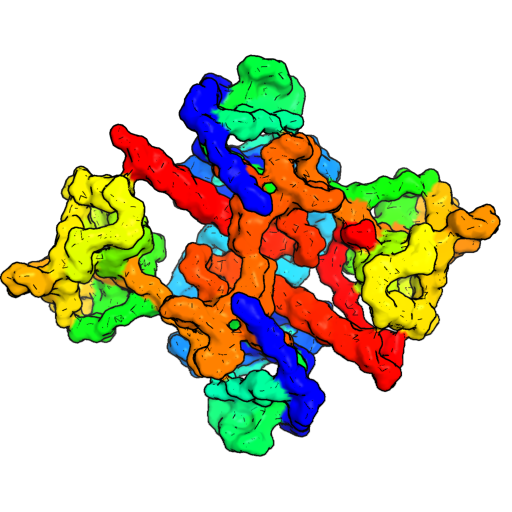C 1
ATOM 2697 O O . ARG B 1 21 ? -28.095 1.208 -18.620 1.00 50.94 21 ARG B O 1
ATOM 2705 N N . THR B 1 22 ? -29.880 2.478 -18.142 1.00 45.90 22 THR B N 1
ATOM 2706 C CA . THR B 1 22 ? -30.567 2.224 -19.398 1.00 48.93 22 THR B CA 1
ATOM 2707 C C . THR B 1 22 ? -30.608 3.448 -20.291 1.00 51.62 22 THR B C 1
ATOM 2708 O O . THR B 1 22 ? -31.285 3.423 -21.328 1.00 52.24 22 THR B O 1
ATOM 2712 N N . GLY B 1 23 ? -29.900 4.512 -19.914 1.00 49.12 23 GLY B N 1
ATOM 2713 C CA . GLY B 1 23 ? -29.975 5.752 -20.653 1.00 44.23 23 GLY B CA 1
ATOM 2714 C C . GLY B 1 23 ? -29.418 5.628 -22.057 1.00 44.84 23 GLY B C 1
ATOM 2715 O O . GLY B 1 23 ? -28.595 4.766 -22.367 1.00 44.91 23 GLY B O 1
ATOM 2716 N N . GLU B 1 24 ? -29.895 6.517 -22.923 1.00 42.50 24 GLU B N 1
ATOM 2717 C CA . GLU B 1 24 ? -29.404 6.561 -24.292 1.00 41.99 24 GLU B CA 1
ATOM 2718 C C . GLU B 1 24 ? -27.906 6.847 -24.308 1.00 39.05 24 GLU B C 1
ATOM 2719 O O . GLU B 1 24 ? -27.431 7.763 -23.631 1.00 42.15 24 GLU B O 1
ATOM 2725 N N . VAL B 1 25 ? -27.158 6.024 -25.056 1.00 38.23 25 VAL B N 1
ATOM 2726 C CA . VAL B 1 25 ? -25.741 6.258 -25.311 1.00 36.38 25 VAL B CA 1
ATOM 2727 C C . VAL B 1 25 ? -25.600 7.277 -26.437 1.00 41.85 25 VAL B C 1
ATOM 2728 O O . VAL B 1 25 ? -26.326 7.224 -27.436 1.00 39.29 25 VAL B O 1
ATOM 2732 N N . SER B 1 26 ? -24.675 8.222 -26.280 1.00 42.67 26 SER B N 1
ATOM 2733 C CA . SER B 1 26 ? -24.507 9.276 -27.271 1.00 44.76 26 SER B CA 1
ATOM 2734 C C . SER B 1 26 ? -23.747 8.773 -28.487 1.00 46.28 26 SER B C 1
ATOM 2735 O O . SER B 1 26 ? -22.774 8.022 -28.364 1.00 47.64 26 SER B O 1
ATOM 2738 N N . LYS B 1 27 ? -24.191 9.215 -29.664 1.00 46.49 27 LYS B N 1
ATOM 2739 C CA . LYS B 1 27 ? -23.483 8.970 -30.913 1.00 50.62 27 LYS B CA 1
ATOM 2740 C C . LYS B 1 27 ? -22.475 10.061 -31.257 1.00 46.01 27 LYS B C 1
ATOM 2741 O O . LYS B 1 27 ? -21.607 9.835 -32.108 1.00 42.71 27 LYS B O 1
ATOM 2747 N N . LYS B 1 28 ? -22.573 11.240 -30.638 1.00 49.04 28 LYS B N 1
ATOM 2748 C CA . LYS B 1 28 ? -21.554 12.263 -30.850 1.00 45.86 28 LYS B CA 1
ATOM 2749 C C . LYS B 1 28 ? -20.252 11.859 -30.171 1.00 43.40 28 LYS B C 1
ATOM 2750 O O . LYS B 1 28 ? -19.222 11.676 -30.827 1.00 44.01 28 LYS B O 1
ATOM 2756 N N . MET B 1 29 ? -20.285 11.698 -28.853 1.00 42.99 29 MET B N 1
ATOM 2757 C CA . MET B 1 29 ? -19.166 11.091 -28.154 1.00 37.75 29 MET B CA 1
ATOM 2758 C C . MET B 1 29 ? -19.681 10.375 -26.919 1.00 36.06 29 MET B C 1
ATOM 2759 O O . MET B 1 29 ? -20.598 10.857 -26.248 1.00 38.42 29 MET B O 1
ATOM 2764 N N . HIS B 1 30 ? -19.083 9.227 -26.622 1.00 29.28 30 HIS B N 1
ATOM 2765 C CA . HIS B 1 30 ? -19.353 8.511 -25.387 1.00 30.07 30 HIS B CA 1
ATOM 2766 C C . HIS B 1 30 ? -18.030 8.123 -24.743 1.00 32.60 30 HIS B C 1
ATOM 2767 O O . HIS B 1 30 ? -17.101 7.697 -25.434 1.00 35.22 30 HIS B O 1
ATOM 2774 N N . SER B 1 31 ? -17.947 8.266 -23.421 1.00 29.72 31 SER B N 1
ATOM 2775 C CA . SER B 1 31 ? -16.714 7.980 -22.703 1.00 29.54 31 SER B CA 1
ATOM 2776 C C . SER B 1 31 ? -17.008 7.200 -21.431 1.00 30.67 31 SER B C 1
ATOM 2777 O O . SER B 1 31 ? -18.095 7.297 -20.854 1.00 30.09 31 SER B O 1
ATOM 2780 N N . LYS B 1 32 ? -16.005 6.441 -20.989 1.00 29.91 32 LYS B N 1
ATOM 2781 C CA . LYS B 1 32 ? -16.095 5.753 -19.709 1.00 32.44 32 LYS B CA 1
ATOM 2782 C C . LYS B 1 32 ? -16.014 6.731 -18.544 1.00 34.29 32 LYS B C 1
ATOM 2783 O O . LYS B 1 32 ? -16.673 6.534 -17.516 1.00 30.28 32 LYS B O 1
ATOM 2789 N N . VAL B 1 33 ? -15.210 7.785 -18.678 1.00 26.43 33 VAL B N 1
ATOM 2790 C CA . VAL B 1 33 ? -15.052 8.748 -17.595 1.00 27.43 33 VAL B CA 1
ATOM 2791 C C . VAL B 1 33 ? -14.733 10.103 -18.203 1.00 29.68 33 VAL B C 1
ATOM 2792 O O . VAL B 1 33 ? -13.842 10.227 -19.050 1.00 25.02 33 VAL B O 1
ATOM 2796 N N . VAL B 1 34 ? -15.504 11.110 -17.801 1.00 31.37 34 VAL B N 1
ATOM 2797 C CA . VAL B 1 34 ? -15.286 12.496 -18.197 1.00 25.86 34 VAL B CA 1
ATOM 2798 C C . VAL B 1 34 ? -14.956 13.297 -16.947 1.00 21.96 34 VAL B C 1
ATOM 2799 O O . VAL B 1 34 ? -15.642 13.180 -15.925 1.00 23.60 34 VAL B O 1
ATOM 2803 N N . ILE B 1 35 ? -13.878 14.068 -17.013 1.00 24.17 35 ILE B N 1
ATOM 2804 C CA . ILE B 1 35 ? -13.452 14.933 -15.921 1.00 24.06 35 ILE B CA 1
ATOM 2805 C C . ILE B 1 35 ? -13.827 16.360 -16.296 1.00 21.47 35 ILE B C 1
ATOM 2806 O O . ILE B 1 35 ? -13.447 16.851 -17.363 1.00 21.35 35 ILE B O 1
ATOM 2811 N N . ILE B 1 36 ? -14.574 17.038 -15.442 1.00 24.62 36 ILE B N 1
ATOM 2812 C CA . ILE B 1 36 ? -14.931 18.427 -15.691 1.00 21.69 36 ILE B CA 1
ATOM 2813 C C . ILE B 1 36 ? -14.084 19.296 -14.773 1.00 23.66 36 ILE B C 1
ATOM 2814 O O . ILE B 1 36 ? -14.288 19.318 -13.551 1.00 20.29 36 ILE B O 1
ATOM 2819 N N . GLY B 1 37 ? -13.138 20.025 -15.372 1.00 22.61 37 GLY B N 1
ATOM 2820 C CA . GLY B 1 37 ? -12.324 20.966 -14.626 1.00 24.19 37 GLY B CA 1
ATOM 2821 C C . GLY B 1 37 ? -10.853 20.684 -14.829 1.00 25.60 37 GLY B C 1
ATOM 2822 O O . GLY B 1 37 ? -10.468 19.535 -15.063 1.00 22.43 37 GLY B O 1
ATOM 2823 N N . SER B 1 38 ? -10.015 21.717 -14.720 1.00 21.78 38 SER B N 1
ATOM 2824 C CA . SER B 1 38 ? -8.628 21.559 -15.136 1.00 20.08 38 SER B CA 1
ATOM 2825 C C . SER B 1 38 ? -7.641 22.105 -14.129 1.00 16.02 38 SER B C 1
ATOM 2826 O O . SER B 1 38 ? -6.527 22.488 -14.517 1.00 15.94 38 SER B O 1
ATOM 2829 N N . GLY B 1 39 ? -8.016 22.181 -12.864 1.00 18.24 39 GLY B N 1
ATOM 2830 C CA . GLY B 1 39 ? -7.061 22.513 -11.835 1.00 15.35 39 GLY B CA 1
ATOM 2831 C C . GLY B 1 39 ? -6.282 21.277 -11.415 1.00 25.06 39 GLY B C 1
ATOM 2832 O O . GLY B 1 39 ? -6.333 20.218 -12.065 1.00 17.67 39 GLY B O 1
ATOM 2833 N N . PRO B 1 40 ? -5.537 21.401 -10.314 1.00 23.88 40 PRO B N 1
ATOM 2834 C CA . PRO B 1 40 ? -4.774 20.248 -9.796 1.00 22.03 40 PRO B CA 1
ATOM 2835 C C . PRO B 1 40 ? -5.618 19.001 -9.563 1.00 23.72 40 PRO B C 1
ATOM 2836 O O . PRO B 1 40 ? -5.131 17.879 -9.760 1.00 17.82 40 PRO B O 1
ATOM 2840 N N . GLY B 1 41 ? -6.866 19.166 -9.133 1.00 22.71 41 GLY B N 1
ATOM 2841 C CA . GLY B 1 41 ? -7.771 18.046 -8.971 1.00 17.18 41 GLY B CA 1
ATOM 2842 C C . GLY B 1 41 ? -8.038 17.249 -10.234 1.00 23.62 41 GLY B C 1
ATOM 2843 O O . GLY B 1 41 ? -7.820 16.029 -10.271 1.00 16.58 41 GLY B O 1
ATOM 2844 N N . GLY B 1 42 ? -8.534 17.925 -11.273 1.00 22.33 42 GLY B N 1
ATOM 2845 C CA . GLY B 1 42 ? -8.930 17.218 -12.476 1.00 15.73 42 GLY B CA 1
ATOM 2846 C C . GLY B 1 42 ? -7.761 16.593 -13.216 1.00 18.91 42 GLY B C 1
ATOM 2847 O O . GLY B 1 42 ? -7.896 15.522 -13.825 1.00 22.06 42 GLY B O 1
ATOM 2848 N N . HIS B 1 43 ? -6.602 17.253 -13.198 1.00 19.00 43 HIS B N 1
ATOM 2849 C CA . HIS B 1 43 ? -5.471 16.711 -13.943 1.00 22.84 43 HIS B CA 1
ATOM 2850 C C . HIS B 1 43 ? -4.855 15.506 -13.237 1.00 18.24 43 HIS B C 1
ATOM 2851 O O . HIS B 1 43 ? -4.407 14.567 -13.897 1.00 25.22 43 HIS B O 1
ATOM 2858 N N . THR B 1 44 ? -4.827 15.507 -11.904 1.00 21.51 44 THR B N 1
ATOM 2859 C CA . THR B 1 44 ? -4.323 14.334 -11.193 1.00 23.34 44 THR B CA 1
ATOM 2860 C C . THR B 1 44 ? -5.205 13.121 -11.460 1.00 22.10 44 THR B C 1
ATOM 2861 O O . THR B 1 44 ? -4.704 12.018 -11.713 1.00 18.97 44 THR B O 1
ATOM 2865 N N . ALA B 1 45 ? -6.525 13.315 -11.412 1.00 17.22 45 ALA B N 1
ATOM 2866 C CA . ALA B 1 45 ? -7.452 12.254 -11.781 1.00 21.55 45 ALA B CA 1
ATOM 2867 C C . ALA B 1 45 ? -7.191 11.779 -13.206 1.00 25.34 45 ALA B C 1
ATOM 2868 O O . ALA B 1 45 ? -7.185 10.568 -13.483 1.00 21.90 45 ALA B O 1
ATOM 2870 N N . ALA B 1 46 ? -6.945 12.725 -14.117 1.00 21.15 46 ALA B N 1
ATOM 2871 C CA . ALA B 1 46 ? -6.687 12.372 -15.501 1.00 22.06 46 ALA B CA 1
ATOM 2872 C C . ALA B 1 46 ? -5.449 11.503 -15.606 1.00 23.61 46 ALA B C 1
ATOM 2873 O O . ALA B 1 46 ? -5.473 10.448 -16.256 1.00 22.91 46 ALA B O 1
ATOM 2875 N N . ILE B 1 47 ? -4.359 11.933 -14.959 1.00 15.51 47 ILE B N 1
ATOM 2876 C CA . ILE B 1 47 ? -3.110 11.173 -15.000 1.00 19.21 47 ILE B CA 1
ATOM 2877 C C . ILE B 1 47 ? -3.349 9.724 -14.576 1.00 18.31 47 ILE B C 1
ATOM 2878 O O . ILE B 1 47 ? -2.928 8.789 -15.262 1.00 22.86 47 ILE B O 1
ATOM 2883 N N . TYR B 1 48 ? -4.045 9.520 -13.444 1.00 17.16 48 TYR B N 1
ATOM 2884 C CA . TYR B 1 48 ? -4.297 8.165 -12.961 1.00 19.87 48 TYR B CA 1
ATOM 2885 C C . TYR B 1 48 ? -5.196 7.381 -13.918 1.00 26.99 48 TYR B C 1
ATOM 2886 O O . TYR B 1 48 ? -4.942 6.203 -14.175 1.00 21.03 48 TYR B O 1
ATOM 2895 N N . LEU B 1 49 ? -6.241 8.009 -14.466 1.00 21.40 49 LEU B N 1
ATOM 2896 C CA . LEU B 1 49 ? -7.163 7.254 -15.309 1.00 27.20 49 LEU B CA 1
ATOM 2897 C C . LEU B 1 49 ? -6.555 6.958 -16.682 1.00 28.06 49 LEU B C 1
ATOM 2898 O O . LEU B 1 49 ? -6.785 5.884 -17.250 1.00 30.64 49 LEU B O 1
ATOM 2903 N N . ALA B 1 50 ? -5.788 7.902 -17.236 1.00 20.24 50 ALA B N 1
ATOM 2904 C CA . ALA B 1 50 ? -5.077 7.635 -18.481 1.00 27.54 50 ALA B CA 1
ATOM 2905 C C . ALA B 1 50 ? -4.092 6.483 -18.309 1.00 27.44 50 ALA B C 1
ATOM 2906 O O . ALA B 1 50 ? -4.007 5.591 -19.162 1.00 25.68 50 ALA B O 1
ATOM 2908 N N . ARG B 1 51 ? -3.343 6.492 -17.207 1.00 27.01 51 ARG B N 1
ATOM 2909 C CA . ARG B 1 51 ? -2.373 5.440 -16.940 1.00 29.16 51 ARG B CA 1
ATOM 2910 C C . ARG B 1 51 ? -3.063 4.098 -16.740 1.00 36.48 51 ARG B C 1
ATOM 2911 O O . ARG B 1 51 ? -2.512 3.050 -17.102 1.00 27.92 51 ARG B O 1
ATOM 2919 N N . ALA B 1 52 ? -4.274 4.120 -16.203 1.00 36.03 52 ALA B N 1
ATOM 2920 C CA . ALA B 1 52 ? -5.107 2.946 -16.092 1.00 33.63 52 ALA B CA 1
ATOM 2921 C C . ALA B 1 52 ? -5.763 2.564 -17.428 1.00 34.02 52 ALA B C 1
ATOM 2922 O O . ALA B 1 52 ? -6.619 1.673 -17.464 1.00 37.00 52 ALA B O 1
ATOM 2924 N N . ASN B 1 53 ? -5.343 3.237 -18.498 1.00 35.75 53 ASN B N 1
ATOM 2925 C CA . ASN B 1 53 ? -5.831 2.997 -19.860 1.00 41.45 53 ASN B CA 1
ATOM 2926 C C . ASN B 1 53 ? -7.342 3.154 -19.961 1.00 33.40 53 ASN B C 1
ATOM 2927 O O . ASN B 1 53 ? -7.998 2.483 -20.754 1.00 31.96 53 ASN B O 1
ATOM 2932 N N . LEU B 1 54 ? -7.916 4.043 -19.166 1.00 38.19 54 LEU B N 1
ATOM 2933 C CA . LEU B 1 54 ? -9.347 4.275 -19.241 1.00 33.89 54 LEU B CA 1
ATOM 2934 C C . LEU B 1 54 ? -9.709 5.345 -20.258 1.00 32.99 54 LEU B C 1
ATOM 2935 O O . LEU B 1 54 ? -10.899 5.588 -20.474 1.00 35.36 54 LEU B O 1
ATOM 2940 N N . GLU B 1 55 ? -8.709 5.956 -20.917 1.00 32.80 55 GLU B N 1
ATOM 2941 C CA . GLU B 1 55 ? -8.872 7.050 -21.870 1.00 33.92 55 GLU B CA 1
ATOM 2942 C C . GLU B 1 55 ? -9.819 8.138 -21.352 1.00 32.08 55 GLU B C 1
ATOM 2943 O O . GLU B 1 55 ? -10.884 8.384 -21.939 1.00 30.05 55 GLU B O 1
ATOM 2949 N N . PRO B 1 56 ? -9.451 8.830 -20.274 1.00 23.76 56 PRO B N 1
ATOM 2950 C CA . PRO B 1 56 ? -10.318 9.894 -19.753 1.00 24.49 56 PRO B CA 1
ATOM 2951 C C . PRO B 1 56 ? -10.439 11.063 -20.718 1.00 26.14 56 PRO B C 1
ATOM 2952 O O . PRO B 1 56 ? -9.510 11.417 -21.450 1.00 22.54 56 PRO B O 1
ATOM 2956 N N . VAL B 1 57 ? -11.617 11.657 -20.713 1.00 25.72 57 VAL B N 1
ATOM 2957 C CA . VAL B 1 57 ? -11.849 12.940 -21.353 1.00 24.95 57 VAL B CA 1
ATOM 2958 C C . VAL B 1 57 ? -11.897 14.007 -20.264 1.00 21.35 57 VAL B C 1
ATOM 2959 O O . VAL B 1 57 ? -12.612 13.854 -19.268 1.00 23.71 57 VAL B O 1
ATOM 2963 N N . LEU B 1 58 ? -11.114 15.071 -20.438 1.00 18.78 58 LEU B N 1
ATOM 2964 C CA . LEU B 1 58 ? -11.053 16.180 -19.492 1.00 22.67 58 LEU B CA 1
ATOM 2965 C C . LEU B 1 58 ? -11.423 17.470 -20.218 1.00 27.40 58 LEU B C 1
ATOM 2966 O O . LEU B 1 58 ? -10.744 17.879 -21.170 1.00 24.19 58 LEU B O 1
ATOM 2971 N N . TYR B 1 59 ? -12.484 18.115 -19.754 1.00 25.20 59 TYR B N 1
ATOM 2972 C CA . TYR B 1 59 ? -12.875 19.429 -20.239 1.00 24.71 59 TYR B CA 1
ATOM 2973 C C . TYR B 1 59 ? -12.178 20.478 -19.386 1.00 27.57 59 TYR B C 1
ATOM 2974 O O . TYR B 1 59 ? -12.404 20.558 -18.170 1.00 25.61 59 TYR B O 1
ATOM 2983 N N . GLU B 1 60 ? -11.292 21.247 -20.009 1.00 22.09 60 GLU B N 1
ATOM 2984 C CA . GLU B 1 60 ? -10.468 22.178 -19.262 1.00 24.50 60 GLU B CA 1
ATOM 2985 C C . GLU B 1 60 ? -11.065 23.569 -19.265 1.00 25.43 60 GLU B C 1
ATOM 2986 O O . GLU B 1 60 ? -10.515 24.473 -18.626 1.00 21.76 60 GLU B O 1
ATOM 2992 N N . GLY B 1 61 ? -12.190 23.745 -19.951 1.00 26.46 61 GLY B N 1
ATOM 2993 C CA . GLY B 1 61 ? -12.921 24.995 -19.948 1.00 30.64 61 GLY B CA 1
ATOM 2994 C C . GLY B 1 61 ? -12.432 25.959 -21.013 1.00 32.01 61 GLY B C 1
ATOM 2995 O O . GLY B 1 61 ? -11.297 25.896 -21.486 1.00 32.96 61 GLY B O 1
ATOM 2996 N N . MET B 1 62 ? -13.322 26.865 -21.404 1.00 27.19 62 MET B N 1
ATOM 2997 C CA . MET B 1 62 ? -12.929 28.018 -22.204 1.00 26.27 62 MET B CA 1
ATOM 2998 C C . MET B 1 62 ? -13.082 29.242 -21.308 1.00 26.09 62 MET B C 1
ATOM 2999 O O . MET B 1 62 ? -14.098 29.930 -21.325 1.00 33.33 62 MET B O 1
ATOM 3004 N N . LEU B 1 63 ? -12.059 29.488 -20.492 1.00 27.53 63 LEU B N 1
ATOM 3005 C CA . LEU B 1 63 ? -12.088 30.541 -19.476 1.00 27.39 63 LEU B CA 1
ATOM 3006 C C . LEU B 1 63 ? -13.241 30.339 -18.491 1.00 27.72 63 LEU B C 1
ATOM 3007 O O . LEU B 1 63 ? -13.838 31.302 -18.000 1.00 37.33 63 LEU B O 1
ATOM 3012 N N . ALA B 1 64 ? -13.555 29.082 -18.195 1.00 23.64 64 ALA B N 1
ATOM 3013 C CA . ALA B 1 64 ? -14.617 28.760 -17.247 1.00 27.90 64 ALA B CA 1
ATOM 3014 C C . ALA B 1 64 ? -14.295 29.319 -15.870 1.00 25.18 64 ALA B C 1
ATOM 3015 O O . ALA B 1 64 ? -13.165 29.205 -15.390 1.00 26.56 64 ALA B O 1
ATOM 3017 N N . ASN B 1 65 ? -15.300 29.914 -15.224 1.00 33.27 65 ASN B N 1
ATOM 3018 C CA . ASN B 1 65 ? -15.175 30.567 -13.918 1.00 34.11 65 ASN B CA 1
ATOM 3019 C C . ASN B 1 65 ? -14.274 31.787 -13.953 1.00 30.04 65 ASN B C 1
ATOM 3020 O O . ASN B 1 65 ? -13.833 32.246 -12.893 1.00 31.77 65 ASN B O 1
ATOM 3025 N N . GLY B 1 66 ? -13.956 32.311 -15.130 1.00 31.21 66 GLY B N 1
ATOM 3026 C CA . GLY B 1 66 ? -13.007 33.403 -15.206 1.00 18.70 66 GLY B CA 1
ATOM 3027 C C . GLY B 1 66 ? -11.549 33.005 -15.076 1.00 36.17 66 GLY B C 1
ATOM 3028 O O . GLY B 1 66 ? -10.705 33.892 -14.918 1.00 23.58 66 GLY B O 1
ATOM 3029 N N . PHE B 1 67 ? -11.220 31.706 -15.136 1.00 32.29 67 PHE B N 1
ATOM 3030 C CA . PHE B 1 67 ? -9.838 31.232 -15.081 1.00 29.93 67 PHE B CA 1
ATOM 3031 C C . PHE B 1 67 ? -9.482 30.502 -16.369 1.00 23.92 67 PHE B C 1
ATOM 3032 O O . PHE B 1 67 ? -10.290 29.743 -16.906 1.00 23.12 67 PHE B O 1
ATOM 3040 N N . ALA B 1 68 ? -8.261 30.730 -16.850 1.00 20.66 68 ALA B N 1
ATOM 3041 C CA . ALA B 1 68 ? -7.729 29.949 -17.949 1.00 19.25 68 ALA B CA 1
ATOM 3042 C C . ALA B 1 68 ? -7.581 28.482 -17.525 1.00 24.49 68 ALA B C 1
ATOM 3043 O O . ALA B 1 68 ? -7.518 28.180 -16.328 1.00 19.58 68 ALA B O 1
ATOM 3045 N N . PRO B 1 69 ? -7.535 27.554 -18.494 1.00 21.97 69 PRO B N 1
ATOM 3046 C CA . PRO B 1 69 ? -7.269 26.146 -18.164 1.00 17.52 69 PRO B CA 1
ATOM 3047 C C . PRO B 1 69 ? -6.066 26.037 -17.249 1.00 23.22 69 PRO B C 1
ATOM 3048 O O . PRO B 1 69 ? -5.056 26.717 -17.441 1.00 23.59 69 PRO B O 1
ATOM 3052 N N . GLY B 1 70 ? -6.181 25.193 -16.236 1.00 20.85 70 GLY B N 1
ATOM 3053 C CA . GLY B 1 70 ? -5.176 25.114 -15.200 1.00 16.12 70 GLY B CA 1
ATOM 3054 C C . GLY B 1 70 ? -5.649 25.634 -13.869 1.00 15.85 70 GLY B C 1
ATOM 3055 O O . GLY B 1 70 ? -5.110 25.222 -12.831 1.00 23.48 70 GLY B O 1
ATOM 3056 N N . GLY B 1 71 ? -6.650 26.509 -13.868 1.00 16.08 71 GLY B N 1
ATOM 3057 C CA . GLY B 1 71 ? -7.377 26.825 -12.659 1.00 22.41 71 GLY B CA 1
ATOM 3058 C C . GLY B 1 71 ? -6.862 28.051 -11.937 1.00 22.82 71 GLY B C 1
ATOM 3059 O O . GLY B 1 71 ? -6.166 28.902 -12.494 1.00 22.58 71 GLY B O 1
ATOM 3060 N N . GLN B 1 72 ? -7.192 28.109 -10.643 1.00 15.52 72 GLN B N 1
ATOM 3061 C CA . GLN B 1 72 ? -6.867 29.282 -9.830 1.00 22.28 72 GLN B CA 1
ATOM 3062 C C . GLN B 1 72 ? -5.375 29.607 -9.856 1.00 26.46 72 GLN B C 1
ATOM 3063 O O . GLN B 1 72 ? -4.992 30.786 -9.826 1.00 26.10 72 GLN B O 1
ATOM 3069 N N . LEU B 1 73 ? -4.514 28.584 -9.923 1.00 20.55 73 LEU B N 1
ATOM 3070 C CA . LEU B 1 73 ? -3.077 28.845 -9.880 1.00 24.41 73 LEU B CA 1
ATOM 3071 C C . LEU B 1 73 ? -2.593 29.655 -11.071 1.00 25.28 73 LEU B C 1
ATOM 3072 O O . LEU B 1 73 ? -1.476 30.183 -11.038 1.00 24.59 73 LEU B O 1
ATOM 3077 N N . THR B 1 74 ? -3.386 29.755 -12.129 1.00 24.07 74 THR B N 1
ATOM 3078 C CA . THR B 1 74 ? -2.920 30.576 -13.233 1.00 24.18 74 THR B CA 1
ATOM 3079 C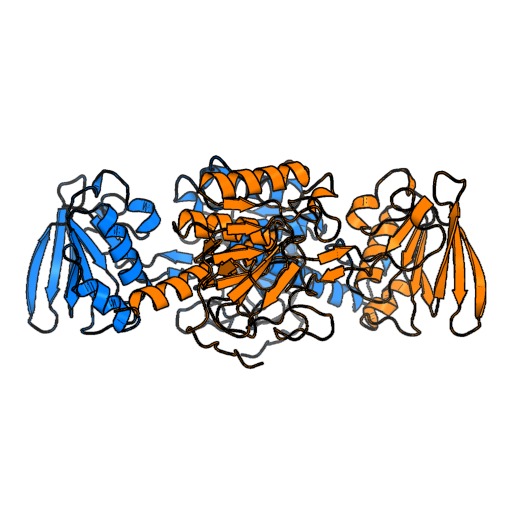 C . THR B 1 74 ? -2.923 32.070 -12.895 1.00 18.52 74 THR B C 1
ATOM 3080 O O . THR B 1 74 ? -2.472 32.854 -13.724 1.00 23.15 74 THR B O 1
ATOM 3084 N N . THR B 1 75 ? -3.398 32.490 -11.716 1.00 17.65 75 THR B N 1
ATOM 3085 C CA . THR B 1 75 ? -3.303 33.890 -11.312 1.00 21.74 75 THR B CA 1
ATOM 3086 C C . THR B 1 75 ? -2.325 34.126 -10.168 1.00 22.05 75 THR B C 1
ATOM 3087 O O . THR B 1 75 ? -2.421 35.148 -9.492 1.00 24.69 75 THR B O 1
ATOM 3091 N N . THR B 1 76 ? -1.386 33.220 -9.931 1.00 23.58 76 THR B N 1
ATOM 3092 C CA . THR B 1 76 ? -0.314 33.509 -8.993 1.00 21.91 76 THR B CA 1
ATOM 3093 C C . THR B 1 76 ? 1.029 33.229 -9.656 1.00 23.93 76 THR B C 1
ATOM 3094 O O . THR B 1 76 ? 1.171 32.283 -10.442 1.00 23.56 76 THR B O 1
ATOM 3098 N N . THR B 1 77 ? 2.014 34.060 -9.344 1.00 25.82 77 THR B N 1
ATOM 3099 C CA . THR B 1 77 ? 3.331 33.939 -9.953 1.00 24.09 77 THR B CA 1
ATOM 3100 C C . THR B 1 77 ? 4.278 33.057 -9.160 1.00 28.55 77 THR B C 1
ATOM 3101 O O . THR B 1 77 ? 5.386 32.781 -9.640 1.00 28.17 77 THR B O 1
ATOM 3105 N N . ASP B 1 78 ? 3.880 32.614 -7.971 1.00 22.13 78 ASP B N 1
ATOM 3106 C CA . ASP B 1 78 ? 4.815 31.977 -7.047 1.00 25.72 78 ASP B CA 1
ATOM 3107 C C . ASP B 1 78 ? 4.071 30.908 -6.258 1.00 25.81 78 ASP B C 1
ATOM 3108 O O . ASP B 1 78 ? 3.299 31.242 -5.353 1.00 30.13 78 ASP B O 1
ATOM 3113 N N . VAL B 1 79 ? 4.285 29.635 -6.596 1.00 24.08 79 VAL B N 1
ATOM 3114 C CA . VAL B 1 79 ? 3.796 28.519 -5.788 1.00 21.75 79 VAL B CA 1
ATOM 3115 C C . VAL B 1 79 ? 5.001 27.920 -5.076 1.00 23.76 79 VAL B C 1
ATOM 3116 O O . VAL B 1 79 ? 5.964 27.485 -5.722 1.00 20.88 79 VAL B O 1
ATOM 3120 N N . GLU B 1 80 ? 4.962 27.943 -3.740 1.00 20.15 80 GLU B N 1
ATOM 3121 C CA . GLU B 1 80 ? 6.102 27.606 -2.898 1.00 21.83 80 GLU B CA 1
ATOM 3122 C C . GLU B 1 80 ? 5.872 26.402 -2.012 1.00 23.54 80 GLU B C 1
ATOM 3123 O O . GLU B 1 80 ? 6.846 25.860 -1.489 1.00 18.85 80 GLU B O 1
ATOM 3129 N N . ASN B 1 81 ? 4.618 26.004 -1.796 1.00 13.47 81 ASN B N 1
ATOM 3130 C CA . ASN B 1 81 ? 4.238 24.916 -0.914 1.00 22.61 81 ASN B CA 1
ATOM 3131 C C . ASN B 1 81 ? 3.651 23.721 -1.674 1.00 24.64 81 ASN B C 1
ATOM 3132 O O . ASN B 1 81 ? 2.953 22.894 -1.073 1.00 21.73 81 ASN B O 1
ATOM 3137 N N . PHE B 1 82 ? 3.884 23.610 -2.983 1.00 13.30 82 PHE B N 1
ATOM 3138 C CA . PHE B 1 82 ? 3.583 22.349 -3.649 1.00 17.23 82 PHE B CA 1
ATOM 3139 C C . PHE B 1 82 ? 4.832 21.490 -3.615 1.00 13.26 82 PHE B C 1
ATOM 3140 O O . PHE B 1 82 ? 5.819 21.821 -4.302 1.00 18.80 82 PHE B O 1
ATOM 3148 N N . PRO B 1 83 ? 4.836 20.388 -2.864 1.00 19.56 83 PRO B N 1
ATOM 3149 C CA . PRO B 1 83 ? 6.058 19.587 -2.712 1.00 18.94 83 PRO B CA 1
ATOM 3150 C C . PRO B 1 83 ? 6.529 19.004 -4.034 1.00 20.02 83 PRO B C 1
ATOM 3151 O O . PRO B 1 83 ? 5.732 18.527 -4.845 1.00 22.87 83 PR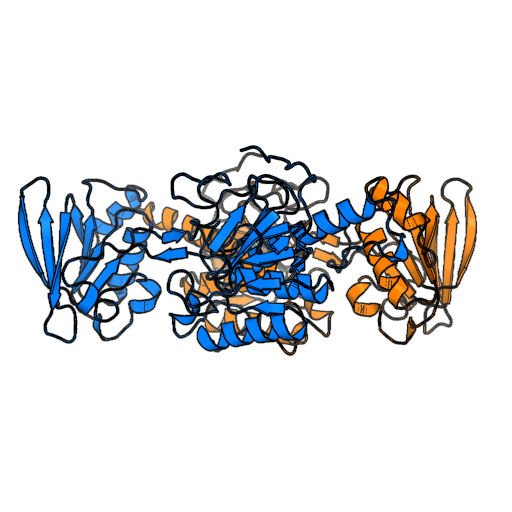O B O 1
ATOM 3155 N N . GLY B 1 84 ? 7.850 19.011 -4.218 1.00 23.88 84 GLY B N 1
ATOM 3156 C CA . GLY B 1 84 ? 8.505 18.620 -5.449 1.00 19.53 84 GLY B CA 1
ATOM 3157 C C . GLY B 1 84 ? 9.158 19.776 -6.184 1.00 26.33 84 GLY B C 1
ATOM 3158 O O . GLY B 1 84 ? 9.862 19.544 -7.174 1.00 26.76 84 GLY B O 1
ATOM 3159 N N . PHE B 1 85 ? 8.922 21.011 -5.744 1.00 24.20 85 PHE B N 1
ATOM 3160 C CA . PHE B 1 85 ? 9.438 22.219 -6.389 1.00 22.49 85 PHE B CA 1
ATOM 3161 C C . PHE B 1 85 ? 10.126 23.054 -5.325 1.00 26.13 85 PHE B C 1
ATOM 3162 O O . PHE B 1 85 ? 9.594 24.075 -4.881 1.00 25.33 85 PHE B O 1
ATOM 3170 N N . PRO B 1 86 ? 11.300 22.620 -4.863 1.00 31.61 86 PRO B N 1
ATOM 3171 C CA . PRO B 1 86 ? 11.945 23.314 -3.739 1.00 30.42 86 PRO B CA 1
ATOM 3172 C C . PRO B 1 86 ? 12.369 24.725 -4.067 1.00 30.97 86 PRO B C 1
ATOM 3173 O O . PRO B 1 86 ? 12.633 25.504 -3.151 1.00 30.26 86 PRO B O 1
ATOM 3177 N N . GLU B 1 87 ? 12.460 25.078 -5.339 1.00 32.64 87 GLU B N 1
ATOM 3178 C CA . GLU B 1 87 ? 12.838 26.422 -5.724 1.00 40.43 87 GLU B CA 1
ATOM 3179 C C . GLU B 1 87 ? 11.635 27.224 -6.175 1.00 32.28 87 GLU B C 1
ATOM 3180 O O . GLU B 1 87 ? 11.796 28.329 -6.690 1.00 27.91 87 GLU B O 1
ATOM 3186 N N . GLY B 1 88 ? 10.432 26.714 -5.948 1.00 21.71 88 GLY B N 1
ATOM 3187 C CA . GLY B 1 88 ? 9.236 27.394 -6.388 1.00 27.08 88 GLY B CA 1
ATOM 3188 C C . GLY B 1 88 ? 9.025 27.269 -7.885 1.00 31.32 88 GLY B C 1
ATOM 3189 O O . GLY B 1 88 ? 9.881 26.798 -8.634 1.00 30.09 88 GLY B O 1
ATOM 3190 N N . VAL B 1 89 ? 7.845 27.715 -8.320 1.00 29.75 89 VAL B N 1
ATOM 3191 C CA . VAL B 1 89 ? 7.417 27.619 -9.712 1.00 27.69 89 VAL B CA 1
ATOM 3192 C C . VAL B 1 89 ? 6.229 28.561 -9.872 1.00 28.81 89 VAL B C 1
ATOM 3193 O O . VAL B 1 89 ? 5.492 28.816 -8.915 1.00 28.63 89 VAL B O 1
ATOM 3197 N N . THR B 1 90 ? 6.062 29.119 -11.070 1.00 25.18 90 THR B N 1
ATOM 3198 C CA . THR B 1 90 ? 4.856 29.912 -11.291 1.00 25.20 90 THR B CA 1
ATOM 3199 C C . THR B 1 90 ? 3.654 28.992 -11.471 1.00 23.02 90 THR B C 1
ATOM 3200 O O . THR B 1 90 ? 3.785 27.830 -11.874 1.00 27.06 90 THR B O 1
ATOM 3204 N N . GLY B 1 91 ? 2.473 29.523 -11.145 1.00 19.51 91 GLY B N 1
ATOM 3205 C CA . GLY B 1 91 ? 1.263 28.723 -11.227 1.00 24.02 91 GLY B CA 1
ATOM 3206 C C . GLY B 1 91 ? 0.956 28.250 -12.638 1.00 24.92 91 GLY B C 1
ATOM 3207 O O . GLY B 1 91 ? 0.484 27.128 -12.836 1.00 23.73 91 GLY B O 1
ATOM 3208 N N . THR B 1 92 ? 1.227 29.094 -13.638 1.00 23.40 92 THR B N 1
ATOM 3209 C CA . THR B 1 92 ? 0.961 28.692 -15.017 1.00 26.32 92 THR B CA 1
ATOM 3210 C C . THR B 1 92 ? 1.984 27.670 -15.501 1.00 24.69 92 THR B C 1
ATOM 3211 O O . THR B 1 92 ? 1.648 26.764 -16.270 1.00 24.58 92 THR B O 1
ATOM 3215 N N . GLU B 1 93 ? 3.238 27.789 -15.059 1.00 25.02 93 GLU B N 1
ATOM 3216 C CA . GLU B 1 93 ? 4.206 26.756 -15.393 1.00 26.34 93 GLU B CA 1
ATOM 3217 C C . GLU B 1 93 ? 3.862 25.452 -14.692 1.00 23.12 93 GLU B C 1
ATOM 3218 O O . GLU B 1 93 ? 3.926 24.376 -15.295 1.00 25.71 93 GLU B O 1
ATOM 3224 N N . MET B 1 94 ? 3.466 25.531 -13.425 1.00 25.92 94 MET B N 1
ATOM 3225 C CA . MET B 1 94 ? 3.091 24.316 -12.711 1.00 25.62 94 MET B CA 1
ATOM 3226 C C . MET B 1 94 ? 1.938 23.595 -13.414 1.00 25.60 94 MET B C 1
ATOM 3227 O O . MET B 1 94 ? 2.002 22.381 -13.640 1.00 19.67 94 MET B O 1
ATOM 3232 N N . MET B 1 95 ? 0.882 24.331 -13.795 1.00 19.51 95 MET B N 1
ATOM 3233 C CA . MET B 1 95 ? -0.270 23.672 -14.401 1.00 22.64 95 MET B CA 1
ATOM 3234 C C . MET B 1 95 ? -0.030 23.290 -15.860 1.00 23.88 95 MET B C 1
ATOM 3235 O O . MET B 1 95 ? -0.658 22.348 -16.361 1.00 22.57 95 MET B O 1
ATOM 3240 N N . ASP B 1 96 ? 0.875 23.979 -16.549 1.00 17.07 96 ASP B N 1
ATOM 3241 C CA . ASP B 1 96 ? 1.330 23.470 -17.836 1.00 21.17 96 ASP B CA 1
ATOM 3242 C C . ASP B 1 96 ? 1.997 22.094 -17.690 1.00 21.29 96 ASP B C 1
ATOM 3243 O O . ASP B 1 96 ? 1.820 21.206 -18.538 1.00 17.52 96 ASP B O 1
ATOM 3248 N N . LYS B 1 97 ? 2.780 21.898 -16.629 1.00 20.71 97 LYS B N 1
ATOM 3249 C CA . LYS B 1 97 ? 3.380 20.583 -16.408 1.00 15.61 97 LYS B CA 1
ATOM 3250 C C . LYS B 1 97 ? 2.310 19.535 -16.122 1.00 23.13 97 LYS B C 1
ATOM 3251 O O . LYS B 1 97 ? 2.393 18.410 -16.626 1.00 29.25 97 LYS B O 1
ATOM 3257 N N . PHE B 1 98 ? 1.303 19.876 -15.303 1.00 25.08 98 PHE B N 1
ATOM 3258 C CA . PHE B 1 98 ? 0.196 18.947 -15.057 1.00 26.33 98 PHE B CA 1
ATOM 3259 C C . PHE B 1 98 ? -0.466 18.562 -16.370 1.00 24.67 98 PHE B C 1
ATOM 3260 O O . PHE B 1 98 ? -0.767 17.388 -16.613 1.00 18.03 98 PHE B O 1
ATOM 3268 N N . ARG B 1 99 ? -0.721 19.558 -17.225 1.00 18.47 99 ARG B N 1
ATOM 3269 C CA . ARG B 1 99 ? -1.407 19.293 -18.480 1.00 18.55 99 ARG B CA 1
ATOM 3270 C C . ARG B 1 99 ? -0.565 18.400 -19.367 1.00 25.86 99 ARG B C 1
ATOM 3271 O O . ARG B 1 99 ? -1.084 17.491 -20.028 1.00 23.77 99 ARG B O 1
ATOM 3279 N N . ALA B 1 100 ? 0.742 18.640 -19.388 1.00 19.61 100 ALA B N 1
ATOM 3280 C CA . ALA B 1 100 ? 1.608 17.821 -20.222 1.00 22.14 100 ALA B CA 1
ATOM 3281 C C . ALA B 1 100 ? 1.607 16.369 -19.745 1.00 25.82 100 ALA B C 1
ATOM 3282 O O . ALA B 1 100 ? 1.642 15.437 -20.560 1.00 26.04 100 ALA B O 1
ATOM 3284 N N . GLN B 1 101 ? 1.529 16.162 -18.428 1.00 27.11 101 GLN B N 1
ATOM 3285 C CA . GLN B 1 101 ? 1.518 14.811 -17.880 1.00 24.46 101 GLN B CA 1
ATOM 3286 C C . GLN B 1 101 ? 0.212 14.099 -18.211 1.00 32.00 101 GLN B C 1
ATOM 3287 O O . GLN B 1 101 ? 0.222 12.927 -18.603 1.00 23.74 101 GLN B O 1
ATOM 3293 N N . SER B 1 102 ? -0.920 14.792 -18.059 1.00 30.55 102 SER B N 1
ATOM 3294 C CA . SER B 1 102 ? -2.207 14.225 -18.451 1.00 27.04 102 SER B CA 1
ATOM 3295 C C . SER B 1 102 ? -2.197 13.788 -19.911 1.00 28.96 102 SER B C 1
ATOM 3296 O O . SER B 1 102 ? -2.681 12.701 -20.254 1.00 25.09 102 SER B O 1
ATOM 3299 N N . GLU B 1 103 ? -1.655 14.630 -20.790 1.00 23.48 103 GLU B N 1
ATOM 3300 C CA . GLU B 1 103 ? -1.699 14.301 -22.203 1.00 30.49 103 GLU B CA 1
ATOM 3301 C C . GLU B 1 103 ? -0.655 13.258 -22.563 1.00 26.75 103 GLU B C 1
ATOM 3302 O O . GLU B 1 103 ? -0.877 12.479 -23.487 1.00 27.02 103 GLU B O 1
ATOM 3308 N N . ARG B 1 104 ? 0.458 13.200 -21.829 1.00 24.23 104 ARG B N 1
ATOM 3309 C CA . ARG B 1 104 ? 1.475 12.194 -22.118 1.00 26.91 104 ARG B CA 1
ATOM 3310 C C . ARG B 1 104 ? 0.895 10.791 -22.051 1.00 29.54 104 ARG B C 1
ATOM 3311 O O . ARG B 1 104 ? 1.170 9.958 -22.912 1.00 28.49 104 ARG B O 1
ATOM 3319 N N . PHE B 1 105 ? 0.069 10.516 -21.051 1.00 32.06 105 PHE B N 1
ATOM 3320 C CA . PHE B 1 105 ? -0.478 9.183 -20.875 1.00 26.44 105 PHE B CA 1
ATOM 3321 C C . PHE B 1 105 ? -1.818 8.982 -21.581 1.00 28.63 105 PHE B C 1
ATOM 3322 O O . PHE B 1 105 ? -2.463 7.953 -21.373 1.00 25.21 105 PHE B O 1
ATOM 3330 N N . GLY B 1 106 ? -2.239 9.917 -22.428 1.00 27.46 106 GLY B N 1
ATOM 3331 C CA . GLY B 1 106 ? -3.361 9.684 -23.311 1.00 26.98 106 GLY B CA 1
ATOM 3332 C C . GLY B 1 106 ? -4.679 10.345 -22.954 1.00 28.60 106 GLY B C 1
ATOM 3333 O O . GLY B 1 106 ? -5.704 9.970 -23.528 1.00 27.46 106 GLY B O 1
ATOM 3334 N N . THR B 1 107 ? -4.691 11.311 -22.044 1.00 28.01 107 THR B N 1
ATOM 3335 C CA . THR B 1 107 ? -5.912 12.073 -21.799 1.00 18.08 107 THR B CA 1
ATOM 3336 C C . THR B 1 107 ? -6.340 12.809 -23.063 1.00 23.34 107 THR B C 1
ATOM 3337 O O . THR B 1 107 ? -5.521 13.413 -23.761 1.00 28.00 107 THR B O 1
ATOM 3341 N N . LYS B 1 108 ? -7.629 12.746 -23.378 1.00 23.25 108 LYS B N 1
ATOM 3342 C CA . LYS B 1 108 ? -8.185 13.594 -24.428 1.00 24.01 108 LYS B CA 1
ATOM 3343 C C . LYS B 1 108 ? -8.606 14.906 -23.767 1.00 27.17 108 LYS B C 1
ATOM 3344 O O . LYS B 1 108 ? -9.593 14.931 -23.027 1.00 21.81 108 LYS B O 1
ATOM 3350 N N . ILE B 1 109 ? -7.855 15.988 -24.015 1.00 19.43 109 ILE B N 1
ATOM 3351 C CA . ILE B 1 109 ? -8.077 17.270 -23.349 1.00 25.12 109 ILE B CA 1
ATOM 3352 C C . ILE B 1 109 ? -8.807 18.208 -24.295 1.00 27.87 109 ILE B C 1
ATOM 3353 O O . ILE B 1 109 ? -8.281 18.565 -25.353 1.00 32.06 109 ILE B O 1
ATOM 3358 N N . ILE B 1 110 ? -9.997 18.647 -23.894 1.00 28.64 110 ILE B N 1
ATOM 3359 C CA . ILE B 1 110 ? -10.870 19.448 -24.742 1.00 23.32 110 ILE B CA 1
ATOM 3360 C C . ILE B 1 110 ? -11.061 20.815 -24.100 1.00 25.70 110 ILE B C 1
ATOM 3361 O O . ILE B 1 110 ? -11.452 20.908 -22.931 1.00 29.42 110 ILE B O 1
ATOM 3366 N N . THR B 1 111 ? -10.793 21.874 -24.864 1.00 22.16 111 THR B N 1
ATOM 3367 C CA . THR B 1 111 ? -10.867 23.238 -24.329 1.00 26.40 111 THR B CA 1
ATOM 3368 C C . THR B 1 111 ? -12.291 23.778 -24.469 1.00 23.94 111 THR B C 1
ATOM 3369 O O . THR B 1 111 ? -12.591 24.647 -25.281 1.00 24.77 111 THR B O 1
ATOM 3373 N N . GLU B 1 112 ? -13.182 23.225 -23.655 1.00 26.42 112 GLU B N 1
ATOM 3374 C CA . GLU B 1 112 ? -14.589 23.579 -23.694 1.00 27.10 112 GLU B CA 1
ATOM 3375 C C . GLU B 1 112 ? -15.108 23.642 -22.273 1.00 33.18 112 GLU B C 1
ATOM 3376 O O . GLU B 1 112 ? -14.684 22.867 -21.408 1.00 33.03 112 GLU B O 1
ATOM 3382 N N . THR B 1 113 ? -16.019 24.574 -22.042 1.00 27.62 113 THR B N 1
ATOM 3383 C CA . THR B 1 113 ? -16.775 24.601 -20.803 1.00 28.03 113 THR B CA 1
ATOM 3384 C C . THR B 1 113 ? -17.969 23.663 -20.926 1.00 24.63 113 THR B C 1
ATOM 3385 O O . THR B 1 113 ? -18.762 23.775 -21.867 1.00 24.24 113 THR B O 1
ATOM 3389 N N . VAL B 1 114 ? -18.105 22.741 -19.978 1.00 21.97 114 VAL B N 1
ATOM 3390 C CA . VAL B 1 114 ? -19.340 21.974 -19.908 1.00 25.92 114 VAL B CA 1
ATOM 3391 C C . VAL B 1 114 ? -20.435 22.870 -19.347 1.00 31.72 114 VAL B C 1
ATOM 3392 O O . VAL B 1 114 ? -20.302 23.441 -18.257 1.00 33.67 114 VAL B O 1
ATOM 3396 N N . ALA B 1 115 ? -21.517 23.016 -20.104 1.00 28.49 115 ALA B N 1
ATOM 3397 C CA . ALA B 1 115 ? -22.600 23.929 -19.764 1.00 30.03 115 ALA B CA 1
ATOM 3398 C C . ALA B 1 115 ? -23.765 23.257 -19.054 1.00 29.77 115 ALA B C 1
ATOM 3399 O O . ALA B 1 115 ? -24.471 23.922 -18.295 1.00 31.87 115 ALA B O 1
ATOM 3401 N N . ARG B 1 116 ? -23.982 21.961 -19.263 1.00 26.90 116 ARG B N 1
ATOM 3402 C CA . ARG B 1 116 ? -25.165 21.309 -18.725 1.00 30.12 116 ARG B CA 1
ATOM 3403 C C . ARG B 1 116 ? -24.867 19.842 -18.500 1.00 33.46 116 ARG B C 1
ATOM 3404 O O . ARG B 1 116 ? -24.218 19.200 -19.332 1.00 29.24 116 ARG B O 1
ATOM 3412 N N . VAL B 1 117 ? -25.371 19.313 -17.389 1.00 36.66 117 VAL B N 1
ATOM 3413 C CA . VAL B 1 117 ? -25.242 17.894 -17.073 1.00 38.23 117 VAL B CA 1
ATOM 3414 C C . VAL B 1 117 ? -26.597 17.363 -16.602 1.00 36.24 117 VAL B C 1
ATOM 3415 O O . VAL B 1 117 ? -27.343 18.054 -15.900 1.00 34.29 117 VAL B O 1
ATOM 3419 N N . ASP B 1 118 ? -26.932 16.146 -17.022 1.00 36.17 118 ASP B N 1
ATOM 3420 C CA . ASP B 1 118 ? -28.167 15.477 -16.616 1.00 38.59 118 ASP B CA 1
ATOM 3421 C C . ASP B 1 118 ? -27.774 14.175 -15.921 1.00 36.50 118 ASP B C 1
ATOM 3422 O O . ASP B 1 118 ? -27.440 13.186 -16.586 1.00 35.73 118 ASP B O 1
ATOM 3427 N N . LEU B 1 119 ? -27.845 14.169 -14.586 1.00 36.21 119 LEU B N 1
ATOM 3428 C CA . LEU B 1 119 ? -27.445 13.019 -13.778 1.00 40.30 119 LEU B CA 1
ATOM 3429 C C . LEU B 1 119 ? -28.574 12.015 -13.524 1.00 37.43 119 LEU B C 1
ATOM 3430 O O . LEU B 1 119 ? -28.385 11.081 -12.738 1.00 32.48 119 LEU B O 1
ATOM 3435 N N . SER B 1 120 ? -29.726 12.165 -14.181 1.00 40.18 120 SER B N 1
ATOM 3436 C CA . SER B 1 120 ? -30.892 11.357 -13.820 1.00 39.69 120 SER B CA 1
ATOM 3437 C C . SER B 1 120 ? -30.683 9.877 -14.120 1.00 41.01 120 SER B C 1
ATOM 3438 O O . SER B 1 120 ? -31.046 9.023 -13.307 1.00 50.73 120 SER B O 1
ATOM 3441 N N . VAL B 1 121 ? -30.128 9.548 -15.286 1.00 35.82 121 VAL B N 1
ATOM 3442 C CA . VAL B 1 121 ? -29.827 8.169 -15.648 1.00 27.71 121 VAL B CA 1
ATOM 3443 C C . VAL B 1 121 ? -28.374 8.081 -16.087 1.00 30.64 121 VAL B C 1
ATOM 3444 O O . VAL B 1 121 ? -27.734 9.080 -16.417 1.00 31.31 121 VAL B O 1
ATOM 3448 N N . ARG B 1 122 ? -27.872 6.875 -16.111 1.00 29.40 122 ARG B N 1
ATOM 3449 C CA . ARG B 1 122 ? -26.565 6.584 -16.653 1.00 28.21 122 ARG B CA 1
ATOM 3450 C C . ARG B 1 122 ? -26.699 5.851 -17.986 1.00 39.80 122 ARG B C 1
ATOM 3451 O O . ARG B 1 122 ? -27.644 5.083 -18.184 1.00 40.16 122 ARG B O 1
ATOM 3459 N N . PRO B 1 123 ? -25.779 6.074 -18.936 1.00 38.76 123 PRO B N 1
ATOM 3460 C CA . PRO B 1 123 ? -24.616 6.956 -18.818 1.00 35.09 123 PRO B CA 1
ATOM 3461 C C . PRO B 1 123 ? -25.031 8.419 -18.809 1.00 32.85 123 PRO B C 1
ATOM 3462 O O . PRO B 1 123 ? -25.952 8.791 -19.532 1.00 27.82 123 PRO B O 1
ATOM 3466 N N . PHE B 1 124 ? -24.387 9.221 -17.962 1.00 36.47 124 PHE B N 1
ATOM 3467 C CA . PHE B 1 124 ? -24.800 10.610 -17.793 1.00 34.27 124 PHE B CA 1
ATOM 3468 C C . PHE B 1 124 ? -24.644 11.393 -19.087 1.00 37.34 124 PHE B C 1
ATOM 3469 O O . PHE B 1 124 ? -23.696 11.186 -19.850 1.00 30.10 124 PHE B O 1
ATOM 3477 N N . LYS B 1 125 ? -25.591 12.300 -19.317 1.00 39.62 125 LYS B N 1
ATOM 3478 C CA . LYS B 1 125 ? -25.584 13.228 -20.436 1.00 35.65 125 LYS B CA 1
ATOM 3479 C C . LYS B 1 125 ? -24.976 14.567 -20.025 1.00 36.17 125 LYS B C 1
ATOM 3480 O O . LYS B 1 125 ? -25.141 15.022 -18.885 1.00 25.73 125 LYS B O 1
ATOM 3486 N N . TYR B 1 126 ? -24.281 15.204 -20.973 1.00 28.67 126 TYR B N 1
ATOM 3487 C CA . TYR B 1 126 ? -23.695 16.517 -20.734 1.00 25.30 126 TYR B CA 1
ATOM 3488 C C . TYR B 1 126 ? -23.550 17.257 -22.053 1.00 28.96 126 TYR B C 1
ATOM 3489 O O . TYR B 1 126 ? -23.523 16.656 -23.131 1.00 37.79 126 TYR B O 1
ATOM 3498 N N . TRP B 1 127 ? -23.484 18.583 -21.949 1.00 29.03 127 TRP B N 1
ATOM 3499 C CA . TRP B 1 127 ? -23.401 19.465 -23.107 1.00 38.31 127 TRP B CA 1
ATOM 3500 C C . TRP B 1 127 ? -22.329 20.519 -22.872 1.00 34.08 127 TRP B C 1
ATOM 3501 O O . TRP B 1 127 ? -22.225 21.066 -21.769 1.00 32.87 127 TRP B O 1
ATOM 3512 N N . THR B 1 128 ? -21.536 20.795 -23.904 1.00 32.39 128 THR B N 1
ATOM 3513 C CA . THR B 1 128 ? -20.556 21.874 -23.854 1.00 32.47 128 THR B CA 1
ATOM 3514 C C . THR B 1 128 ? -21.179 23.185 -24.324 1.00 32.81 128 THR B C 1
ATOM 3515 O O . THR B 1 128 ? -22.143 23.203 -25.093 1.00 30.08 128 THR B O 1
ATOM 3519 N N . GLU B 1 129 ? -20.594 24.284 -23.854 1.00 38.97 129 GLU B N 1
ATOM 3520 C CA . GLU B 1 129 ? -21.102 25.627 -24.114 1.00 36.74 129 GLU B CA 1
ATOM 3521 C C . GLU B 1 129 ? -21.159 25.929 -25.605 1.00 37.07 129 GLU B C 1
ATOM 3522 O O . GLU B 1 129 ? -20.161 25.797 -26.319 1.00 41.98 129 GLU B O 1
ATOM 3528 N N . GLY B 1 130 ? -22.330 26.369 -26.068 1.00 30.04 130 GLY B N 1
ATOM 3529 C CA . GLY B 1 130 ? -22.553 26.635 -27.471 1.00 38.00 130 GLY B CA 1
ATOM 3530 C C . GLY B 1 130 ? -23.088 25.459 -28.254 1.00 45.65 130 GLY B C 1
ATOM 3531 O O . GLY B 1 130 ? -23.515 25.635 -29.403 1.00 50.70 130 GLY B O 1
ATOM 3532 N N . GLU B 1 131 ? -23.076 24.269 -27.666 1.00 45.93 131 GLU B N 1
ATOM 3533 C CA . GLU B 1 131 ? -23.597 23.058 -28.282 1.00 40.69 131 GLU B CA 1
ATOM 3534 C C . GLU B 1 131 ? -24.571 22.414 -27.296 1.00 36.25 131 GLU B C 1
ATOM 3535 O O . GLU B 1 131 ? -24.387 21.296 -26.821 1.00 38.69 131 GLU B O 1
ATOM 3541 N N . GLU B 1 132 ? -25.623 23.155 -26.969 1.00 36.13 132 GLU B N 1
ATOM 3542 C CA . GLU B 1 132 ? -26.531 22.791 -25.892 1.00 42.15 132 GLU B CA 1
ATOM 3543 C C . GLU B 1 132 ? -27.894 22.332 -26.388 1.00 47.57 132 GLU B C 1
ATOM 3544 O O . GLU B 1 132 ? -28.802 22.134 -25.575 1.00 47.42 132 GLU B O 1
ATOM 3550 N N . GLU B 1 133 ? -28.057 22.159 -27.697 1.00 50.24 133 GLU B N 1
ATOM 3551 C CA . GLU B 1 133 ? -29.281 21.577 -28.229 1.00 56.89 133 GLU B CA 1
ATOM 3552 C C . GLU B 1 133 ? -29.509 20.184 -27.643 1.00 51.41 133 GLU B C 1
ATOM 3553 O O . GLU B 1 133 ? -28.564 19.469 -27.299 1.00 47.83 133 GLU B O 1
ATOM 3555 N N . GLU B 1 134 ? -30.788 19.807 -27.534 1.00 52.61 134 GLU B N 1
ATOM 3556 C CA . GLU B 1 134 ? -31.165 18.566 -26.858 1.00 56.55 134 GLU B CA 1
ATOM 3557 C C . GLU B 1 134 ? -30.458 17.353 -27.458 1.00 58.69 134 GLU B C 1
ATOM 3558 O O . GLU B 1 134 ? -30.031 16.452 -26.728 1.00 55.44 134 GLU B O 1
ATOM 3564 N N . HIS B 1 135 ? -30.296 17.328 -28.779 1.00 63.45 135 HIS B N 1
ATOM 3565 C CA . HIS B 1 135 ? -29.729 16.190 -29.491 1.00 63.12 135 HIS B CA 1
ATOM 3566 C C . HIS B 1 135 ? -28.212 16.228 -29.549 1.00 56.03 135 HIS B C 1
ATOM 3567 O O . HIS B 1 135 ? -27.605 15.330 -30.143 1.00 57.35 135 HIS B O 1
ATOM 3574 N N . GLU B 1 136 ? -27.590 17.254 -28.979 1.00 45.01 136 GLU B N 1
ATOM 3575 C CA . GLU B 1 136 ? -26.145 17.404 -29.008 1.00 46.84 136 GLU B CA 1
ATOM 3576 C C . GLU B 1 136 ? -25.475 16.813 -27.776 1.00 40.86 136 GLU B C 1
ATOM 3577 O O . GLU B 1 136 ? -24.298 17.091 -27.528 1.00 39.22 136 GLU B O 1
ATOM 3583 N N . PHE B 1 137 ? -26.197 16.008 -27.003 1.00 42.00 137 PHE B N 1
ATOM 3584 C CA . PHE B 1 137 ? -25.633 15.463 -25.779 1.00 44.13 137 PHE B CA 1
ATOM 3585 C C . PHE B 1 137 ? -24.514 14.476 -26.082 1.00 42.21 137 PHE B C 1
ATOM 3586 O O . PHE B 1 137 ? -24.479 13.827 -27.133 1.00 40.66 137 PHE B O 1
ATOM 3594 N N . MET B 1 138 ? -23.585 14.386 -25.139 1.00 39.78 138 MET B N 1
ATOM 3595 C CA . MET B 1 138 ? -22.582 13.344 -25.082 1.00 34.56 138 MET B CA 1
ATOM 3596 C C . MET B 1 138 ? -22.810 12.578 -23.788 1.00 33.47 138 MET B C 1
ATOM 3597 O O . MET B 1 138 ? -23.518 13.053 -22.898 1.00 36.58 138 MET B O 1
ATOM 3602 N N . THR B 1 139 ? -22.234 11.379 -23.690 1.00 32.14 139 THR B N 1
ATOM 3603 C CA . THR B 1 139 ? -22.474 10.515 -22.543 1.00 33.44 139 THR B CA 1
ATOM 3604 C C . THR B 1 139 ? -21.161 10.079 -21.899 1.00 33.77 139 THR B C 1
ATOM 3605 O O . THR B 1 139 ? -20.135 9.909 -22.568 1.00 30.34 139 THR B O 1
ATOM 3609 N N . ALA B 1 140 ? -21.224 9.896 -20.578 1.00 26.91 140 ALA B N 1
ATOM 3610 C CA . ALA B 1 140 ? -20.115 9.432 -19.758 1.00 26.63 140 ALA B CA 1
ATOM 3611 C C . ALA B 1 140 ? -20.649 8.431 -18.744 1.00 34.23 140 ALA B C 1
ATOM 3612 O O . ALA B 1 140 ? -21.630 8.718 -18.050 1.00 32.26 140 ALA B O 1
ATOM 3614 N N . ASP B 1 141 ? -20.010 7.260 -18.652 1.00 27.43 141 ASP B N 1
ATOM 3615 C CA . ASP B 1 141 ? -20.454 6.282 -17.661 1.00 29.38 141 ASP B CA 1
ATOM 3616 C C . ASP B 1 141 ? -20.199 6.761 -16.239 1.00 32.49 141 ASP B C 1
ATOM 3617 O O . ASP B 1 141 ? -20.967 6.424 -15.330 1.00 29.18 141 ASP B O 1
ATOM 3622 N N . THR B 1 142 ? -19.118 7.511 -16.020 1.00 20.68 142 THR B N 1
ATOM 3623 C CA . THR B 1 142 ? -18.861 8.157 -14.742 1.00 25.27 142 THR B CA 1
ATOM 3624 C C . THR B 1 142 ? -18.367 9.578 -15.011 1.00 19.87 142 THR B C 1
ATOM 3625 O O . THR B 1 142 ? -17.819 9.870 -16.077 1.00 30.60 142 THR B O 1
ATOM 3629 N N . ILE B 1 143 ? -18.585 10.466 -14.045 1.00 19.65 143 ILE B N 1
ATOM 3630 C CA . ILE B 1 143 ? -18.143 11.851 -14.141 1.00 22.58 143 ILE B CA 1
ATOM 3631 C C . ILE B 1 143 ? -17.362 12.192 -12.887 1.00 24.32 143 ILE B C 1
ATOM 3632 O O . ILE B 1 143 ? -17.773 11.842 -11.777 1.00 28.34 143 ILE B O 1
ATOM 3637 N N . ILE B 1 144 ? -16.240 12.881 -13.060 1.00 24.95 144 ILE B N 1
ATOM 3638 C CA . ILE B 1 144 ? -15.497 13.455 -11.947 1.00 18.04 144 ILE B CA 1
ATOM 3639 C C . ILE B 1 144 ? -15.700 14.968 -11.984 1.00 21.55 144 ILE B C 1
ATOM 3640 O O . ILE B 1 144 ? -15.271 15.635 -12.936 1.00 20.61 144 ILE B O 1
ATOM 3645 N N . LEU B 1 145 ? -16.370 15.510 -10.963 1.00 17.74 145 LEU B N 1
ATOM 3646 C CA . LEU B 1 145 ? -16.591 16.951 -10.852 1.00 30.13 145 LEU B CA 1
ATOM 3647 C C . LEU B 1 145 ? -15.392 17.566 -10.139 1.00 30.68 145 LEU B C 1
ATOM 3648 O O . LEU B 1 145 ? -15.162 17.310 -8.948 1.00 23.71 145 LEU B O 1
ATOM 3653 N N . ALA B 1 146 ? -14.618 18.365 -10.875 1.00 22.52 146 ALA B N 1
ATOM 3654 C CA . ALA B 1 146 ? -13.416 19.005 -10.351 1.00 20.60 146 ALA B CA 1
ATOM 3655 C C . ALA B 1 146 ? -13.414 20.474 -10.734 1.00 26.30 146 ALA B C 1
ATOM 3656 O O . ALA B 1 146 ? -12.398 21.034 -11.162 1.00 24.78 146 ALA B O 1
ATOM 3658 N N . THR B 1 147 ? -14.573 21.110 -10.599 1.00 26.68 147 THR B N 1
ATOM 3659 C CA . THR B 1 147 ? -14.786 22.412 -11.208 1.00 26.28 147 THR B CA 1
ATOM 3660 C C . THR B 1 147 ? -14.221 23.556 -10.372 1.00 25.45 147 THR B C 1
ATOM 3661 O O . THR B 1 147 ? -14.128 24.685 -10.868 1.00 21.64 147 THR B O 1
ATOM 3665 N N . GLY B 1 148 ? -13.809 23.280 -9.143 1.00 18.27 148 GLY B N 1
ATOM 3666 C CA . GLY B 1 148 ? -13.072 24.250 -8.369 1.00 16.42 148 GLY B CA 1
ATOM 3667 C C . GLY B 1 148 ? -13.948 25.333 -7.790 1.00 22.15 148 GLY B C 1
ATOM 3668 O O . GLY B 1 148 ? -15.057 25.067 -7.310 1.00 22.19 148 GLY B O 1
ATOM 3669 N N . ALA B 1 149 ? -13.439 26.561 -7.831 1.00 26.34 149 ALA B N 1
ATOM 3670 C CA . ALA B 1 149 ? -14.063 27.696 -7.177 1.00 33.77 149 ALA B CA 1
ATOM 3671 C C . ALA B 1 149 ? -13.713 28.966 -7.941 1.00 40.22 149 ALA B C 1
ATOM 3672 O O . ALA B 1 149 ? -12.640 29.069 -8.544 1.00 33.20 149 ALA B O 1
ATOM 3674 N N . SER B 1 150 ? -14.639 29.920 -7.927 1.00 46.35 150 SER B N 1
ATOM 3675 C CA . SER B 1 150 ? -14.420 31.241 -8.498 1.00 41.76 150 SER B CA 1
ATOM 3676 C C . SER B 1 150 ? -13.972 32.220 -7.416 1.00 39.78 150 SER B C 1
ATOM 3677 O O . SER B 1 150 ? -14.016 31.939 -6.210 1.00 39.94 150 SER B O 1
ATOM 3680 N N . ALA B 1 151 ? -13.529 33.388 -7.873 1.00 44.28 151 ALA B N 1
ATOM 3681 C CA . ALA B 1 151 ? -13.147 34.494 -7.002 1.00 44.30 151 ALA B CA 1
ATOM 3682 C C . ALA B 1 151 ? -14.300 35.496 -7.000 1.00 43.69 151 ALA B C 1
ATOM 3683 O O . ALA B 1 151 ? -14.536 36.177 -8.003 1.00 43.22 151 ALA B O 1
ATOM 3685 N N . LYS B 1 152 ? -15.028 35.572 -5.883 1.00 44.69 152 LYS B N 1
ATOM 3686 C CA . LYS B 1 152 ? -16.294 36.302 -5.830 0.50 56.00 152 LYS B CA 1
ATOM 3687 C C . LYS B 1 152 ? -16.048 37.729 -5.350 0.50 58.56 152 LYS B C 1
ATOM 3688 O O . LYS B 1 152 ? -15.772 37.957 -4.165 1.00 61.58 152 LYS B O 1
ATOM 3690 N N . ARG B 1 153 ? -16.181 38.683 -6.270 1.00 58.54 153 ARG B N 1
ATOM 3691 C CA . ARG B 1 153 ? -15.962 40.101 -5.998 1.00 56.24 153 ARG B CA 1
ATOM 3692 C C . ARG B 1 153 ? -17.260 40.753 -5.529 0.50 58.42 153 ARG B C 1
ATOM 3693 O O . ARG B 1 153 ? -18.276 40.695 -6.230 1.00 59.90 153 ARG B O 1
ATOM 3698 N N . LEU B 1 154 ? -17.219 41.396 -4.363 0.50 59.20 154 LEU B N 1
ATOM 3699 C CA . LEU B 1 154 ? -18.391 42.083 -3.833 1.00 52.80 154 LEU B CA 1
ATOM 3700 C C . LEU B 1 154 ? -18.777 43.271 -4.720 1.00 45.10 154 LEU B C 1
ATOM 3701 O O . LEU B 1 154 ? -17.989 43.762 -5.535 1.00 41.26 154 LEU B O 1
ATOM 3706 N N . PHE B 1 155 ? -20.025 43.712 -4.580 1.00 38.31 155 PHE B N 1
ATOM 3707 C CA . PHE B 1 155 ? -20.458 44.908 -5.283 1.00 37.42 155 PHE B CA 1
ATOM 3708 C C . PHE B 1 155 ? -19.805 46.124 -4.638 1.00 42.31 155 PHE B C 1
ATOM 3709 O O . PHE B 1 155 ? -20.000 46.381 -3.443 1.00 39.92 155 PHE B O 1
ATOM 3717 N N . LEU B 1 156 ? -19.054 46.881 -5.429 1.00 35.61 156 LEU B N 1
ATOM 3718 C CA . LEU B 1 156 ? -18.276 47.974 -4.870 1.00 30.75 156 LEU B CA 1
ATOM 3719 C C . LEU B 1 156 ? -17.911 48.955 -5.975 1.00 27.83 156 LEU B C 1
ATOM 3720 O O . LEU B 1 156 ? -17.006 48.682 -6.775 1.00 29.49 156 LEU B O 1
ATOM 3725 N N . PRO B 1 157 ? -18.614 50.080 -6.079 1.00 22.62 157 PRO B N 1
ATOM 3726 C CA . PRO B 1 157 ? -18.275 51.069 -7.111 1.00 23.28 157 PRO B CA 1
ATOM 3727 C C . PRO B 1 157 ? -16.803 51.452 -7.023 1.00 30.43 157 PRO B C 1
ATOM 3728 O O . PRO B 1 157 ? -16.247 51.609 -5.935 1.00 30.56 157 PRO B O 1
ATOM 3732 N N . GLY B 1 158 ? -16.154 51.533 -8.185 1.00 26.32 158 GLY B N 1
ATOM 3733 C CA . GLY B 1 158 ? -14.731 51.748 -8.258 1.00 22.71 158 GLY B CA 1
ATOM 3734 C C . GLY B 1 158 ? -13.891 50.490 -8.218 1.00 23.01 158 GLY B C 1
ATOM 3735 O O . GLY B 1 158 ? -12.708 50.546 -8.550 1.00 30.40 158 GLY B O 1
ATOM 3736 N N . GLU B 1 159 ? -14.463 49.355 -7.813 1.00 21.83 159 GLU B N 1
ATOM 3737 C CA . GLU B 1 159 ? -13.692 48.119 -7.794 1.00 25.56 159 GLU B CA 1
ATOM 3738 C C . GLU B 1 159 ? -13.160 47.780 -9.177 1.00 29.25 159 GLU B C 1
ATOM 3739 O O . GLU B 1 159 ? -12.075 47.206 -9.305 1.00 32.81 159 GLU B O 1
ATOM 3745 N N . GLU B 1 160 ? -13.903 48.129 -10.221 1.00 24.73 160 GLU B N 1
ATOM 3746 C CA . GLU B 1 160 ? -13.444 47.833 -11.568 1.00 35.22 160 GLU B CA 1
ATOM 3747 C C . GLU B 1 160 ? -12.136 48.563 -11.861 1.00 39.00 160 GLU B C 1
ATOM 3748 O O . GLU B 1 160 ? -11.211 47.991 -12.450 1.00 42.30 160 GLU B O 1
ATOM 3754 N N . THR B 1 161 ? -12.021 49.806 -11.395 1.00 26.08 161 THR B N 1
ATOM 3755 C CA . THR B 1 161 ? -10.833 50.606 -11.650 1.00 23.69 161 THR B CA 1
ATOM 3756 C C . THR B 1 161 ? -9.627 50.109 -10.859 1.00 27.54 161 THR B C 1
ATOM 3757 O O . THR B 1 161 ? -8.498 50.151 -11.358 1.00 25.86 161 THR B O 1
ATOM 3761 N N . TYR B 1 162 ? -9.833 49.648 -9.621 1.00 29.59 162 TYR B N 1
ATOM 3762 C CA . TYR B 1 162 ? -8.719 49.377 -8.721 1.00 31.64 162 TYR B CA 1
ATOM 3763 C C . TYR B 1 162 ? -8.511 47.904 -8.405 1.00 29.14 162 TYR B C 1
ATOM 3764 O O . TYR B 1 162 ? -7.605 47.583 -7.624 1.00 33.64 162 TYR B O 1
ATOM 3773 N N . TRP B 1 163 ? -9.296 47.003 -9.000 1.00 27.98 163 TRP B N 1
ATOM 3774 C CA . TRP B 1 163 ? -9.039 45.565 -8.874 1.00 30.73 163 TRP B CA 1
ATOM 3775 C C . TRP B 1 163 ? -7.655 45.238 -9.418 1.00 34.42 163 TRP B C 1
ATOM 3776 O O . TRP B 1 163 ? -7.362 45.503 -10.590 1.00 31.10 163 TRP B O 1
ATOM 3787 N N . GLN B 1 164 ? -6.803 44.672 -8.568 1.00 28.76 164 GLN B N 1
ATOM 3788 C CA . GLN B 1 164 ? -5.397 44.399 -8.860 1.00 31.74 164 GLN B CA 1
ATOM 3789 C C . GLN B 1 164 ? -4.597 45.678 -9.045 1.00 29.22 164 GLN B C 1
ATOM 3790 O O . GLN B 1 164 ? -3.471 45.642 -9.545 1.00 29.43 164 GLN B O 1
ATOM 3796 N N . SER B 1 165 ? -5.144 46.815 -8.658 1.00 31.73 165 SER B N 1
ATOM 3797 C CA . SER B 1 165 ? -4.336 48.010 -8.473 1.00 28.13 165 SER B CA 1
ATOM 3798 C C . SER B 1 165 ? -4.668 48.629 -7.119 1.00 28.09 165 SER B C 1
ATOM 3799 O O . SER B 1 165 ? -4.978 49.816 -6.997 1.00 22.27 165 SER B O 1
ATOM 3802 N N . GLY B 1 166 ? -4.646 47.790 -6.076 1.00 27.07 166 GLY B N 1
ATOM 3803 C CA . GLY B 1 166 ? -4.970 48.224 -4.732 1.00 24.97 166 GLY B CA 1
ATOM 3804 C C . GLY B 1 166 ? -5.980 47.319 -4.065 1.00 28.06 166 GLY B C 1
ATOM 3805 O O . GLY B 1 166 ? -5.976 47.183 -2.840 1.00 32.51 166 GLY B O 1
ATOM 3806 N N . ILE B 1 167 ? -6.866 46.710 -4.852 1.00 27.87 167 ILE B N 1
ATOM 3807 C CA . ILE B 1 167 ? -7.849 45.757 -4.351 1.00 21.88 167 ILE B CA 1
ATOM 3808 C C . ILE B 1 167 ? -7.396 44.362 -4.760 1.00 29.69 167 ILE B C 1
ATOM 3809 O O . ILE B 1 167 ? -6.893 44.164 -5.872 1.00 26.44 167 ILE B O 1
ATOM 3814 N N . SER B 1 168 ? -7.552 43.398 -3.858 1.00 29.17 168 SER B N 1
ATOM 3815 C CA . SER B 1 168 ? -7.034 42.062 -4.121 1.00 30.46 168 SER B CA 1
ATOM 3816 C C . SER B 1 168 ? -7.829 41.035 -3.322 1.00 28.59 168 SER B C 1
ATOM 3817 O O . SER B 1 168 ? -8.356 41.325 -2.241 1.00 26.02 168 SER B O 1
ATOM 3820 N N . ALA B 1 169 ? -7.931 39.834 -3.872 1.00 34.72 169 ALA B N 1
ATOM 3821 C CA . ALA B 1 169 ? -8.678 38.782 -3.208 1.00 29.70 169 ALA B CA 1
ATOM 3822 C C . ALA B 1 169 ? -7.769 37.808 -2.486 1.00 30.99 169 ALA B C 1
ATOM 3823 O O . ALA B 1 169 ? -8.256 36.806 -1.958 1.00 36.96 169 ALA B O 1
ATOM 3825 N N . CYS B 1 170 ? -6.463 38.088 -2.432 1.00 26.94 170 CYS B N 1
ATOM 3826 C CA . CYS B 1 170 ? -5.492 37.160 -1.840 1.00 27.22 170 CYS B CA 1
ATOM 3827 C C . CYS B 1 170 ? -4.474 37.967 -1.039 1.00 27.10 170 CYS B C 1
ATOM 3828 O O . CYS B 1 170 ? -3.445 38.396 -1.572 1.00 27.47 170 CYS B O 1
ATOM 3831 N N . ALA B 1 171 ? -4.754 38.122 0.258 1.00 27.38 171 ALA B N 1
ATOM 3832 C CA . ALA B 1 171 ? -3.841 38.820 1.156 1.00 26.17 171 ALA B CA 1
ATOM 3833 C C . ALA B 1 171 ? -2.461 38.173 1.171 1.00 28.90 171 ALA B C 1
ATOM 3834 O O . ALA B 1 171 ? -1.446 38.848 0.954 1.00 29.95 171 ALA B O 1
ATOM 3836 N N . VAL B 1 172 ? -2.396 36.862 1.438 1.00 30.10 172 VAL B N 1
ATOM 3837 C CA . VAL B 1 172 ? -1.095 36.201 1.551 1.00 27.63 172 VAL B CA 1
ATOM 3838 C C . VAL B 1 172 ? -0.343 36.217 0.227 1.00 26.27 172 VAL B C 1
ATOM 3839 O O . VAL B 1 172 ? 0.891 36.172 0.227 1.00 35.68 172 VAL B O 1
ATOM 3843 N N . CYS B 1 173 ? -1.045 36.318 -0.909 1.00 20.60 173 CYS B N 1
ATOM 3844 C CA . CYS B 1 173 ? -0.344 36.503 -2.180 1.00 22.64 173 CYS B CA 1
ATOM 3845 C C . CYS B 1 173 ? 0.249 37.904 -2.285 1.00 38.23 173 CYS B C 1
ATOM 3846 O O . CYS B 1 173 ? 1.456 38.069 -2.492 1.00 48.25 173 CYS B O 1
ATOM 3849 N N . ASP B 1 174 ? -0.596 38.930 -2.159 1.00 36.43 174 ASP B N 1
ATOM 3850 C CA . ASP B 1 174 ? -0.234 40.287 -2.543 1.00 35.78 174 ASP B CA 1
ATOM 3851 C C . ASP B 1 174 ? 0.271 41.148 -1.393 1.00 35.90 174 ASP B C 1
ATOM 3852 O O . ASP B 1 174 ? 0.761 42.254 -1.650 1.00 36.32 174 ASP B O 1
ATOM 3857 N N . GLY B 1 175 ? 0.191 40.659 -0.152 1.00 32.48 175 GLY B N 1
ATOM 3858 C CA . GLY B 1 175 ? 0.487 41.499 1.000 1.00 20.79 175 GLY B CA 1
ATOM 3859 C C . GLY B 1 175 ? 1.826 42.209 0.925 1.00 28.74 175 GLY B C 1
ATOM 3860 O O . GLY B 1 175 ? 1.954 43.357 1.358 1.00 27.40 175 GLY B O 1
ATOM 3861 N N . ALA B 1 176 ? 2.836 41.555 0.362 1.00 25.96 176 ALA B N 1
ATOM 3862 C CA . ALA B 1 176 ? 4.199 42.052 0.478 1.00 23.60 176 ALA B CA 1
ATOM 3863 C C . ALA B 1 176 ? 4.630 42.951 -0.668 1.00 30.28 176 ALA B C 1
ATOM 3864 O O . ALA B 1 176 ? 5.768 43.423 -0.657 1.00 40.13 176 ALA B O 1
ATOM 3866 N N . VAL B 1 177 ? 3.772 43.215 -1.645 1.00 27.02 177 VAL B N 1
ATOM 3867 C CA . VAL B 1 177 ? 4.223 43.983 -2.800 1.00 27.71 177 VAL B CA 1
ATOM 3868 C C . VAL B 1 177 ? 4.366 45.439 -2.362 1.00 43.30 177 VAL B C 1
ATOM 3869 O O . VAL B 1 177 ? 3.664 45.878 -1.440 1.00 41.74 177 VAL B O 1
ATOM 3873 N N . PRO B 1 178 ? 5.283 46.211 -2.962 1.00 45.60 178 PRO B N 1
ATOM 3874 C CA . PRO B 1 178 ? 5.679 47.494 -2.347 1.00 39.91 178 PRO B CA 1
ATOM 3875 C C . PRO B 1 178 ? 4.540 48.481 -2.175 1.00 42.49 178 PRO B C 1
ATOM 3876 O O . PRO B 1 178 ? 4.588 49.312 -1.259 1.00 44.23 178 PRO B O 1
ATOM 3880 N N . ILE B 1 179 ? 3.510 48.397 -3.019 1.00 37.94 179 ILE B N 1
ATOM 3881 C CA . ILE B 1 179 ? 2.403 49.345 -2.993 1.00 38.09 179 ILE B CA 1
ATOM 3882 C C . ILE B 1 179 ? 1.670 49.334 -1.651 1.00 35.90 179 ILE B C 1
ATOM 3883 O O . ILE B 1 179 ? 1.079 50.343 -1.267 1.00 36.21 179 ILE B O 1
ATOM 3888 N N . PHE B 1 180 ? 1.720 48.230 -0.903 1.00 28.46 180 PHE B N 1
ATOM 3889 C CA . PHE B 1 180 ? 1.056 48.172 0.396 1.00 29.12 180 PHE B CA 1
ATOM 3890 C C . PHE B 1 180 ? 1.986 48.458 1.569 1.00 31.54 180 PHE B C 1
ATOM 3891 O O . PHE B 1 180 ? 1.508 48.535 2.709 1.00 29.78 180 PHE B O 1
ATOM 3899 N N . ARG B 1 181 ? 3.288 48.638 1.324 1.00 37.60 181 ARG B N 1
ATOM 3900 C CA . ARG B 1 181 ? 4.274 48.572 2.403 1.00 35.15 181 ARG B CA 1
ATOM 3901 C C . ARG B 1 181 ? 4.192 49.794 3.312 1.00 32.27 181 ARG B C 1
ATOM 3902 O O . ARG B 1 181 ? 4.331 50.932 2.850 1.00 36.44 181 ARG B O 1
ATOM 3910 N N . GLN B 1 182 ? 3.998 49.540 4.612 1.00 31.83 182 GLN B N 1
ATOM 3911 C CA . GLN B 1 182 ? 3.831 50.581 5.624 1.00 31.93 182 GLN B CA 1
ATOM 3912 C C . GLN B 1 182 ? 2.742 51.578 5.227 1.00 35.15 182 GLN B C 1
ATOM 3913 O O . GLN B 1 182 ? 2.863 52.785 5.434 1.00 27.01 182 GLN B O 1
ATOM 3919 N N . LYS B 1 183 ? 1.656 51.067 4.659 1.00 34.47 183 LYS B N 1
ATOM 3920 C CA . LYS B 1 183 ? 0.513 51.894 4.324 1.00 29.86 183 LYS B CA 1
ATOM 3921 C C . LYS B 1 183 ? -0.744 51.313 4.953 1.00 31.13 183 LYS B C 1
ATOM 3922 O O . LYS B 1 183 ? -0.815 50.110 5.209 1.00 30.64 183 LYS B O 1
ATOM 3928 N N . PRO B 1 184 ? -1.750 52.144 5.213 1.00 30.93 184 PRO B N 1
ATOM 3929 C CA . PRO B 1 184 ? -2.999 51.622 5.784 1.00 22.78 184 PRO B CA 1
ATOM 3930 C C . PRO B 1 184 ? -3.686 50.672 4.812 1.00 29.41 184 PRO B C 1
ATOM 3931 O O . PRO B 1 184 ? -3.844 50.984 3.629 1.00 30.84 184 PRO B O 1
ATOM 3935 N N . LEU B 1 185 ? -4.084 49.500 5.324 1.00 29.61 185 LEU B N 1
ATOM 3936 C CA . LEU B 1 185 ? -4.749 48.454 4.549 1.00 29.04 185 LEU B CA 1
ATOM 3937 C C . LEU B 1 185 ? -6.060 48.045 5.210 1.00 30.96 185 LEU B C 1
ATOM 3938 O O . LEU B 1 185 ? -6.203 48.099 6.434 1.00 28.93 185 LEU B O 1
ATOM 3943 N N . ALA B 1 186 ? -7.017 47.609 4.396 1.00 31.46 186 ALA B N 1
ATOM 3944 C CA . ALA B 1 186 ? -8.308 47.175 4.907 1.00 25.37 186 ALA B CA 1
ATOM 3945 C C . ALA B 1 186 ? -8.611 45.747 4.457 1.00 27.06 186 ALA B C 1
ATOM 3946 O O . ALA B 1 186 ? -8.203 45.316 3.373 1.00 27.70 186 ALA B O 1
ATOM 3948 N N . VAL B 1 187 ? -9.317 45.009 5.308 1.00 29.16 187 VAL B N 1
ATOM 3949 C CA . VAL B 1 187 ? -9.754 43.644 5.016 1.00 30.30 187 VAL B CA 1
ATOM 3950 C C . VAL B 1 187 ? -11.268 43.601 5.173 1.00 25.27 187 VAL B C 1
ATOM 3951 O O . VAL B 1 187 ? -11.803 44.093 6.177 1.00 24.55 187 VAL B O 1
ATOM 3955 N N . ILE B 1 188 ? -11.961 43.048 4.176 1.00 26.00 188 ILE B N 1
ATOM 3956 C CA . ILE B 1 188 ? -13.411 42.852 4.253 1.00 25.57 188 ILE B CA 1
ATOM 3957 C C . ILE B 1 188 ? -13.681 41.394 4.586 1.00 30.26 188 ILE B C 1
ATOM 3958 O O . ILE B 1 188 ? -13.256 40.493 3.850 1.00 35.53 188 ILE B O 1
ATOM 3963 N N . GLY B 1 189 ? -14.386 41.159 5.681 1.00 34.55 189 GLY B N 1
ATOM 3964 C CA . GLY B 1 189 ? -14.720 39.803 6.073 1.00 36.87 189 GLY B CA 1
ATOM 3965 C C . GLY B 1 189 ? -15.117 39.738 7.527 1.00 53.31 189 GLY B C 1
ATOM 3966 O O . GLY B 1 189 ? -14.735 40.576 8.348 1.00 51.56 189 GLY B O 1
ATOM 3967 N N . GLY B 1 190 ? -15.892 38.705 7.857 1.00 62.81 190 GLY B N 1
ATOM 3968 C CA . GLY B 1 190 ? -16.431 38.608 9.194 1.00 68.54 190 GLY B CA 1
ATOM 3969 C C . GLY B 1 190 ? -16.272 37.264 9.870 1.00 68.55 190 GLY B C 1
ATOM 3970 O O . GLY B 1 190 ? -17.189 36.798 10.555 1.00 76.55 190 GLY B O 1
ATOM 3971 N N . GLY B 1 191 ? -15.123 36.634 9.691 1.00 59.33 191 GLY B N 1
ATOM 3972 C CA . GLY B 1 191 ? -14.873 35.351 10.299 1.00 41.64 191 GLY B CA 1
ATOM 3973 C C . GLY B 1 191 ? -13.397 35.089 10.460 1.00 41.30 191 GLY B C 1
ATOM 3974 O O . GLY B 1 191 ? -12.581 36.011 10.499 1.00 43.45 191 GLY B O 1
ATOM 3975 N N . ASP B 1 192 ? -13.057 33.801 10.527 1.00 40.68 192 ASP B N 1
ATOM 3976 C CA . ASP B 1 192 ? -11.671 33.404 10.750 1.00 46.12 192 ASP B CA 1
ATOM 3977 C C . ASP B 1 192 ? -10.769 33.845 9.606 1.00 40.84 192 ASP B C 1
ATOM 3978 O O . ASP B 1 192 ? -9.621 34.230 9.833 1.00 41.87 192 ASP B O 1
ATOM 3983 N N . SER B 1 193 ? -11.266 33.790 8.367 1.00 40.36 193 SER B N 1
ATOM 3984 C CA . SER B 1 193 ? -10.435 34.194 7.236 1.00 38.62 193 SER B CA 1
ATOM 3985 C C . SER B 1 193 ? -10.047 35.669 7.331 1.00 33.47 193 SER B C 1
ATOM 3986 O O . SER B 1 193 ? -8.890 36.030 7.094 1.00 31.33 193 SER B O 1
ATOM 3989 N N . ALA B 1 194 ? -10.997 36.533 7.694 1.00 30.59 194 ALA B N 1
ATOM 3990 C CA . ALA B 1 194 ? -10.685 37.947 7.892 1.00 33.64 194 ALA B CA 1
ATOM 3991 C C . ALA B 1 194 ? -9.647 38.134 8.993 1.00 37.70 194 ALA B C 1
ATOM 3992 O O . ALA B 1 194 ? -8.657 38.851 8.808 1.00 40.27 194 ALA B O 1
ATOM 3994 N N . ALA B 1 195 ? -9.855 37.482 10.143 1.00 34.82 195 ALA B N 1
ATOM 3995 C CA . ALA B 1 195 ? -8.882 37.535 11.229 1.00 38.70 195 ALA B CA 1
ATOM 3996 C C . ALA B 1 195 ? -7.509 37.069 10.772 1.00 32.18 195 ALA B C 1
ATOM 3997 O O . ALA B 1 195 ? -6.486 37.660 11.139 1.00 29.25 195 ALA B O 1
ATOM 3999 N N . GLU B 1 196 ? -7.467 36.003 9.979 1.00 37.38 196 GLU B N 1
ATOM 4000 C CA . GLU B 1 196 ? -6.190 35.471 9.518 1.00 37.57 196 GLU B CA 1
ATOM 4001 C C . GLU B 1 196 ? -5.496 36.442 8.572 1.00 36.78 196 GLU B C 1
ATOM 4002 O O . GLU B 1 196 ? -4.283 36.663 8.671 1.00 33.05 196 GLU B O 1
ATOM 4008 N N . GLU B 1 197 ? -6.247 37.029 7.643 1.00 31.33 197 GLU B N 1
ATOM 4009 C CA . GLU B 1 197 ? -5.610 37.883 6.651 1.00 36.76 197 GLU B CA 1
ATOM 4010 C C . GLU B 1 197 ? -5.184 39.208 7.270 1.00 28.22 197 GLU B C 1
ATOM 4011 O O . GLU B 1 197 ? -4.092 39.716 6.975 1.00 26.86 197 GLU B O 1
ATOM 4017 N N . ALA B 1 198 ? -6.013 39.759 8.163 1.00 27.76 198 ALA B N 1
ATOM 4018 C CA . ALA B 1 198 ? -5.667 41.023 8.804 1.00 35.86 198 ALA B CA 1
ATOM 4019 C C . ALA B 1 198 ? -4.396 40.888 9.643 1.00 36.94 198 ALA B C 1
ATOM 4020 O O . ALA B 1 198 ? -3.506 41.743 9.578 1.00 36.15 198 ALA B O 1
ATOM 4022 N N . THR B 1 199 ? -4.278 39.801 10.410 1.00 31.28 199 THR B N 1
ATOM 4023 C CA . THR B 1 199 ? -3.071 39.595 11.205 1.00 32.16 199 THR B CA 1
ATOM 4024 C C . THR B 1 199 ? -1.846 39.416 10.322 1.00 32.74 199 THR B C 1
ATOM 4025 O O . THR B 1 199 ? -0.777 39.964 10.610 1.00 35.40 199 THR B O 1
ATOM 4029 N N . TYR B 1 200 ? -1.971 38.634 9.253 1.00 35.43 200 TYR B N 1
ATOM 4030 C CA . TYR B 1 200 ? -0.864 38.524 8.313 1.00 34.03 200 TYR B CA 1
ATOM 4031 C C . TYR B 1 200 ? -0.461 39.896 7.774 1.00 30.38 200 TYR B C 1
ATOM 4032 O O . TYR B 1 200 ? 0.731 40.207 7.669 1.00 27.76 200 TYR B O 1
ATOM 4041 N N . LEU B 1 201 ? -1.440 40.732 7.426 1.00 30.42 201 LEU B N 1
ATOM 4042 C CA . LEU B 1 201 ? -1.108 42.017 6.819 1.00 25.59 201 LEU B CA 1
ATOM 4043 C C . LEU B 1 201 ? -0.452 42.985 7.800 1.00 25.97 201 LEU B C 1
ATOM 4044 O O . LEU B 1 201 ? 0.207 43.931 7.355 1.00 35.30 201 LEU B O 1
ATOM 4049 N N . THR B 1 202 ? -0.595 42.772 9.115 1.00 22.68 202 THR B N 1
ATOM 4050 C CA . THR B 1 202 ? 0.119 43.630 10.066 1.00 27.85 202 THR B CA 1
ATOM 4051 C C . THR B 1 202 ? 1.621 43.559 9.852 1.00 36.31 202 THR B C 1
ATOM 4052 O O . THR B 1 202 ? 2.339 44.505 10.201 1.00 41.00 202 THR B O 1
ATOM 4056 N N . LYS B 1 203 ? 2.112 42.445 9.287 1.00 33.51 203 LYS B N 1
ATOM 4057 C CA . LYS B 1 203 ? 3.524 42.346 8.926 1.00 29.17 203 LYS B CA 1
ATOM 4058 C C . LYS B 1 203 ? 3.936 43.410 7.908 1.00 31.42 203 LYS B C 1
ATOM 4059 O O . LYS B 1 203 ? 5.099 43.822 7.885 1.00 33.64 203 LYS B O 1
ATOM 4061 N N . TYR B 1 204 ? 3.016 43.865 7.061 1.00 27.87 204 TYR B N 1
ATOM 4062 C CA . TYR B 1 204 ? 3.396 44.773 5.987 1.00 28.45 204 TYR B CA 1
ATOM 4063 C C . TYR B 1 204 ? 2.739 46.133 6.087 1.00 33.20 204 TYR B C 1
ATOM 4064 O O . TYR B 1 204 ? 3.381 47.141 5.794 1.00 30.42 204 TYR B O 1
ATOM 4073 N N . GLY B 1 205 ? 1.469 46.185 6.469 1.00 30.45 205 GLY B N 1
ATOM 4074 C CA . GLY B 1 205 ? 0.795 47.455 6.566 1.00 30.48 205 GLY B CA 1
ATOM 4075 C C . GLY B 1 205 ? 1.277 48.264 7.748 1.00 33.64 205 GLY B C 1
ATOM 4076 O O . GLY B 1 205 ? 1.819 47.744 8.721 1.00 31.25 205 GLY B O 1
ATOM 4077 N N . SER B 1 206 ? 1.093 49.581 7.638 1.00 29.54 206 SER B N 1
ATOM 4078 C CA . SER B 1 206 ? 1.287 50.435 8.802 1.00 27.21 206 SER B CA 1
ATOM 4079 C C . SER B 1 206 ? 0.151 50.257 9.798 1.00 29.88 206 SER B C 1
ATOM 4080 O O . SER B 1 206 ? 0.338 50.479 10.995 1.00 30.65 206 SER B O 1
ATOM 4083 N N . HIS B 1 207 ? -1.020 49.843 9.319 1.00 30.15 207 HIS B N 1
ATOM 4084 C CA . HIS B 1 207 ? -2.210 49.600 10.121 1.00 22.55 207 HIS B CA 1
ATOM 4085 C C . HIS B 1 207 ? -3.210 48.835 9.259 1.00 27.75 207 HIS B C 1
ATOM 4086 O O . HIS B 1 207 ? -3.188 48.948 8.027 1.00 28.10 207 HIS B O 1
ATOM 4093 N N . VAL B 1 208 ? -4.073 48.048 9.904 1.00 22.78 208 VAL B N 1
ATOM 4094 C CA . VAL B 1 208 ? -5.039 47.210 9.188 1.00 27.24 208 VAL B CA 1
ATOM 4095 C C . VAL B 1 208 ? -6.417 47.391 9.806 1.00 25.65 208 VAL B C 1
ATOM 4096 O O . VAL B 1 208 ? -6.621 47.064 10.978 1.00 31.35 208 VAL B O 1
ATOM 4100 N N . TYR B 1 209 ? -7.370 47.870 9.016 1.00 22.76 209 TYR B N 1
ATOM 4101 C CA . TYR B 1 209 ? -8.760 47.870 9.443 1.00 23.81 209 TYR B CA 1
ATOM 4102 C C . TYR B 1 209 ? -9.462 46.605 8.963 1.00 27.94 209 TYR B C 1
ATOM 4103 O O . TYR B 1 209 ? -9.226 46.140 7.845 1.00 28.99 209 TYR B O 1
ATOM 4112 N N . VAL B 1 210 ? -10.323 46.055 9.816 1.00 27.42 210 VAL B N 1
ATOM 4113 C CA . VAL B 1 210 ? -11.170 44.916 9.475 1.00 28.56 210 VAL B CA 1
ATOM 4114 C C . VAL B 1 210 ? -12.607 45.413 9.383 1.00 29.70 210 VAL B C 1
ATOM 4115 O O . VAL B 1 210 ? -13.199 45.829 10.388 1.00 27.41 210 VAL B O 1
ATOM 4119 N N . LEU B 1 211 ? -13.172 45.362 8.175 1.00 27.22 211 LEU B N 1
ATOM 4120 C CA . LEU B 1 211 ? -14.547 45.796 7.938 1.00 27.71 211 LEU B CA 1
ATOM 4121 C C . LEU B 1 211 ? -15.455 44.583 8.092 1.00 31.06 211 LEU B C 1
ATOM 4122 O O . LEU B 1 211 ? -15.454 43.691 7.237 1.00 32.89 211 LEU B O 1
ATOM 4127 N N . VAL B 1 212 ? -16.241 44.567 9.163 1.00 33.07 212 VAL B N 1
ATOM 4128 C CA . VAL B 1 212 ? -17.052 43.417 9.545 1.00 32.75 212 VAL B CA 1
ATOM 4129 C C . VAL B 1 212 ? -18.515 43.757 9.322 1.00 34.52 212 VAL B C 1
ATOM 4130 O O . VAL B 1 212 ? -19.046 44.694 9.933 1.00 35.53 212 VAL B O 1
ATOM 4134 N N . ARG B 1 213 ? -19.167 42.971 8.462 1.00 36.21 213 ARG B N 1
ATOM 4135 C CA . ARG B 1 213 ? -20.523 43.266 8.014 1.00 42.45 213 ARG B CA 1
ATOM 4136 C C . ARG B 1 213 ? -21.550 43.087 9.120 1.00 46.14 213 ARG B C 1
ATOM 4137 O O . ARG B 1 213 ? -22.580 43.765 9.120 1.00 43.87 213 ARG B O 1
ATOM 4145 N N . ARG B 1 214 ? -21.307 42.170 10.050 1.00 57.11 214 ARG B N 1
ATOM 4146 C CA . ARG B 1 214 ? -22.275 41.846 11.086 1.00 59.77 214 ARG B CA 1
ATOM 4147 C C . ARG B 1 214 ? -21.937 42.576 12.386 1.00 62.53 214 ARG B C 1
ATOM 4148 O O . ARG B 1 214 ? -20.982 43.356 12.469 1.00 52.16 214 ARG B O 1
ATOM 4152 N N . ASP B 1 215 ? -22.752 42.321 13.415 1.00 65.14 215 ASP B N 1
ATOM 4153 C CA . ASP B 1 215 ? -22.483 42.824 14.757 1.00 59.97 215 ASP B CA 1
ATOM 4154 C C . ASP B 1 215 ? -21.574 41.899 15.557 1.00 56.64 215 ASP B C 1
ATOM 4155 O O . ASP B 1 215 ? -21.020 42.320 16.579 1.00 54.62 215 ASP B O 1
ATOM 4157 N N . GLU B 1 216 ? -21.401 40.659 15.113 1.00 57.17 216 GLU B N 1
ATOM 4158 C CA . GLU B 1 216 ? -20.580 39.692 15.823 0.50 61.19 216 GLU B CA 1
ATOM 4159 C C . GLU B 1 216 ? -19.731 38.938 14.814 0.50 57.92 216 GLU B C 1
ATOM 4160 O O . GLU B 1 216 ? -20.247 38.436 13.811 1.00 64.38 216 GLU B O 1
ATOM 4166 N N . LEU B 1 217 ? -18.432 38.883 15.072 0.50 45.80 217 LEU B N 1
ATOM 4167 C CA . LEU B 1 217 ? -17.536 38.100 14.237 0.50 37.22 217 LEU B CA 1
ATOM 4168 C C . LEU B 1 217 ? -17.917 36.629 14.312 0.50 39.88 217 LEU B C 1
ATOM 4169 O O . LEU B 1 217 ? -17.910 36.032 15.393 0.50 40.16 217 LEU B O 1
ATOM 4174 N N . ARG B 1 218 ? -18.248 36.040 13.163 0.50 40.98 218 ARG B N 1
ATOM 4175 C CA . ARG B 1 218 ? -18.559 34.617 13.127 0.50 50.71 218 ARG B CA 1
ATOM 4176 C C . ARG B 1 218 ? -17.407 33.757 13.632 0.50 59.59 218 ARG B C 1
ATOM 4177 O O . ARG B 1 218 ? -17.615 32.569 13.895 0.50 66.63 218 ARG B O 1
ATOM 4179 N N . ALA B 1 219 ? -16.212 34.325 13.775 0.50 61.07 219 ALA B N 1
ATOM 4180 C CA . ALA B 1 219 ? -15.098 33.617 14.383 0.50 58.31 219 ALA B CA 1
ATOM 4181 C C . ALA B 1 219 ? -15.355 33.390 15.870 0.50 54.23 219 ALA B C 1
ATOM 4182 O O . ALA B 1 219 ? -16.159 34.081 16.503 0.50 54.06 219 ALA B O 1
ATOM 4184 N N . SER B 1 220 ? -14.651 32.401 16.425 0.50 48.71 220 SER B N 1
ATOM 4185 C CA . SER B 1 220 ? -14.767 32.087 17.842 0.50 47.99 220 SER B CA 1
ATOM 4186 C C . SER B 1 220 ? -14.535 33.334 18.682 0.50 50.68 220 SER B C 1
ATOM 4187 O O . SER B 1 220 ? -13.819 34.254 18.279 0.50 50.46 220 SER B O 1
ATOM 4190 N N . LYS B 1 221 ? -15.161 33.359 19.863 0.50 49.54 221 LYS B N 1
ATOM 4191 C CA . LYS B 1 221 ? -15.086 34.541 20.713 0.50 44.94 221 LYS B CA 1
ATOM 4192 C C . LYS B 1 221 ? -13.646 34.905 21.038 0.50 40.98 221 LYS B C 1
ATOM 4193 O O . LYS B 1 221 ? -13.314 36.090 21.143 0.50 37.61 221 LYS B O 1
ATOM 4195 N N . ILE B 1 222 ? -12.772 33.910 21.175 0.50 39.20 222 ILE B N 1
ATOM 4196 C CA . ILE B 1 222 ? -11.387 34.219 21.498 0.50 42.35 222 ILE B CA 1
ATOM 4197 C C . ILE B 1 222 ? -10.657 34.783 20.287 0.50 46.75 222 ILE B C 1
ATOM 4198 O O . ILE B 1 222 ? -9.798 35.661 20.428 0.50 47.01 222 ILE B O 1
ATOM 4203 N N . MET B 1 223 ? -10.978 34.298 19.085 0.50 50.04 223 MET B N 1
ATOM 4204 C CA . MET B 1 223 ? -10.399 34.882 17.880 1.00 52.82 223 MET B CA 1
ATOM 4205 C C . MET B 1 223 ? -10.862 36.324 17.712 1.00 50.64 223 MET B C 1
ATOM 4206 O O . MET B 1 223 ? -10.053 37.224 17.467 1.00 50.88 223 MET B O 1
ATOM 4211 N N . ALA B 1 224 ? -12.168 36.564 17.860 1.00 50.83 224 ALA B N 1
ATOM 4212 C CA . ALA B 1 224 ? -12.683 37.930 17.826 0.50 52.72 224 ALA B CA 1
ATOM 4213 C C . ALA B 1 224 ? -12.075 38.780 18.928 0.50 49.30 224 ALA B C 1
ATOM 4214 O O . ALA B 1 224 ? -11.827 39.974 18.727 0.50 42.17 224 ALA B O 1
ATOM 4216 N N . LYS B 1 225 ? -11.823 38.180 20.091 1.00 57.91 225 LYS B N 1
ATOM 4217 C CA . LYS B 1 225 ? -11.219 38.919 21.194 1.00 65.39 225 LYS B CA 1
ATOM 4218 C C . LYS B 1 225 ? -9.794 39.348 20.862 1.00 58.57 225 LYS B C 1
ATOM 4219 O O . LYS B 1 225 ? -9.388 40.471 21.189 1.00 53.68 225 LYS B O 1
ATOM 4221 N N . ARG B 1 226 ? -9.021 38.469 20.212 1.00 46.80 226 ARG B N 1
ATOM 4222 C CA . ARG B 1 226 ? -7.636 38.802 19.888 1.00 41.77 226 ARG B CA 1
ATOM 4223 C C . ARG B 1 226 ? -7.559 39.837 18.774 1.00 48.20 226 ARG B C 1
ATOM 4224 O O . ARG B 1 226 ? -6.718 40.746 18.822 1.00 51.10 226 ARG B O 1
ATOM 4232 N N . LEU B 1 227 ? -8.423 39.708 17.760 1.00 41.53 227 LEU B N 1
ATOM 4233 C CA . LEU B 1 227 ? -8.432 40.656 16.648 1.00 40.45 227 LEU B CA 1
ATOM 4234 C C . LEU B 1 227 ? -8.527 42.086 17.153 1.00 37.73 227 LEU B C 1
ATOM 4235 O O . LEU B 1 227 ? -7.730 42.946 16.769 1.00 42.53 227 LEU B O 1
ATOM 4240 N N . THR B 1 228 ? -9.495 42.346 18.036 1.00 44.40 228 THR B N 1
ATOM 4241 C CA . THR B 1 228 ? -9.780 43.710 18.468 1.00 55.23 228 THR B CA 1
ATOM 4242 C C . THR B 1 228 ? -8.623 44.316 19.256 1.00 55.89 228 THR B C 1
ATOM 4243 O O . THR B 1 228 ? -8.419 45.538 19.216 1.00 64.58 228 THR B O 1
ATOM 4247 N N . SER B 1 229 ? -7.846 43.486 19.956 1.00 40.13 229 SER B N 1
ATOM 4248 C CA . SER B 1 229 ? -6.776 43.961 20.822 1.00 37.23 229 SER B CA 1
ATOM 4249 C C . SER B 1 229 ? -5.396 43.880 20.171 1.00 44.09 229 SER B C 1
ATOM 4250 O O . SER B 1 229 ? -4.387 44.022 20.865 1.00 56.57 229 SER B O 1
ATOM 4253 N N . HIS B 1 230 ? -5.322 43.670 18.867 1.00 38.21 230 HIS B N 1
ATOM 4254 C CA . HIS B 1 230 ? -4.021 43.730 18.213 1.00 34.45 230 HIS B CA 1
ATOM 4255 C C . HIS B 1 230 ? -3.635 45.191 17.996 1.00 32.36 230 HIS B C 1
ATOM 4256 O O . HIS B 1 230 ? -4.467 45.983 17.543 1.00 38.00 230 HIS B O 1
ATOM 4263 N N . PRO B 1 231 ? -2.404 45.590 18.327 1.00 32.08 231 PRO B N 1
ATOM 4264 C CA . PRO B 1 231 ? -2.059 47.022 18.262 1.00 35.69 231 PRO B CA 1
ATOM 4265 C C . PRO B 1 231 ? -2.041 47.590 16.853 1.00 40.11 231 PRO B C 1
ATOM 4266 O O . PRO B 1 231 ? -2.129 48.813 16.706 1.00 40.85 231 PRO B O 1
ATOM 4270 N N . LYS B 1 232 ? -1.928 46.757 15.816 1.00 34.59 232 LYS B N 1
ATOM 4271 C CA . LYS B 1 232 ? -1.948 47.230 14.437 1.00 27.55 232 LYS B CA 1
ATOM 4272 C C . LYS B 1 232 ? -3.261 46.904 13.722 1.00 28.39 232 LYS B C 1
ATOM 4273 O O . LYS B 1 232 ? -3.302 46.910 12.487 1.00 32.19 232 LYS B O 1
ATOM 4279 N N . VAL B 1 233 ? -4.336 46.624 14.466 1.00 27.49 233 VAL B N 1
ATOM 4280 C CA . VAL B 1 233 ? -5.615 46.232 13.882 1.00 30.03 233 VAL B CA 1
ATOM 4281 C C . VAL B 1 233 ? -6.739 47.045 14.506 1.00 35.59 233 VAL B C 1
ATOM 4282 O O . VAL B 1 233 ? -6.796 47.202 15.730 1.00 32.86 233 VAL B O 1
ATOM 4286 N N . THR B 1 234 ? -7.657 47.535 13.674 1.00 30.59 234 THR B N 1
ATOM 4287 C CA . THR B 1 234 ? -8.920 48.079 14.161 1.00 34.78 234 THR B CA 1
ATOM 4288 C C . THR B 1 234 ? -10.053 47.300 13.524 1.00 39.72 234 THR B C 1
ATOM 4289 O O . THR B 1 234 ? -10.225 47.339 12.304 1.00 45.20 234 THR B O 1
ATOM 4293 N N . VAL B 1 235 ? -10.840 46.622 14.348 1.00 40.85 235 VAL B N 1
ATOM 4294 C CA . VAL B 1 235 ? -12.064 45.990 13.874 1.00 37.85 235 VAL B CA 1
ATOM 4295 C C . VAL B 1 235 ? -13.169 47.041 13.827 1.00 35.77 235 VAL B C 1
ATOM 4296 O O . VAL B 1 235 ? -13.505 47.652 14.847 1.00 41.57 235 VAL B O 1
ATOM 4300 N N . LEU B 1 236 ? -13.723 47.270 12.640 1.00 24.12 236 LEU B N 1
ATOM 4301 C CA . LEU B 1 236 ? -14.882 48.145 12.475 1.00 28.29 236 LEU B CA 1
ATOM 4302 C C . LEU B 1 236 ? -16.119 47.262 12.345 1.00 32.82 236 LEU B C 1
ATOM 4303 O O . LEU B 1 236 ? -16.351 46.645 11.299 1.00 33.85 236 LEU B O 1
ATOM 4308 N N . TRP B 1 237 ? -16.903 47.191 13.415 1.00 31.88 237 TRP B N 1
ATOM 4309 C CA . TRP B 1 237 ? -18.105 46.374 13.397 1.00 31.79 237 TRP B CA 1
ATOM 4310 C C . TRP B 1 237 ? -19.191 47.079 12.600 1.00 33.35 237 TRP B C 1
ATOM 4311 O O . TRP B 1 237 ? -19.167 48.305 12.417 1.00 28.69 237 TRP B O 1
ATOM 4322 N N . ASN B 1 238 ? -20.148 46.285 12.110 1.00 32.49 238 ASN B N 1
ATOM 4323 C CA . ASN B 1 238 ? -21.320 46.824 11.418 1.00 30.57 238 ASN B CA 1
ATOM 4324 C C . ASN B 1 238 ? -20.918 47.817 10.327 1.00 28.64 238 ASN B C 1
ATOM 4325 O O . ASN B 1 238 ? -21.511 48.893 10.188 1.00 27.88 238 ASN B O 1
ATOM 4330 N N . THR B 1 239 ? -19.887 47.459 9.556 1.00 23.20 239 THR B N 1
ATOM 4331 C CA . THR B 1 239 ? -19.298 48.368 8.581 1.00 34.40 239 THR B CA 1
ATOM 4332 C C . THR B 1 239 ? -19.149 47.673 7.232 1.00 34.18 239 THR B C 1
ATOM 4333 O O . THR B 1 239 ? -18.670 46.537 7.161 1.00 30.26 239 THR B O 1
ATOM 4337 N N . VAL B 1 240 ? -19.586 48.350 6.173 1.00 30.33 240 VAL B N 1
ATOM 4338 C CA . VAL B 1 240 ? -19.454 47.874 4.802 1.00 25.34 240 VAL B CA 1
ATOM 4339 C C . VAL B 1 240 ? -18.749 48.954 3.989 1.00 30.97 240 VAL B C 1
ATOM 4340 O O . VAL B 1 240 ? -18.841 50.150 4.292 1.00 25.94 240 VAL B O 1
ATOM 4344 N N . ALA B 1 241 ? -18.053 48.532 2.941 1.00 26.47 241 ALA B N 1
ATOM 4345 C CA . ALA B 1 241 ? -17.507 49.482 1.982 1.00 24.28 241 ALA B CA 1
ATOM 4346 C C . ALA B 1 241 ? -18.559 49.791 0.933 1.00 23.78 241 ALA B C 1
ATOM 4347 O O . ALA B 1 241 ? -19.280 48.908 0.480 1.00 28.23 241 ALA B O 1
ATOM 4349 N N . THR B 1 242 ? -18.678 51.057 0.571 1.00 21.93 242 THR B N 1
ATOM 4350 C CA . THR B 1 242 ? -19.618 51.429 -0.465 1.00 21.35 242 THR B CA 1
ATOM 4351 C C . THR B 1 242 ? -18.956 52.022 -1.692 1.00 30.11 242 THR B C 1
ATOM 4352 O O . THR B 1 242 ? -19.606 52.111 -2.736 1.00 36.91 242 THR B O 1
ATOM 4356 N N . GLU B 1 243 ? -17.683 52.397 -1.612 1.00 33.94 243 GLU B N 1
ATOM 4357 C CA . GLU B 1 243 ? -16.984 52.965 -2.752 1.00 32.38 243 GLU B CA 1
ATOM 4358 C C . GLU B 1 243 ? -15.488 52.777 -2.563 1.00 26.94 243 GLU B C 1
ATOM 4359 O O . GLU B 1 243 ? -14.960 53.033 -1.481 1.00 29.56 243 GLU B O 1
ATOM 4365 N N . ALA B 1 244 ? -14.820 52.334 -3.621 1.00 23.25 244 ALA B N 1
ATOM 4366 C CA . ALA B 1 244 ? -13.363 52.338 -3.700 1.00 24.33 244 ALA B CA 1
ATOM 4367 C C . ALA B 1 244 ? -12.924 53.557 -4.511 1.00 25.11 244 ALA B C 1
ATOM 4368 O O . ALA B 1 244 ? -13.462 53.812 -5.598 1.00 25.91 244 ALA B O 1
ATOM 4370 N N . LYS B 1 245 ? -11.964 54.314 -3.970 1.00 26.80 245 LYS B N 1
ATOM 4371 C CA . LYS B 1 245 ? -11.536 55.602 -4.505 1.00 26.24 245 LYS B CA 1
ATOM 4372 C C . LYS B 1 245 ? -10.025 55.622 -4.649 1.00 28.52 245 LYS B C 1
ATOM 4373 O O . LYS B 1 245 ? -9.306 55.041 -3.828 1.00 20.09 245 LYS B O 1
ATOM 4379 N N . GLY B 1 246 ? -9.543 56.344 -5.657 1.00 23.96 246 GLY B N 1
ATOM 4380 C CA . GLY B 1 246 ? -8.115 56.514 -5.795 1.00 25.43 246 GLY B CA 1
ATOM 4381 C C . GLY B 1 246 ? -7.774 57.690 -6.684 1.00 28.89 246 GLY B C 1
ATOM 4382 O O . GLY B 1 246 ? -8.625 58.519 -7.006 1.00 27.71 246 GLY B O 1
ATOM 4383 N N . ASP B 1 247 ? -6.510 57.744 -7.098 1.00 31.78 247 ASP B N 1
ATOM 4384 C CA . ASP B 1 247 ? -6.043 58.784 -8.002 1.00 36.36 247 ASP B CA 1
ATOM 4385 C C . ASP B 1 247 ? -6.276 58.432 -9.467 1.00 37.48 247 ASP B C 1
ATOM 4386 O O . ASP B 1 247 ? -5.639 59.026 -10.348 1.00 40.36 247 ASP B O 1
ATOM 4391 N N . GLY B 1 248 ? -7.166 57.479 -9.746 1.00 36.33 248 GLY B N 1
ATOM 4392 C CA . GLY B 1 248 ? -7.366 56.991 -11.092 1.00 37.23 248 GLY B CA 1
ATOM 4393 C C . GLY B 1 248 ? -6.382 55.933 -11.534 1.00 41.49 248 GLY B C 1
ATOM 4394 O O . GLY B 1 248 ? -6.593 55.310 -12.583 1.00 42.69 248 GLY B O 1
ATOM 4395 N N . GLU B 1 249 ? -5.309 55.716 -10.780 1.00 45.41 249 GLU B N 1
ATOM 4396 C CA . GLU B 1 249 ? -4.363 54.636 -11.034 1.00 43.50 249 GLU B CA 1
ATOM 4397 C C . GLU B 1 249 ? -4.332 53.617 -9.904 1.00 38.73 249 GLU B C 1
ATOM 4398 O O . GLU B 1 249 ? -4.490 52.418 -10.151 1.00 40.33 249 GLU B O 1
ATOM 4400 N N . VAL B 1 250 ? -4.152 54.064 -8.656 1.00 32.48 250 VAL B N 1
ATOM 4401 C CA . VAL B 1 250 ? -4.119 53.168 -7.507 1.00 31.21 250 VAL B CA 1
ATOM 4402 C C . VAL B 1 250 ? -5.115 53.623 -6.449 1.00 32.13 250 VAL B C 1
ATOM 4403 O O . VAL B 1 250 ? -5.461 54.805 -6.344 1.00 35.94 250 VAL B O 1
ATOM 4407 N N . LEU B 1 251 ? -5.566 52.654 -5.656 1.00 31.62 251 LEU B N 1
ATOM 4408 C CA . LEU B 1 251 ? -6.512 52.876 -4.566 1.00 31.57 251 LEU B CA 1
ATOM 4409 C C . LEU B 1 251 ? -5.938 53.791 -3.483 1.00 24.43 251 LEU B C 1
ATOM 4410 O O . LEU B 1 251 ? -4.804 53.602 -3.040 1.00 25.72 251 LEU B O 1
ATOM 4415 N N . THR B 1 252 ? -6.737 54.767 -3.031 1.00 19.51 252 THR B N 1
ATOM 4416 C CA . THR B 1 252 ? -6.331 55.661 -1.940 1.00 19.62 252 THR B CA 1
ATOM 4417 C C . THR B 1 252 ? -7.314 55.775 -0.781 1.00 27.60 252 THR B C 1
ATOM 4418 O O . THR B 1 252 ? -6.881 56.187 0.302 1.00 31.24 252 THR B O 1
ATOM 4422 N N . SER B 1 253 ? -8.601 55.457 -0.948 1.00 26.48 253 SER B N 1
ATOM 4423 C CA . SER B 1 253 ? -9.483 55.414 0.217 1.00 26.92 253 SER B CA 1
ATOM 4424 C C . SER B 1 253 ? -10.750 54.630 -0.114 1.00 27.10 253 SER B C 1
ATOM 4425 O O . SER B 1 253 ? -11.044 54.339 -1.274 1.00 26.99 253 SER B O 1
ATOM 4428 N N . LEU B 1 254 ? -11.493 54.292 0.942 1.00 22.38 254 LEU B N 1
ATOM 4429 C CA . LEU B 1 254 ? -12.795 53.641 0.861 1.00 25.51 254 LEU B CA 1
ATOM 4430 C C . LEU B 1 254 ? -13.830 54.525 1.531 1.00 26.81 254 LEU B C 1
ATOM 4431 O O . LEU B 1 254 ? -13.601 54.996 2.648 1.00 23.97 254 LEU B O 1
ATOM 4436 N N . THR B 1 255 ? -14.976 54.713 0.878 1.00 23.03 255 THR B N 1
ATOM 4437 C CA . THR B 1 255 ? -16.158 55.159 1.602 1.00 24.84 255 THR B CA 1
ATOM 4438 C C . THR B 1 255 ? -16.726 53.971 2.361 1.00 27.51 255 THR B C 1
ATOM 4439 O O . THR B 1 255 ? -16.840 52.875 1.803 1.00 26.85 255 THR B O 1
ATOM 4443 N N . ILE B 1 256 ? -17.058 54.175 3.634 1.00 25.23 256 ILE B N 1
ATOM 4444 C CA . ILE B 1 256 ? -17.627 53.109 4.450 1.00 31.53 256 ILE B CA 1
ATOM 4445 C C . ILE B 1 256 ? -18.918 53.611 5.078 1.00 35.58 256 ILE B C 1
ATOM 4446 O O . ILE B 1 256 ? -19.123 54.818 5.240 1.00 37.38 256 ILE B O 1
ATOM 4451 N N . LYS B 1 257 ? -19.804 52.671 5.409 1.00 33.06 257 LYS B N 1
ATOM 4452 C CA . LYS B 1 257 ? -21.089 52.970 6.025 1.00 31.24 257 LYS B CA 1
ATOM 4453 C C . LYS B 1 257 ? -21.274 52.060 7.227 1.00 33.00 257 LYS B C 1
ATOM 4454 O O . LYS B 1 257 ? -20.882 50.889 7.202 1.00 35.54 257 LYS B O 1
ATOM 4460 N N . ASN B 1 258 ? -21.858 52.602 8.284 1.00 34.40 258 ASN B N 1
ATOM 4461 C CA . ASN B 1 258 ? -22.235 51.788 9.423 1.00 36.78 258 ASN B CA 1
ATOM 4462 C C . ASN B 1 258 ? -23.649 51.264 9.201 1.00 28.60 258 ASN B C 1
ATOM 4463 O O . ASN B 1 258 ? -24.574 52.046 8.961 1.00 24.65 258 ASN B O 1
ATOM 4468 N N . THR B 1 259 ? -23.815 49.943 9.289 1.00 22.83 259 THR B N 1
ATOM 4469 C CA . THR B 1 259 ? -25.130 49.353 9.043 1.00 29.19 259 THR B CA 1
ATOM 4470 C C . THR B 1 259 ? -26.126 49.601 10.173 1.00 32.64 259 THR B C 1
ATOM 4471 O O . THR B 1 259 ? -27.337 49.544 9.929 1.00 33.00 259 THR B O 1
ATOM 4475 N N . LYS B 1 260 ? -25.660 49.858 11.400 1.00 33.47 260 LYS B N 1
ATOM 4476 C CA . LYS B 1 260 ? -26.578 50.121 12.511 1.00 34.04 260 LYS B CA 1
ATOM 4477 C C . LYS B 1 260 ? -26.864 51.609 12.725 1.00 35.47 260 LYS B C 1
ATOM 4478 O O . LYS B 1 260 ? -27.998 51.977 13.051 1.00 40.27 260 LYS B O 1
ATOM 4484 N N . THR B 1 261 ? -25.866 52.484 12.566 1.00 30.98 261 THR B N 1
ATOM 4485 C CA . THR B 1 261 ? -26.111 53.923 12.698 1.00 35.53 261 THR B CA 1
ATOM 4486 C C . THR B 1 261 ? -26.381 54.614 11.369 1.00 31.96 261 THR B C 1
ATOM 4487 O O . THR B 1 261 ? -27.005 55.683 11.355 1.00 27.32 261 THR B O 1
ATOM 4491 N N . GLY B 1 262 ? -25.911 54.048 10.256 1.00 29.76 262 GLY B N 1
ATOM 4492 C CA . GLY B 1 262 ? -26.066 54.696 8.963 1.00 36.08 262 GLY B CA 1
ATOM 4493 C C . GLY B 1 262 ? -25.073 55.798 8.693 1.00 39.59 262 GLY B C 1
ATOM 4494 O O . GLY B 1 262 ? -25.187 56.480 7.666 1.00 36.63 262 GLY B O 1
ATOM 4495 N N . GLU B 1 263 ? -24.115 56.013 9.584 1.00 36.55 263 GLU B N 1
ATOM 4496 C CA . GLU B 1 263 ? -23.149 57.070 9.352 1.00 39.34 263 GLU B CA 1
ATOM 4497 C C . GLU B 1 263 ? -22.142 56.651 8.286 1.00 38.47 263 GLU B C 1
ATOM 4498 O O . GLU B 1 263 ? -21.746 55.485 8.195 1.00 32.51 263 GLU B O 1
ATOM 4504 N N . THR B 1 264 ? -21.772 57.603 7.443 1.00 39.13 264 THR B N 1
ATOM 4505 C CA . THR B 1 264 ? -20.871 57.362 6.328 1.00 43.85 264 THR B CA 1
ATOM 4506 C C . THR B 1 264 ? -19.548 58.071 6.598 1.00 38.67 264 THR B C 1
ATOM 4507 O O . THR B 1 264 ? -19.518 59.171 7.168 1.00 45.59 264 THR B O 1
ATOM 4511 N N . GLY B 1 265 ? -18.452 57.424 6.212 1.00 26.56 265 GLY B N 1
ATOM 4512 C CA . GLY B 1 265 ? -17.138 57.997 6.407 1.00 22.14 265 GLY B CA 1
ATOM 4513 C C . GLY B 1 265 ? -16.175 57.607 5.305 1.00 26.72 265 GLY B C 1
ATOM 4514 O O . GLY B 1 265 ? -16.454 56.755 4.456 1.00 28.12 265 GLY B O 1
ATOM 4515 N N . ASP B 1 266 ? -15.017 58.254 5.338 1.00 24.94 266 ASP B N 1
ATOM 4516 C CA . ASP B 1 266 ? -13.927 57.974 4.422 1.00 26.08 266 ASP B CA 1
ATOM 4517 C C . ASP B 1 266 ? -12.791 57.317 5.188 1.00 27.95 266 ASP B C 1
ATOM 4518 O O . ASP B 1 266 ? -12.412 57.782 6.269 1.00 28.44 266 ASP B O 1
ATOM 4523 N N . LEU B 1 267 ? -12.256 56.236 4.630 1.00 25.59 267 LEU B N 1
ATOM 4524 C CA . LEU B 1 267 ? -11.196 55.454 5.267 1.00 27.53 267 LEU B CA 1
ATOM 4525 C C . LEU B 1 267 ? -9.983 55.404 4.347 1.00 30.56 267 LEU B C 1
ATOM 4526 O O . LEU B 1 267 ? -10.034 54.735 3.297 1.00 31.52 267 LEU B O 1
ATOM 4531 N N . PRO B 1 268 ? -8.888 56.098 4.670 1.00 35.78 268 PRO B N 1
ATOM 4532 C CA . PRO B 1 268 ? -7.700 56.087 3.792 1.00 28.72 268 PRO B CA 1
ATOM 4533 C C . PRO B 1 268 ? -7.002 54.736 3.827 1.00 24.17 268 PRO B C 1
ATOM 4534 O O . PRO B 1 268 ? -6.542 54.296 4.879 1.00 31.93 268 PRO B O 1
ATOM 4538 N N . VAL B 1 269 ? -6.927 54.078 2.671 1.00 23.85 269 VAL B N 1
ATOM 4539 C CA . VAL B 1 269 ? -6.279 52.770 2.535 1.00 23.02 269 VAL B CA 1
ATOM 4540 C C . VAL B 1 269 ? -5.630 52.696 1.167 1.00 26.36 269 VAL B C 1
ATOM 4541 O O . VAL B 1 269 ? -6.195 53.154 0.168 1.00 28.12 269 VAL B O 1
ATOM 4545 N N . ASN B 1 270 ? -4.463 52.057 1.119 1.00 23.38 270 ASN B N 1
ATOM 4546 C CA . ASN B 1 270 ? -3.806 51.774 -0.144 1.00 25.10 270 ASN B CA 1
ATOM 4547 C C . ASN B 1 270 ? -3.990 50.327 -0.585 1.00 31.76 270 ASN B C 1
ATOM 4548 O O . ASN B 1 270 ? -3.650 49.984 -1.725 1.00 29.38 270 ASN B O 1
ATOM 4553 N N . GLY B 1 271 ? -4.554 49.482 0.269 1.00 24.63 271 GLY B N 1
ATOM 4554 C CA . GLY B 1 271 ? -4.887 48.133 -0.132 1.00 18.20 271 GLY B CA 1
ATOM 4555 C C . GLY B 1 271 ? -6.206 47.700 0.464 1.00 20.90 271 GLY B C 1
ATOM 4556 O O . GLY B 1 271 ? -6.510 48.020 1.620 1.00 26.16 271 GLY B O 1
ATOM 4557 N N . LEU B 1 272 ? -7.011 46.985 -0.314 1.00 24.95 272 LEU B N 1
ATOM 4558 C CA . LEU B 1 272 ? -8.233 46.386 0.204 1.00 23.79 272 LEU B CA 1
ATOM 4559 C C . LEU B 1 272 ? -8.235 44.920 -0.190 1.00 26.01 272 LEU B C 1
ATOM 4560 O O . LEU B 1 272 ? -8.051 44.583 -1.363 1.00 25.17 272 LEU B O 1
ATOM 4565 N N . PHE B 1 273 ? -8.409 44.053 0.797 1.00 29.69 273 PHE B N 1
ATOM 4566 C CA . PHE B 1 273 ? -8.297 42.619 0.604 1.00 24.63 273 PHE B CA 1
ATOM 4567 C C . PHE B 1 273 ? -9.608 41.952 1.006 1.00 24.74 273 PHE B C 1
ATOM 4568 O O . PHE B 1 273 ? -10.127 42.190 2.104 1.00 26.29 273 PHE B O 1
ATOM 4576 N N . TYR B 1 274 ? -10.168 41.161 0.099 1.00 27.19 274 TYR B N 1
ATOM 4577 C CA . TYR B 1 274 ? -11.379 40.410 0.412 1.00 32.28 274 TYR B CA 1
ATOM 4578 C C . TYR B 1 274 ? -10.994 39.122 1.129 1.00 32.79 274 TYR B C 1
ATOM 4579 O O . TYR B 1 274 ? -10.118 38.390 0.666 1.00 27.70 274 TYR B O 1
ATOM 4588 N N . ALA B 1 275 ? -11.606 38.872 2.288 1.00 36.06 275 ALA B N 1
ATOM 4589 C CA . ALA B 1 275 ? -11.492 37.585 2.966 1.00 37.12 275 ALA B CA 1
ATOM 4590 C C . ALA B 1 275 ? -12.791 36.804 2.878 1.00 36.19 275 ALA B C 1
ATOM 4591 O O . ALA B 1 275 ? -13.066 35.950 3.722 1.00 43.06 275 ALA B O 1
ATOM 4593 N N . ILE B 1 276 ? -13.611 37.134 1.895 1.00 38.17 276 ILE B N 1
ATOM 4594 C CA . ILE B 1 276 ? -14.767 36.352 1.496 1.00 54.73 276 ILE B CA 1
ATOM 4595 C C . ILE B 1 276 ? -14.478 35.893 0.071 1.00 60.34 276 ILE B C 1
ATOM 4596 O O . ILE B 1 276 ? -13.332 35.962 -0.392 1.00 63.89 276 ILE B O 1
ATOM 4601 N N . GLY B 1 277 ? -15.498 35.431 -0.639 0.50 53.78 277 GLY B N 1
ATOM 4602 C CA . GLY B 1 277 ? -15.329 35.203 -2.057 0.50 50.86 277 GLY B CA 1
ATOM 4603 C C . GLY B 1 277 ? -14.574 33.954 -2.446 0.50 47.70 277 GLY B C 1
ATOM 4604 O O . GLY B 1 277 ? -13.842 33.972 -3.440 0.50 46.37 277 GLY B O 1
ATOM 4605 N N . HIS B 1 278 ? -14.709 32.872 -1.675 1.00 45.26 278 HIS B N 1
ATOM 4606 C CA . HIS B 1 278 ? -14.458 31.517 -2.171 1.00 40.45 278 HIS B CA 1
ATOM 4607 C C . HIS B 1 278 ? -15.821 30.907 -2.470 1.00 29.29 278 HIS B C 1
ATOM 4608 O O . HIS B 1 278 ? -16.535 30.476 -1.563 1.00 29.71 278 HIS B O 1
ATOM 4615 N N . GLU B 1 279 ? -16.193 30.917 -3.744 1.00 27.80 279 GLU B N 1
ATOM 4616 C CA . GLU B 1 279 ? -17.475 30.401 -4.196 1.00 27.76 279 GLU B CA 1
ATOM 4617 C C . GLU B 1 279 ? -17.240 29.093 -4.937 1.00 29.87 279 GLU B C 1
ATOM 4618 O O . GLU B 1 279 ? -16.660 29.110 -6.034 1.00 22.68 279 GLU B O 1
ATOM 4620 N N . PRO B 1 280 ? -17.666 27.952 -4.398 1.00 29.09 280 PRO B N 1
ATOM 4621 C CA . PRO B 1 280 ? -17.493 26.681 -5.124 1.00 25.43 280 PRO B CA 1
ATOM 4622 C C . PRO B 1 280 ? -18.301 26.667 -6.413 1.00 29.16 280 PRO B C 1
ATOM 4623 O O . PRO B 1 280 ? -19.445 27.126 -6.460 1.00 32.30 280 PRO B O 1
ATOM 4627 N N . ALA B 1 281 ? -17.709 26.095 -7.459 1.00 27.08 281 ALA B N 1
ATOM 4628 C CA . ALA B 1 281 ? -18.293 26.126 -8.801 1.00 23.10 281 ALA B CA 1
ATOM 4629 C C . ALA B 1 281 ? -19.267 24.958 -8.994 1.00 23.17 281 ALA B C 1
ATOM 4630 O O . ALA B 1 281 ? -18.987 23.974 -9.681 1.00 26.61 281 ALA B O 1
ATOM 4632 N N . THR B 1 282 ? -20.471 25.107 -8.449 1.00 22.19 282 THR B N 1
ATOM 4633 C CA . THR B 1 282 ? -21.417 23.995 -8.429 1.00 31.20 282 THR B CA 1
ATOM 4634 C C . THR B 1 282 ? -22.680 24.267 -9.233 1.00 27.32 282 THR B C 1
ATOM 4635 O O . THR B 1 282 ? -23.612 23.443 -9.200 1.00 23.06 282 THR B O 1
ATOM 4639 N N . SER B 1 283 ? -22.729 25.382 -9.967 1.00 29.78 283 SER B N 1
ATOM 4640 C CA . SER B 1 283 ? -23.927 25.719 -10.742 1.00 30.78 283 SER B CA 1
ATOM 4641 C C . SER B 1 283 ? -24.366 24.574 -11.648 1.00 25.48 283 SER B C 1
ATOM 4642 O O . SER B 1 283 ? -25.561 24.395 -11.874 1.00 29.51 283 SER B O 1
ATOM 4645 N N . LEU B 1 284 ? -23.420 23.769 -12.142 1.00 23.55 284 LEU B N 1
ATOM 4646 C CA . LEU B 1 284 ? -23.767 22.662 -13.026 1.00 30.11 284 LEU B CA 1
ATOM 4647 C C . LEU B 1 284 ? -24.663 21.634 -12.344 1.00 35.25 284 LEU B C 1
ATOM 4648 O O . LEU B 1 284 ? -25.462 20.966 -13.017 1.00 26.97 284 LEU B O 1
ATOM 4653 N N . VAL B 1 285 ? -24.537 21.473 -11.025 1.00 29.80 285 VAL B N 1
ATOM 4654 C CA . VAL B 1 285 ? -25.165 20.349 -10.336 1.00 28.55 285 VAL B CA 1
ATOM 4655 C C . VAL B 1 285 ? -26.041 20.837 -9.193 1.00 36.42 285 VAL B C 1
ATOM 4656 O O . VAL B 1 285 ? -26.383 20.065 -8.291 1.00 41.68 285 VAL B O 1
ATOM 4660 N N . LYS B 1 286 ? -26.383 22.122 -9.207 1.00 42.01 286 LYS B N 1
ATOM 4661 C CA . LYS B 1 286 ? -27.432 22.632 -8.335 1.00 40.55 286 LYS B CA 1
ATOM 4662 C C . LYS B 1 286 ? -28.684 21.778 -8.488 1.00 33.13 286 LYS B C 1
ATOM 4663 O O . LYS B 1 286 ? -29.178 21.584 -9.601 1.00 37.73 286 LYS B O 1
ATOM 4669 N N . SER B 1 287 ? -29.176 21.248 -7.367 1.00 33.11 287 SER B N 1
ATOM 4670 C CA . SER B 1 287 ? -30.357 20.383 -7.283 1.00 34.23 287 SER B CA 1
ATOM 4671 C C . SER B 1 287 ? -30.166 18.989 -7.879 1.00 37.50 287 SER B C 1
ATOM 4672 O O . SER B 1 287 ? -31.141 18.231 -7.963 1.00 44.91 287 SER B O 1
ATOM 4675 N N . GLN B 1 288 ? -28.948 18.606 -8.281 1.00 36.98 288 GLN B N 1
ATOM 4676 C CA . GLN B 1 288 ? -28.725 17.250 -8.772 1.00 40.66 288 GLN B CA 1
ATOM 4677 C C . GLN B 1 288 ? -27.805 16.419 -7.889 1.00 36.83 288 GLN B C 1
ATOM 4678 O O . GLN B 1 288 ? -27.873 15.190 -7.945 1.00 41.45 288 GLN B O 1
ATOM 4684 N N . VAL B 1 289 ? -26.961 17.047 -7.074 1.00 28.15 289 VAL B N 1
ATOM 4685 C CA . VAL B 1 289 ? -26.210 16.350 -6.042 1.00 29.70 289 VAL B CA 1
ATOM 4686 C C . VAL B 1 289 ? -26.399 17.095 -4.724 1.00 32.19 289 VAL B C 1
ATOM 4687 O O . VAL B 1 289 ? -26.739 18.280 -4.695 1.00 27.80 289 VAL B O 1
ATOM 4691 N N . GLU B 1 290 ? -26.182 16.382 -3.618 1.00 32.27 290 GLU B N 1
ATOM 4692 C CA . GLU B 1 290 ? -26.353 16.989 -2.303 1.00 30.45 290 GLU B CA 1
ATOM 4693 C C . GLU B 1 290 ? -25.269 18.034 -2.072 1.00 31.27 290 GLU B C 1
ATOM 4694 O O . GLU B 1 290 ? -24.073 17.726 -2.138 1.00 32.28 290 GLU B O 1
ATOM 4700 N N . LEU B 1 291 ? -25.683 19.271 -1.826 1.00 30.52 291 LEU B N 1
ATOM 4701 C CA . LEU B 1 291 ? -24.769 20.371 -1.557 1.00 33.26 291 LEU B CA 1
ATOM 4702 C C . LEU B 1 291 ? -24.922 20.818 -0.111 1.00 34.18 291 LEU B C 1
ATOM 4703 O O . LEU B 1 291 ? -26.005 20.720 0.468 1.00 37.29 291 LEU B O 1
ATOM 4708 N N . ASP B 1 292 ? -23.833 21.298 0.482 1.00 32.42 292 ASP B N 1
ATOM 4709 C CA . ASP B 1 292 ? -23.983 21.848 1.820 1.00 37.69 292 ASP B CA 1
ATOM 4710 C C . ASP B 1 292 ? -24.561 23.257 1.715 1.00 44.63 292 ASP B C 1
ATOM 4711 O O . ASP B 1 292 ? -24.839 23.760 0.622 1.00 37.98 292 ASP B O 1
ATOM 4716 N N . SER B 1 293 ? -24.767 23.899 2.869 1.00 50.57 293 SER B N 1
ATOM 4717 C CA . SER B 1 293 ? -25.440 25.193 2.876 1.00 50.03 293 SER B CA 1
ATOM 4718 C C . SER B 1 293 ? -24.692 26.220 2.037 1.00 50.74 293 SER B C 1
ATOM 4719 O O . SER B 1 293 ? -25.315 27.135 1.481 1.00 47.52 293 SER B O 1
ATOM 4722 N N . ASP B 1 294 ? -23.365 26.074 1.920 1.00 43.12 294 ASP B N 1
ATOM 4723 C CA . ASP B 1 294 ? -22.519 27.004 1.180 1.00 30.38 294 ASP B CA 1
ATOM 4724 C C . ASP B 1 294 ? -22.296 26.589 -0.257 1.00 30.32 294 ASP B C 1
ATOM 4725 O O . ASP B 1 294 ? -21.434 27.157 -0.925 1.00 33.72 294 ASP B O 1
ATOM 4730 N N . GLY B 1 295 ? -23.035 25.618 -0.756 1.00 28.66 295 GLY B N 1
ATOM 4731 C CA . GLY B 1 295 ? -22.840 25.254 -2.137 1.00 35.02 295 GLY B CA 1
ATOM 4732 C C . GLY B 1 295 ? -21.731 24.264 -2.406 1.00 29.67 295 GLY B C 1
ATOM 4733 O O . GLY B 1 295 ? -21.495 23.949 -3.573 1.00 37.14 295 GLY B O 1
ATOM 4734 N N . TYR B 1 296 ? -21.063 23.740 -1.379 1.00 28.22 296 TYR B N 1
ATOM 4735 C CA . TYR B 1 296 ? -20.031 22.724 -1.586 1.00 27.58 296 TYR B CA 1
ATOM 4736 C C . TYR B 1 296 ? -20.647 21.349 -1.779 1.00 26.54 296 TYR B C 1
ATOM 4737 O O . TYR B 1 296 ? -21.639 20.998 -1.135 1.00 29.83 296 TYR B O 1
ATOM 4746 N N . ILE B 1 297 ? -20.051 20.570 -2.678 1.00 28.01 297 ILE B N 1
ATOM 4747 C CA . ILE B 1 297 ? -20.522 19.212 -2.925 1.00 29.04 297 ILE B CA 1
ATOM 4748 C C . ILE B 1 297 ? -20.239 18.348 -1.702 1.00 31.26 297 ILE B C 1
ATOM 4749 O O . ILE B 1 297 ? -19.111 18.320 -1.192 1.00 24.88 297 ILE B O 1
ATOM 4754 N N . LYS B 1 298 ? -21.271 17.661 -1.211 1.00 36.88 298 LYS B N 1
ATOM 4755 C CA . LYS B 1 298 ? -21.123 16.744 -0.085 1.00 30.73 298 LYS B CA 1
ATOM 4756 C C . LYS B 1 298 ? -20.554 15.420 -0.569 1.00 30.49 298 LYS B C 1
ATOM 4757 O O . LYS B 1 298 ? -21.017 14.860 -1.570 1.00 26.37 298 LYS B O 1
ATOM 4763 N N . THR B 1 299 ? -19.559 14.910 0.146 1.00 36.75 299 THR B N 1
ATOM 4764 C CA . THR B 1 299 ? -18.943 13.631 -0.179 1.00 30.84 299 THR B CA 1
ATOM 4765 C C . THR B 1 299 ? -18.972 12.715 1.029 1.00 27.47 299 THR B C 1
ATOM 4766 O O . THR B 1 299 ? -18.790 13.167 2.164 1.00 34.66 299 THR B O 1
ATOM 4770 N N . VAL B 1 300 ? -19.228 11.436 0.779 1.00 22.50 300 VAL B N 1
ATOM 4771 C CA . VAL B 1 300 ? -18.957 10.416 1.783 1.00 32.84 300 VAL B CA 1
ATOM 4772 C C . VAL B 1 300 ? -17.561 10.703 2.322 1.00 36.84 300 VAL B C 1
ATOM 4773 O O . VAL B 1 300 ? -16.588 10.707 1.553 1.00 30.16 300 VAL B O 1
ATOM 4777 N N . PRO B 1 301 ? -17.419 10.984 3.615 1.00 43.65 301 PRO B N 1
ATOM 4778 C CA . PRO B 1 301 ? -16.150 11.526 4.115 1.00 45.96 301 PRO B CA 1
ATOM 4779 C C . PRO B 1 301 ? -15.008 10.545 3.900 1.00 41.91 301 PRO B C 1
ATOM 4780 O O . PRO B 1 301 ? -15.191 9.327 3.908 1.00 40.95 301 PRO B O 1
ATOM 4784 N N . GLY B 1 302 ? -13.818 11.095 3.677 1.00 43.91 302 GLY B N 1
ATOM 4785 C CA . GLY B 1 302 ? -12.694 10.289 3.262 1.00 49.20 302 GLY B CA 1
ATOM 4786 C C . GLY B 1 302 ? -12.732 9.828 1.826 1.00 51.14 302 GLY B C 1
ATOM 4787 O O . GLY B 1 302 ? -11.719 9.323 1.334 1.00 60.86 302 GLY B O 1
ATOM 4788 N N . THR B 1 303 ? -13.855 9.980 1.132 1.00 45.39 303 THR B N 1
ATOM 4789 C CA . THR B 1 303 ? -13.999 9.525 -0.243 1.00 36.74 303 THR B CA 1
ATOM 4790 C C . THR B 1 303 ? -14.329 10.713 -1.143 1.00 35.76 303 THR B C 1
ATOM 4791 O O . THR B 1 303 ? -14.450 11.858 -0.691 1.00 39.91 303 THR B O 1
ATOM 4795 N N . SER B 1 304 ? -14.440 10.420 -2.439 1.00 24.13 304 SER B N 1
ATOM 4796 C CA . SER B 1 304 ? -14.829 11.376 -3.465 1.00 23.32 304 SER B CA 1
ATOM 4797 C C . SER B 1 304 ? -16.277 11.189 -3.885 1.00 27.33 304 SER B C 1
ATOM 4798 O O . SER B 1 304 ? -16.749 11.880 -4.794 1.00 28.78 304 SER B O 1
ATOM 4801 N N . GLN B 1 305 ? -16.985 10.278 -3.223 1.00 20.49 305 GLN B N 1
ATOM 4802 C CA . GLN B 1 305 ? -18.312 9.844 -3.626 1.00 22.97 305 GLN B CA 1
ATOM 4803 C C . GLN B 1 305 ? -19.363 10.887 -3.260 1.00 27.97 305 GLN B C 1
ATOM 4804 O O . GLN B 1 305 ? -19.513 11.230 -2.078 1.00 25.89 305 GLN B O 1
ATOM 4810 N N . THR B 1 306 ? -20.102 11.370 -4.273 1.00 28.24 306 THR B N 1
ATOM 4811 C CA . THR B 1 306 ? -21.209 12.303 -4.095 1.00 33.13 306 THR B CA 1
ATOM 4812 C C . THR B 1 306 ? -22.498 11.533 -3.804 1.00 29.07 306 THR B C 1
ATOM 4813 O O . THR B 1 306 ? -22.521 10.302 -3.746 1.00 26.71 306 THR B O 1
ATOM 4817 N N . SER B 1 307 ? -23.602 12.268 -3.681 1.00 33.06 307 SER B N 1
ATOM 4818 C CA . SER B 1 307 ? -24.922 11.690 -3.451 1.00 34.38 307 SER B CA 1
ATOM 4819 C C . SER B 1 307 ? -25.479 10.946 -4.658 1.00 30.58 307 SER B C 1
ATOM 4820 O O . SER B 1 307 ? -26.618 10.480 -4.599 1.00 32.03 307 SER B O 1
ATOM 4823 N N . VAL B 1 308 ? -24.743 10.812 -5.753 1.00 25.07 308 VAL B N 1
ATOM 4824 C CA . VAL B 1 308 ? -25.243 10.085 -6.912 1.00 29.55 308 VAL B CA 1
ATOM 4825 C C . VAL B 1 308 ? -24.167 9.098 -7.336 1.00 25.68 308 VAL B C 1
ATOM 4826 O O . VAL B 1 308 ? -23.037 9.504 -7.632 1.00 35.00 308 VAL B O 1
ATOM 4830 N N . HIS B 1 309 ? -24.518 7.813 -7.353 1.00 26.36 309 HIS B N 1
ATOM 4831 C CA . HIS B 1 309 ? -23.628 6.738 -7.790 1.00 29.60 309 HIS B CA 1
ATOM 4832 C C . HIS B 1 309 ? -23.095 7.028 -9.186 1.00 25.92 309 HIS B C 1
ATOM 4833 O O . HIS B 1 309 ? -23.855 7.351 -10.101 1.00 25.80 309 HIS B O 1
ATOM 4840 N N . GLY B 1 310 ? -21.780 6.937 -9.339 1.00 25.52 310 GLY B N 1
ATOM 4841 C CA . GLY B 1 310 ? -21.130 7.229 -10.590 1.00 27.44 310 GLY B CA 1
ATOM 4842 C C . GLY B 1 310 ? -20.594 8.638 -10.708 1.00 26.35 310 GLY B C 1
ATOM 4843 O O . GLY B 1 310 ? -19.815 8.909 -11.628 1.00 30.74 310 GLY B O 1
ATOM 4844 N N . VAL B 1 311 ? -20.954 9.533 -9.796 1.00 26.89 311 VAL B N 1
ATOM 4845 C CA . VAL B 1 311 ? -20.445 10.900 -9.810 1.00 27.48 311 VAL B CA 1
ATOM 4846 C C . VAL B 1 311 ? -19.520 11.074 -8.607 1.00 32.89 311 VAL B C 1
ATOM 4847 O O . VAL B 1 311 ? -19.933 10.873 -7.455 1.00 31.99 311 VAL B O 1
ATOM 4851 N N . PHE B 1 312 ? -18.269 11.451 -8.881 1.00 24.31 312 PHE B N 1
ATOM 4852 C CA . PHE B 1 312 ? -17.249 11.717 -7.877 1.00 17.87 312 PHE B CA 1
ATOM 4853 C C . PHE B 1 312 ? -16.848 13.186 -7.955 1.00 23.45 312 PHE B C 1
ATOM 4854 O O . PHE B 1 312 ? -17.068 13.850 -8.973 1.00 22.09 312 PHE B O 1
ATOM 4862 N N . ALA B 1 313 ? -16.295 13.701 -6.856 1.00 23.11 313 ALA B N 1
ATOM 4863 C CA . ALA B 1 313 ? -15.852 15.087 -6.773 1.00 26.23 313 ALA B CA 1
ATOM 4864 C C . ALA B 1 313 ? -14.442 15.175 -6.193 1.00 25.82 313 ALA B C 1
ATOM 4865 O O . ALA B 1 313 ? -14.083 14.421 -5.279 1.00 20.50 313 ALA B O 1
ATOM 4867 N N . ALA B 1 314 ? -13.653 16.114 -6.724 1.00 16.79 314 ALA B N 1
ATOM 4868 C CA . ALA B 1 314 ? -12.300 16.374 -6.254 1.00 18.63 314 ALA B CA 1
ATOM 4869 C C . ALA B 1 314 ? -12.049 17.872 -6.205 1.00 16.53 314 ALA B C 1
ATOM 4870 O O . ALA B 1 314 ? -12.654 18.643 -6.951 1.00 19.23 314 ALA B O 1
ATOM 4872 N N . GLY B 1 315 ? -11.137 18.271 -5.334 1.00 20.07 315 GLY B N 1
ATOM 4873 C CA . GLY B 1 315 ? -10.659 19.634 -5.306 1.00 17.16 315 GLY B CA 1
ATOM 4874 C C . GLY B 1 315 ? -11.528 20.557 -4.477 1.00 23.04 315 GLY B C 1
ATOM 4875 O O . GLY B 1 315 ? -12.341 20.134 -3.650 1.00 24.54 315 GLY B O 1
ATOM 4876 N N . ASP B 1 316 ? -11.351 21.861 -4.729 1.00 21.70 316 ASP B N 1
ATOM 4877 C CA . ASP B 1 316 ? -12.007 22.885 -3.919 1.00 17.23 316 ASP B CA 1
ATOM 4878 C C . ASP B 1 316 ? -13.535 22.819 -4.018 1.00 19.94 316 ASP B C 1
ATOM 4879 O O . ASP B 1 316 ? -14.233 23.243 -3.086 1.00 22.42 316 ASP B O 1
ATOM 4884 N N . VAL B 1 317 ? -14.080 22.295 -5.122 1.00 19.45 317 VAL B N 1
ATOM 4885 C CA . VAL B 1 317 ? -15.533 22.187 -5.238 1.00 20.97 317 VAL B CA 1
ATOM 4886 C C . VAL B 1 317 ? -16.151 21.332 -4.136 1.00 24.45 317 VAL B C 1
ATOM 4887 O O . VAL B 1 317 ? -17.353 21.444 -3.867 1.00 22.90 317 VAL B O 1
ATOM 4891 N N . GLN B 1 318 ? -15.362 20.472 -3.488 1.00 22.60 318 GLN B N 1
ATOM 4892 C CA . GLN B 1 318 ? -15.866 19.691 -2.366 1.00 22.98 318 GLN B CA 1
ATOM 4893 C C . GLN B 1 318 ? -14.990 19.844 -1.131 1.00 28.15 318 GLN B C 1
ATOM 4894 O O . GLN B 1 318 ? -14.977 18.951 -0.281 1.00 25.24 318 GLN B O 1
ATOM 4900 N N . ASP B 1 319 ? -14.242 20.937 -1.013 1.00 25.21 319 ASP B N 1
ATOM 4901 C CA . ASP B 1 319 ? -13.410 21.138 0.170 1.00 23.13 319 ASP B CA 1
ATOM 4902 C C . ASP B 1 319 ? -13.445 22.616 0.540 1.00 28.48 319 ASP B C 1
ATOM 4903 O O . ASP B 1 319 ? -12.714 23.424 -0.043 1.00 26.52 319 ASP B O 1
ATOM 4908 N N . LYS B 1 320 ? -14.281 22.955 1.524 1.00 25.30 320 LYS B N 1
ATOM 4909 C CA . LYS B 1 320 ? -14.287 24.292 2.103 1.00 25.22 320 LYS B CA 1
ATOM 4910 C C . LYS B 1 320 ? -13.217 24.488 3.166 1.00 29.84 320 LYS B C 1
ATOM 4911 O O . LYS B 1 320 ? -13.045 25.616 3.642 1.00 39.73 320 LYS B O 1
ATOM 4917 N N . LYS B 1 321 ? -12.485 23.438 3.543 1.00 28.73 321 LYS B N 1
ATOM 4918 C CA . LYS B 1 321 ? -11.645 23.494 4.736 1.00 26.02 321 LYS B CA 1
ATOM 4919 C C . LYS B 1 321 ? -10.167 23.739 4.439 1.00 24.86 321 LYS B C 1
ATOM 4920 O O . LYS B 1 321 ? -9.552 24.613 5.058 1.00 23.38 321 LYS B O 1
ATOM 4926 N N . TYR B 1 322 ? -9.563 22.987 3.520 1.00 14.42 322 TYR B N 1
ATOM 4927 C CA . TYR B 1 322 ? -8.118 23.100 3.321 1.00 19.85 322 TYR B CA 1
ATOM 4928 C C . TYR B 1 322 ? -7.743 23.964 2.122 1.00 20.45 322 TYR B C 1
ATOM 4929 O O . TYR B 1 322 ? -6.876 24.841 2.241 1.00 21.27 322 TYR B O 1
ATOM 4938 N N . ARG B 1 323 ? -8.369 23.726 0.966 1.00 20.98 323 ARG B N 1
ATOM 4939 C CA . ARG B 1 323 ? -8.282 24.625 -0.191 1.00 24.09 323 ARG B CA 1
ATOM 4940 C C . ARG B 1 323 ? -6.840 24.826 -0.646 1.00 24.33 323 ARG B C 1
ATOM 4941 O O . ARG B 1 323 ? -6.385 25.949 -0.861 1.00 21.46 323 ARG B O 1
ATOM 4949 N N . GLN B 1 324 ? -6.104 23.730 -0.787 1.00 24.77 324 GLN B N 1
ATOM 4950 C CA . GLN B 1 324 ? -4.745 23.810 -1.294 1.00 13.59 324 GLN B CA 1
ATOM 4951 C C . GLN B 1 324 ? -4.643 23.034 -2.594 1.00 18.99 324 GLN B C 1
ATOM 4952 O O . GLN B 1 324 ? -5.464 22.154 -2.877 1.00 21.37 324 GLN B O 1
ATOM 4958 N N . ALA B 1 325 ? -3.620 23.372 -3.388 1.00 17.13 325 ALA B N 1
ATOM 4959 C CA . ALA B 1 325 ? -3.374 22.619 -4.613 1.00 19.19 325 ALA B CA 1
ATOM 4960 C C . ALA B 1 325 ? -2.935 21.192 -4.300 1.00 17.68 325 ALA B C 1
ATOM 4961 O O . ALA B 1 325 ? -3.334 20.248 -4.993 1.00 17.00 325 ALA B O 1
ATOM 4963 N N . ILE B 1 326 ? -2.116 21.011 -3.260 1.00 16.67 326 ILE B N 1
ATOM 4964 C CA . ILE B 1 326 ? -1.648 19.661 -2.932 1.00 14.30 326 ILE B CA 1
ATOM 4965 C C . ILE B 1 326 ? -2.806 18.783 -2.439 1.00 21.99 326 ILE B C 1
ATOM 4966 O O . ILE B 1 326 ? -2.930 17.617 -2.844 1.00 20.38 326 ILE B O 1
ATOM 4971 N N . THR B 1 327 ? -3.705 19.335 -1.608 1.00 21.91 327 THR B N 1
ATOM 4972 C CA . THR B 1 327 ? -4.882 18.566 -1.189 1.00 19.91 327 THR B CA 1
ATOM 4973 C C . THR B 1 327 ? -5.846 18.350 -2.347 1.00 22.75 327 THR B C 1
ATOM 4974 O O . THR B 1 327 ? -6.512 17.307 -2.410 1.00 21.89 327 THR B O 1
ATOM 4978 N N . SER B 1 328 ? -5.929 19.311 -3.272 1.00 18.72 328 SER B N 1
ATOM 4979 C CA . SER B 1 328 ? -6.769 19.124 -4.447 1.00 14.70 328 SER B CA 1
ATOM 4980 C C . SER B 1 328 ? -6.225 18.008 -5.337 1.00 17.77 328 SER B C 1
ATOM 4981 O O . SER B 1 328 ? -6.993 17.195 -5.860 1.00 14.55 328 SER B O 1
ATOM 4984 N N . ALA B 1 329 ? -4.905 17.971 -5.543 1.00 17.21 329 ALA B N 1
ATOM 4985 C CA . ALA B 1 329 ? -4.284 16.881 -6.306 1.00 13.97 329 ALA B CA 1
ATOM 4986 C C . ALA B 1 329 ? -4.556 15.530 -5.658 1.00 13.71 329 ALA B C 1
ATOM 4987 O O . ALA B 1 329 ? -5.010 14.589 -6.321 1.00 18.30 329 ALA B O 1
ATOM 4989 N N . GLY B 1 330 ? -4.288 15.419 -4.355 1.00 26.67 330 GLY B N 1
ATOM 4990 C CA . GLY B 1 330 ? -4.581 14.180 -3.645 1.00 24.59 330 GLY B CA 1
ATOM 4991 C C . GLY B 1 330 ? -6.018 13.728 -3.814 1.00 20.67 330 GLY B C 1
ATOM 4992 O O . GLY B 1 330 ? -6.289 12.561 -4.104 1.00 21.33 330 GLY B O 1
ATOM 4993 N N . SER B 1 331 ? -6.961 14.649 -3.670 1.00 16.29 331 SER B N 1
ATOM 4994 C CA . SER B 1 331 ? -8.364 14.262 -3.797 1.00 18.42 331 SER B CA 1
ATOM 4995 C C . SER B 1 331 ? -8.730 13.929 -5.241 1.00 17.38 331 SER B C 1
ATOM 4996 O O . SER B 1 331 ? -9.680 13.170 -5.485 1.00 15.21 331 SER B O 1
ATOM 4999 N N . GLY B 1 332 ? -8.010 14.509 -6.203 1.00 14.42 332 GLY B N 1
ATOM 5000 C CA . GLY B 1 332 ? -8.186 14.112 -7.589 1.00 16.80 332 GLY B CA 1
ATOM 5001 C C . GLY B 1 332 ? -7.731 12.691 -7.833 1.00 15.57 332 GLY B C 1
ATOM 5002 O O . GLY B 1 332 ? -8.366 11.941 -8.578 1.00 23.63 332 GLY B O 1
ATOM 5003 N N . CYS B 1 333 ? -6.623 12.300 -7.209 1.00 22.56 333 CYS B N 1
ATOM 5004 C CA . CYS B 1 333 ? -6.202 10.909 -7.276 1.00 16.33 333 CYS B CA 1
ATOM 5005 C C . CYS B 1 333 ? -7.279 9.997 -6.709 1.00 17.52 333 CYS B C 1
ATOM 5006 O O . CYS B 1 333 ? -7.662 9.006 -7.340 1.00 19.90 333 CYS B O 1
ATOM 5009 N N . ILE B 1 334 ? -7.802 10.335 -5.526 1.00 18.79 334 ILE B N 1
ATOM 5010 C CA . ILE B 1 334 ? -8.825 9.503 -4.899 1.00 20.87 334 ILE B CA 1
ATOM 5011 C C . ILE B 1 334 ? -10.043 9.376 -5.804 1.00 29.42 334 ILE B C 1
ATOM 5012 O O . ILE B 1 334 ? -10.597 8.281 -5.965 1.00 20.10 334 ILE B O 1
ATOM 5017 N N . ALA B 1 335 ? -10.482 10.488 -6.411 1.00 27.32 335 ALA B N 1
ATOM 5018 C CA . ALA B 1 335 ? -11.618 10.410 -7.327 1.00 24.26 335 ALA B CA 1
ATOM 5019 C C . ALA B 1 335 ? -11.349 9.411 -8.440 1.00 20.19 335 ALA B C 1
ATOM 5020 O O . ALA B 1 335 ? -12.222 8.615 -8.786 1.00 23.01 335 ALA B O 1
ATOM 5022 N N . ALA B 1 336 ? -10.133 9.422 -8.984 1.00 19.12 336 ALA B N 1
ATOM 5023 C CA . ALA B 1 336 ? -9.780 8.554 -10.102 1.00 19.38 336 ALA B CA 1
ATOM 5024 C C . ALA B 1 336 ? -9.769 7.086 -9.690 1.00 22.32 336 ALA B C 1
ATOM 5025 O O . ALA B 1 336 ? -10.301 6.227 -10.404 1.00 20.08 336 ALA B O 1
ATOM 5027 N N . LEU B 1 337 ? -9.130 6.779 -8.560 1.00 24.07 337 LEU B N 1
ATOM 5028 C CA . LEU B 1 337 ? -9.103 5.407 -8.066 1.00 25.69 337 LEU B CA 1
ATOM 5029 C C . LEU B 1 337 ? -10.514 4.897 -7.801 1.00 28.34 337 LEU B C 1
ATOM 5030 O O . LEU B 1 337 ? -10.831 3.744 -8.106 1.00 26.08 337 LEU B O 1
ATOM 5035 N N . GLU B 1 338 ? -11.390 5.747 -7.269 1.00 23.73 338 GLU B N 1
ATOM 5036 C CA . GLU B 1 338 ? -12.745 5.275 -7.015 1.00 26.38 338 GLU B CA 1
ATOM 5037 C C . GLU B 1 338 ? -13.565 5.148 -8.297 1.00 29.26 338 GLU B C 1
ATOM 5038 O O . GLU B 1 338 ? -14.378 4.222 -8.410 1.00 25.34 338 GLU B O 1
ATOM 5044 N N . ALA B 1 339 ? -13.355 6.026 -9.287 1.00 24.29 339 ALA B N 1
ATOM 5045 C CA . ALA B 1 339 ? -14.030 5.842 -10.574 1.00 25.77 339 ALA B CA 1
ATOM 5046 C C . ALA B 1 339 ? -13.501 4.611 -11.306 1.00 28.42 339 ALA B C 1
ATOM 5047 O O . ALA B 1 339 ? -14.281 3.843 -11.879 1.00 32.08 339 ALA B O 1
ATOM 5049 N N . GLU B 1 340 ? -12.179 4.415 -11.312 1.00 32.07 340 GLU B N 1
ATOM 5050 C CA . GLU B 1 340 ? -11.622 3.207 -11.912 1.00 29.23 340 GLU B CA 1
ATOM 5051 C C . GLU B 1 340 ? -12.207 1.962 -11.265 1.00 28.80 340 GLU B C 1
ATOM 5052 O O . GLU B 1 340 ? -12.574 1.007 -11.957 1.00 33.63 340 GLU B O 1
ATOM 5058 N N . ARG B 1 341 ? -12.330 1.966 -9.938 1.00 26.51 341 ARG B N 1
ATOM 5059 C CA . ARG B 1 341 ? -12.874 0.799 -9.243 1.00 32.20 341 ARG B CA 1
ATOM 5060 C C . ARG B 1 341 ? -14.317 0.521 -9.660 1.00 34.34 341 ARG B C 1
ATOM 5061 O O . ARG B 1 341 ? -14.685 -0.623 -9.940 1.00 32.55 341 ARG B O 1
ATOM 5069 N N . LEU B 1 342 ? -15.156 1.556 -9.699 1.00 35.87 342 LEU B N 1
ATOM 5070 C CA . LEU B 1 342 ? -16.534 1.345 -10.116 1.00 34.82 342 LEU B CA 1
ATOM 5071 C C . LEU B 1 342 ? -16.589 0.837 -11.551 1.00 32.86 342 LEU B C 1
ATOM 5072 O O . LEU B 1 342 ? -17.318 -0.113 -11.864 1.00 34.36 342 LEU B O 1
ATOM 5077 N N . ILE B 1 343 ? -15.813 1.457 -12.438 1.00 32.31 343 ILE B N 1
ATOM 5078 C CA . ILE B 1 343 ? -15.767 1.004 -13.825 1.00 34.30 343 ILE B CA 1
ATOM 5079 C C . ILE B 1 343 ? -15.334 -0.455 -13.884 1.00 39.49 343 ILE B C 1
ATOM 5080 O O . ILE B 1 343 ? -15.854 -1.240 -14.683 1.00 39.88 343 ILE B O 1
ATOM 5085 N N . SER B 1 344 ? -14.414 -0.850 -13.000 1.00 39.78 344 SER B N 1
ATOM 5086 C CA . SER B 1 344 ? -13.921 -2.222 -12.991 1.00 37.09 344 SER B CA 1
ATOM 5087 C C . SER B 1 344 ? -14.996 -3.204 -12.545 1.00 41.50 344 SER B C 1
ATOM 5088 O O . SER B 1 344 ? -15.192 -4.251 -13.178 1.00 39.24 344 SER B O 1
ATOM 5091 N N . GLU B 1 345 ? -15.701 -2.897 -11.452 1.00 39.02 345 GLU B N 1
ATOM 5092 C CA . GLU B 1 345 ? -16.710 -3.849 -11.004 1.00 43.28 345 GLU B CA 1
ATOM 5093 C C . GLU B 1 345 ? -17.856 -3.957 -12.005 1.00 45.39 345 GLU B C 1
ATOM 5094 O O . GLU B 1 345 ? -18.482 -5.018 -12.114 1.00 42.08 345 GLU B O 1
ATOM 5100 N N . GLU B 1 346 ? -18.121 -2.898 -12.770 1.00 45.70 346 GLU B N 1
ATOM 5101 C CA . GLU B 1 346 ? -19.224 -2.960 -13.722 1.00 48.89 346 GLU B CA 1
ATOM 5102 C C . GLU B 1 346 ? -18.831 -3.669 -15.015 1.00 57.13 346 GLU B C 1
ATOM 5103 O O . GLU B 1 346 ? -19.690 -4.278 -15.664 1.00 64.75 346 GLU B O 1
ATOM 5109 N N . GLU B 1 347 ? -17.556 -3.608 -15.409 1.00 52.69 347 GLU B N 1
ATOM 5110 C CA . GLU B 1 347 ? -17.105 -4.422 -16.535 1.00 45.93 347 GLU B CA 1
ATOM 5111 C C . GLU B 1 347 ? -17.090 -5.900 -16.168 0.50 45.36 347 GLU B C 1
ATOM 5112 O O . GLU B 1 347 ? -17.499 -6.746 -16.967 0.50 41.57 347 GLU B O 1
ATOM 5118 N N . ALA B 1 348 ? -16.618 -6.224 -14.962 1.00 50.95 348 ALA B N 1
ATOM 5119 C CA . ALA B 1 348 ? -16.544 -7.618 -14.529 1.00 58.08 348 ALA B CA 1
ATOM 5120 C C . ALA B 1 348 ? -17.931 -8.246 -14.437 1.00 66.58 348 ALA B C 1
ATOM 5121 O O . ALA B 1 348 ? -18.118 -9.409 -14.814 1.00 71.37 348 ALA B O 1
ATOM 5123 N N . ASP B 1 349 ? -18.917 -7.491 -13.936 1.00 61.95 349 ASP B N 1
ATOM 5124 C CA . ASP B 1 349 ? -20.284 -7.981 -13.813 0.50 45.72 349 ASP B CA 1
ATOM 5125 C C . ASP B 1 349 ? -21.013 -8.048 -15.147 0.50 43.90 349 ASP B C 1
ATOM 5126 O O . ASP B 1 349 ? -22.065 -8.691 -15.226 0.50 47.58 349 ASP B O 1
ATOM 5128 N N . ASP B 1 350 ? -20.494 -7.409 -16.190 0.50 43.05 350 ASP B N 1
ATOM 5129 C CA . ASP B 1 350 ? -21.107 -7.494 -17.510 0.50 47.97 350 ASP B CA 1
ATOM 5130 C C . ASP B 1 350 ? -20.700 -8.823 -18.135 0.50 53.08 350 ASP B C 1
ATOM 5131 O O . ASP B 1 350 ? -19.555 -8.992 -18.567 0.50 57.32 350 ASP B O 1
ATOM 5136 N N . GLU B 1 351 ? -21.631 -9.771 -18.163 0.50 53.19 351 GLU B N 1
ATOM 5137 C CA . GLU B 1 351 ? -21.357 -11.111 -18.660 0.50 57.11 351 GLU B CA 1
ATOM 5138 C C . GLU B 1 351 ? -21.698 -11.237 -20.141 0.50 57.66 351 GLU B C 1
ATOM 5139 O O . GLU B 1 351 ? -20.823 -11.135 -21.000 0.50 55.32 351 GLU B O 1
#

InterPro domains:
  IPR005982 Thioredoxin reductase [TIGR01292] (32-342)
  IPR008255 Pyridine nucleotide-disulphide oxidoreductase, class-II, active site [PS00573] (170-192)
  IPR023753 FAD/NAD(P)-binding domain [PF07992] (32-332)
  IPR036188 FAD/NAD(P)-binding domain superfamily [G3DSA:3.50.50.60] (35-341)
  IPR036188 FAD/NAD(P)-binding domain superfamily [G3DSA:3.50.50.60] (156-281)
  IPR036188 FAD/NAD(P)-binding domain superfamily [SSF51905] (25-340)
  IPR050097 Ferredoxin--NADP reductase type 2 [PTHR48105] (30-348)